Protein AF-0000000070833008 (afdb_homodimer)

Foldseek 3Di:
DDLAVVLVQQLVVQVVDQKDFQVRSCVSCVVVPDDPVSVVVSLVVCVVQVQWPDDPRMTGGPPVCPSLPQFLVRQLPPCVVFLLLLLVQVLVVDAAAFEEEFEFHNSSLNNLLPRQHAYEYEYQAPNSQVSNVVRPSDNYYHHLDADADNRGRGHFDDSSLVSVVVDAGAEYEYEFQAAAQQFFTDDQDPRSLQSVLSNLVRYNAYEYEYEQVRYNHDHDDRRDGLVSHQAYEYSDQHNHHPVNSVRYDD/DDLAVVLVQQLVVQVVDQKDFLVRSCVSCVVVVDDPVSVVVSLVVCVVQVCWPDDPRMTGGPPVCPSLPQFLVNQLPPCVVFLLLLLVQVLVVDAAAFEEEFEFHNSSLNNLLPRQHAYEYEYQAPNSQVSNVVRPSDNYYHHLDADADNRGRGHFDPSSLVSVVVDAGAEYEYEFQAAAQQFFTDDQDPRSLQSVLSNLVRYNAYEYEYEQVRYNHDHDDRRDGLVSHQAYEYSDQHNHHPVNSVRYDD

InterPro domains:
  IPR014036 DeoR-like transcriptional repressor, C-terminal sensor domain [PF00455] (79-234)
  IPR037171 NagB/RpiA transferase-like [SSF100950] (78-236)
  IPR050313 Carbohydrate Metabolism HTH-type Transcriptional Regulators [PTHR30363] (1-244)

Secondary structure (DSSP, 8-state):
--HHHHHHHHHHHHTTSSEEEHHHHHHHHGGGT--HHHHHHHHHHHHHTTSEEEETTEEEE-SS-------HHHHTTTTHHHHHHHHHHHHTT--TT-EEEE-SSHHHHHHHHH--S-EEEEESBHHHHHHHHH-TTEEEEEE--BEEETTTTEEESHHHHHHHTT---SEEEE--SEE-TT-EEEESSHHHHHHHHHHHHH-SEEEEE--GGGBS---SEEEEEGGG-SEEE-SS--S--GGGGGGEE-/--HHHHHHHHHHHHTTSSEEEHHHHHHHHGGGT--HHHHHHHHHHHHHTTSEEEETTEEEE-TT-------HHHHSSTTHHHHHHHHHHHHTT--TT-EEEE-SSHHHHHHHHH--S-EEEEESBHHHHHHHHH-TTEEEEEE--BEEETTTTEEESHHHHHHHTT---SEEEE--SEE-TT-EEEESSHHHHHHHHHHHHH-SEEEEE--GGGBS---SEEEEEGGG-SEEE-SS--S--GGGGGGEE-

Solvent-accessible surface area (backbone atoms only — not comparable to full-atom values): 25561 Å² total; per-residue (Å²): 128,53,70,58,57,48,47,48,55,49,50,61,58,41,67,74,42,64,64,43,46,55,66,56,52,51,59,67,39,52,87,70,71,63,51,68,70,57,50,53,51,48,50,49,50,37,28,74,62,38,49,29,44,80,48,99,61,30,43,28,38,42,82,79,41,67,45,76,60,77,35,46,78,65,44,55,67,59,63,43,70,40,30,50,49,26,14,60,56,54,44,70,75,58,52,72,70,36,38,30,34,41,34,47,47,59,48,43,29,45,23,47,61,58,40,78,46,43,23,34,40,36,26,37,12,58,59,39,48,53,35,39,73,72,29,86,34,44,72,41,60,36,35,37,24,22,33,72,39,78,58,63,34,28,31,34,50,70,61,19,52,56,34,51,66,76,56,80,46,45,38,28,42,33,58,63,62,14,24,28,49,87,29,43,28,13,26,75,41,65,56,56,24,52,48,52,36,53,50,53,71,62,26,78,40,32,33,38,43,42,52,46,87,29,36,54,28,80,55,73,30,74,47,50,46,51,90,80,44,63,32,35,33,20,58,48,91,53,66,53,45,73,89,55,57,84,35,54,47,105,127,55,70,59,58,47,46,48,55,47,49,60,58,42,67,74,40,62,64,40,45,53,65,59,52,49,61,66,39,51,87,70,70,62,52,69,69,56,48,53,50,46,49,50,51,36,28,74,62,38,51,28,45,79,47,98,62,29,41,28,35,41,81,77,41,64,47,75,59,76,35,46,78,66,44,55,66,58,63,42,69,39,32,51,49,26,14,58,56,53,42,69,74,58,51,71,71,38,36,30,34,41,34,48,48,58,48,44,30,46,23,47,58,59,40,78,46,44,23,34,39,38,26,36,11,57,59,39,48,53,35,39,73,71,29,87,33,44,72,41,58,34,34,36,23,22,35,72,39,77,60,62,33,28,31,35,49,71,62,18,52,56,35,52,67,76,57,81,47,45,37,29,42,33,56,64,62,14,25,27,49,88,29,42,28,13,25,79,39,65,55,56,24,52,47,51,37,54,49,54,70,62,26,78,41,31,34,38,43,44,52,44,84,29,36,54,28,82,55,73,30,76,47,49,45,50,88,81,43,62,32,35,33,20,57,48,88,52,65,53,46,72,90,54,56,83,34,54,46,107

pLDDT: mean 90.92, std 10.38, range [42.88, 98.94]

Organism: NCBI:txid315358

Sequence (500 aa):
MYKVERQKLLLNFLQTKEMFNMNEIMEFVKPYHIKYVLLRRDLQELAAKNYITLSYGVVKWNNKVTIEDTSRLEKLNINYEAKKIIAKTAQQLIDDKDVIFVGAGTTCEEFVRQITKYVKIITNSKFVYEEALKNKNIADAVLLGGRLRERSGAFIGTFTEKALEIETFYKAFISVTNVDMEGKLYNNNETEASLETKVLDMASISYIISDSSKFNSIGFFDFYHAKDIDYFVCEKLPEISAEFKSKFIIMYKVERQKLLLNFLQTKEMFNMNEIMEFVKPYHIKYVLLRRDLQELAAKNYITLSYGVVKWNNKVTIEDTSRLEKLNINYEAKKIIAKTAQQLIDDKDVIFVGAGTTCEEFVRQITKYVKIITNSKFVYEEALKNKNIADAVLLGGRLRERSGAFIGTFTEKALEIETFYKAFISVTNVDMEGKLYNNNETEASLETKVLDMASISYIISDSSKFNSIGFFDFYHAKDIDYFVCEKLPEISAEFKSKFII

Radius of gyration: 28.65 Å; Cα contacts (8 Å, |Δi|>4): 1039; chains: 2; bounding box: 52×93×52 Å

Nearest PDB structures (foldseek):
  7l6l-assembly1_E  TM=8.986E-01  e=8.990E-12  Escherichia coli K-12
  6zxt-assembly1_A  TM=7.658E-01  e=2.701E-08  Chlamydomonas reinhardtii
  7lda-assembly1_A  TM=7.864E-01  e=9.534E-08  Stenotrophomonas maltophilia K279a
  5uf2-assembly1_A  TM=7.421E-01  e=5.075E-08  Neisseria gonorrhoeae NCCP11945
  3kwm-assembly2_C  TM=7.428E-01  e=3.584E-07  Francisella tularensis subsp. tularensis

Structure (mmCIF, N/CA/C/O backbone):
data_AF-0000000070833008-model_v1
#
loop_
_entity.id
_entity.type
_entity.pdbx_description
1 polymer 'Lactose phosphotransferase system repressor'
#
loop_
_atom_site.group_PDB
_atom_site.id
_atom_site.type_symbol
_atom_site.label_atom_id
_atom_site.label_alt_id
_atom_site.label_comp_id
_atom_site.label_asym_id
_atom_site.label_entity_id
_atom_site.label_seq_id
_atom_site.pdbx_PDB_ins_code
_atom_site.Cartn_x
_atom_site.Cartn_y
_atom_site.Cartn_z
_atom_site.occupancy
_atom_site.B_iso_or_equiv
_atom_site.auth_seq_id
_atom_site.auth_comp_id
_atom_site.auth_asym_id
_atom_site.auth_atom_id
_atom_site.pdbx_PDB_model_num
ATOM 1 N N . MET A 1 1 ? -3.512 -41.438 -20.5 1 75.81 1 MET A N 1
ATOM 2 C CA . MET A 1 1 ? -3.617 -40.031 -20.172 1 75.81 1 MET A CA 1
ATOM 3 C C . MET A 1 1 ? -3 -39.719 -18.812 1 75.81 1 MET A C 1
ATOM 5 O O . MET A 1 1 ? -3.215 -40.469 -17.859 1 75.81 1 MET A O 1
ATOM 9 N N . TYR A 1 2 ? -2.068 -38.75 -18.797 1 78.25 2 TYR A N 1
ATOM 10 C CA . TYR A 1 2 ? -1.427 -38.375 -17.531 1 78.25 2 TYR A CA 1
ATOM 11 C C . TYR A 1 2 ? -2.412 -37.688 -16.594 1 78.25 2 TYR A C 1
ATOM 13 O O . TYR A 1 2 ? -3.406 -37.125 -17.047 1 78.25 2 TYR A O 1
ATOM 21 N N . LYS A 1 3 ? -2.088 -37.906 -15.266 1 80 3 LYS A N 1
ATOM 22 C CA . LYS A 1 3 ? -2.967 -37.406 -14.219 1 80 3 LYS A CA 1
ATOM 23 C C . LYS A 1 3 ? -3.346 -35.938 -14.477 1 80 3 LYS A C 1
ATOM 25 O O . LYS A 1 3 ? -4.527 -35.594 -14.438 1 80 3 LYS A O 1
ATOM 30 N N . VAL A 1 4 ? -2.377 -35.219 -14.844 1 78.12 4 VAL A N 1
ATOM 31 C CA . VAL A 1 4 ? -2.6 -33.781 -15.008 1 78.12 4 VAL A CA 1
ATOM 32 C C . VAL A 1 4 ? -3.541 -33.531 -16.188 1 78.12 4 VAL A C 1
ATOM 34 O O . VAL A 1 4 ? -4.438 -32.688 -16.109 1 78.12 4 VAL A O 1
ATOM 37 N N . GLU A 1 5 ? -3.34 -34.281 -17.219 1 78 5 GLU A N 1
ATOM 38 C CA . GLU A 1 5 ? -4.215 -34.156 -18.391 1 78 5 GLU A CA 1
ATOM 39 C C . GLU A 1 5 ? -5.641 -34.562 -18.047 1 78 5 GLU A C 1
ATOM 41 O O . GLU A 1 5 ? -6.598 -33.906 -18.469 1 78 5 GLU A O 1
ATOM 46 N N . ARG A 1 6 ? -5.66 -35.625 -17.375 1 85.44 6 ARG A N 1
ATOM 47 C CA . ARG A 1 6 ? -6.961 -36.156 -16.969 1 85.44 6 ARG A CA 1
ATOM 48 C C . ARG A 1 6 ? -7.703 -35.156 -16.062 1 85.44 6 ARG A C 1
ATOM 50 O O . ARG A 1 6 ? -8.891 -34.906 -16.281 1 85.44 6 ARG A O 1
ATOM 57 N N . GLN A 1 7 ? -7.008 -34.594 -15.156 1 85.19 7 GLN A N 1
ATOM 58 C CA . GLN A 1 7 ? -7.625 -33.656 -14.227 1 85.19 7 GLN A CA 1
ATOM 59 C C . GLN A 1 7 ? -8.062 -32.375 -14.945 1 85.19 7 GLN A C 1
ATOM 61 O O . GLN A 1 7 ? -9.125 -31.828 -14.641 1 85.19 7 GLN A O 1
ATOM 66 N N . LYS A 1 8 ? -7.293 -32 -15.883 1 81.88 8 LYS A N 1
ATOM 67 C CA . LYS A 1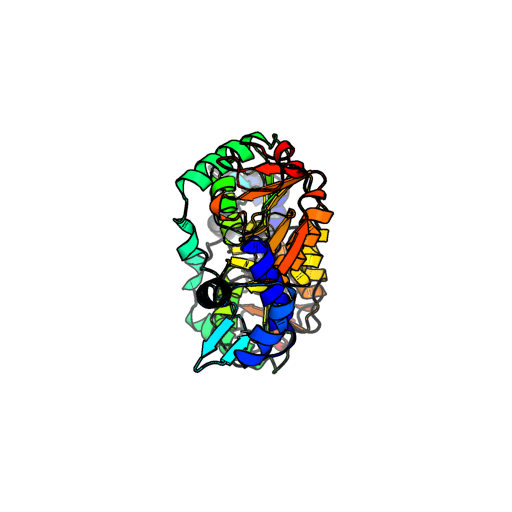 8 ? -7.664 -30.828 -16.672 1 81.88 8 LYS A CA 1
ATOM 68 C C . LYS A 1 8 ? -8.953 -31.078 -17.453 1 81.88 8 LYS A C 1
ATOM 70 O O . LYS A 1 8 ? -9.836 -30.219 -17.5 1 81.88 8 LYS A O 1
ATOM 75 N N . LEU A 1 9 ? -8.914 -32.25 -18.078 1 82.06 9 LEU A N 1
ATOM 76 C CA . LEU A 1 9 ? -10.094 -32.656 -18.844 1 82.06 9 LEU A CA 1
ATOM 77 C C . LEU A 1 9 ? -11.336 -32.656 -17.953 1 82.06 9 LEU A C 1
ATOM 79 O O . LEU A 1 9 ? -12.375 -32.094 -18.328 1 82.06 9 LEU A O 1
ATOM 83 N N . LEU A 1 10 ? -11.18 -33.125 -16.75 1 85.31 10 LEU A N 1
ATOM 84 C CA . LEU A 1 10 ? -12.289 -33.219 -15.805 1 85.31 10 LEU A CA 1
ATOM 85 C C . LEU A 1 10 ? -12.719 -31.812 -15.367 1 85.31 10 LEU A C 1
ATOM 87 O O . LEU A 1 10 ? -13.914 -31.516 -15.344 1 85.31 10 LEU A O 1
ATOM 91 N N . LEU A 1 11 ? -11.734 -31.016 -15.047 1 82.62 11 LEU A N 1
ATOM 92 C CA . LEU A 1 11 ? -12.039 -29.688 -14.547 1 82.62 11 LEU A CA 1
ATOM 93 C C . LEU A 1 11 ? -12.766 -28.859 -15.602 1 82.62 11 LEU A C 1
ATOM 95 O O . LEU A 1 11 ? -13.734 -28.156 -15.289 1 82.62 11 LEU A O 1
ATOM 99 N N . ASN A 1 12 ? -12.281 -28.938 -16.812 1 80.44 12 ASN A N 1
ATOM 100 C CA . ASN A 1 12 ? -12.938 -28.219 -17.906 1 80.44 12 ASN A CA 1
ATOM 101 C C . ASN A 1 12 ? -14.398 -28.641 -18.047 1 80.44 12 ASN A C 1
ATOM 103 O O . ASN A 1 12 ? -15.266 -27.797 -18.297 1 80.44 12 ASN A O 1
ATOM 107 N N . PHE A 1 13 ? -14.602 -29.875 -17.906 1 85.31 13 PHE A N 1
ATOM 108 C CA . PHE A 1 13 ? -15.953 -30.422 -18 1 85.31 13 PHE A CA 1
ATOM 109 C C . PHE A 1 13 ? -16.797 -29.969 -16.812 1 85.31 13 PHE A C 1
ATOM 111 O O . PHE A 1 13 ? -17.938 -29.516 -17 1 85.31 13 PHE A O 1
ATOM 118 N N . LEU A 1 14 ? -16.188 -29.906 -15.602 1 85.5 14 LEU A N 1
ATOM 119 C CA . LEU A 1 14 ? -16.938 -29.656 -14.375 1 85.5 14 LEU A CA 1
ATOM 120 C C . LEU A 1 14 ? -17.281 -28.188 -14.227 1 85.5 14 LEU A C 1
ATOM 122 O O . LEU A 1 14 ? -18.188 -27.828 -13.477 1 85.5 14 LEU A O 1
ATOM 126 N N . GLN A 1 15 ? -16.578 -27.391 -15.008 1 80 15 GLN A N 1
ATOM 127 C CA . GLN A 1 15 ? -16.828 -25.953 -14.945 1 80 15 GLN A CA 1
ATOM 128 C C . GLN A 1 15 ? -18.047 -25.578 -15.781 1 80 15 GLN A C 1
ATOM 130 O O . GLN A 1 15 ? -18.578 -24.469 -15.648 1 80 15 GLN A O 1
ATOM 135 N N . THR A 1 16 ? -18.5 -26.469 -16.594 1 80.12 16 THR A N 1
ATOM 136 C CA . THR A 1 16 ? -19.562 -26.156 -17.547 1 80.12 16 THR A CA 1
ATOM 137 C C . THR A 1 16 ? -20.906 -26.078 -16.844 1 80.12 16 THR A C 1
ATOM 139 O O . THR A 1 16 ? -21.859 -25.5 -17.375 1 80.12 16 THR A O 1
ATOM 142 N N . LYS A 1 17 ? -21.062 -26.734 -15.75 1 80.25 17 LYS A N 1
ATOM 143 C CA . LYS A 1 17 ? -22.266 -26.688 -14.93 1 80.25 17 LYS A CA 1
ATOM 144 C C . LYS A 1 17 ? -21.938 -26.562 -13.445 1 80.25 17 LYS A C 1
ATOM 146 O O . LYS A 1 17 ? -20.781 -26.797 -13.047 1 80.25 17 LYS A O 1
ATOM 151 N N . GLU A 1 18 ? -22.859 -26.125 -12.664 1 79.5 18 GLU A N 1
ATOM 152 C CA . GLU A 1 18 ? -22.656 -25.984 -11.227 1 79.5 18 GLU A CA 1
ATOM 153 C C . GLU A 1 18 ? -22.516 -27.328 -10.547 1 79.5 18 GLU A C 1
ATOM 155 O O . GLU A 1 18 ? -21.766 -27.469 -9.578 1 79.5 18 GLU A O 1
ATOM 160 N N . MET A 1 19 ? -23.328 -28.266 -11.133 1 84.88 19 MET A N 1
ATOM 161 C CA . MET A 1 19 ? -23.328 -29.578 -10.484 1 84.88 19 MET A CA 1
ATOM 162 C C . MET A 1 19 ? -23.438 -30.688 -11.516 1 84.88 19 MET A C 1
ATOM 164 O O . MET A 1 19 ? -24.125 -30.531 -12.531 1 84.88 19 MET A O 1
ATOM 168 N N . PHE A 1 20 ? -22.703 -31.766 -11.305 1 89.25 20 PHE A N 1
ATOM 169 C CA . PHE A 1 20 ? -22.797 -32.969 -12.117 1 89.25 20 PHE A CA 1
ATOM 170 C C . PHE A 1 20 ? -23.078 -34.188 -11.242 1 89.25 20 PHE A C 1
ATOM 172 O O . PHE A 1 20 ? -22.672 -34.25 -10.078 1 89.25 20 PHE A O 1
ATOM 179 N N . ASN A 1 21 ? -23.891 -35.125 -11.695 1 87.5 21 ASN A N 1
ATOM 180 C CA . ASN A 1 21 ? -23.906 -36.438 -11.039 1 87.5 21 ASN A CA 1
ATOM 181 C C . ASN A 1 21 ? -22.828 -37.375 -11.586 1 87.5 21 ASN A C 1
ATOM 183 O O . ASN A 1 21 ? -22.297 -37.125 -12.68 1 87.5 21 ASN A O 1
ATOM 187 N N . MET A 1 22 ? -22.453 -38.344 -10.812 1 87.5 22 MET A N 1
ATOM 188 C CA . MET A 1 22 ? -21.359 -39.25 -11.164 1 87.5 22 MET A CA 1
ATOM 189 C C . MET A 1 22 ? -21.594 -39.906 -12.508 1 87.5 22 MET A C 1
ATOM 191 O O . MET A 1 22 ? -20.656 -40.125 -13.273 1 87.5 22 MET A O 1
ATOM 195 N N . ASN A 1 23 ? -22.828 -40.125 -12.852 1 87.06 23 ASN A N 1
ATOM 196 C CA . ASN A 1 23 ? -23.156 -40.781 -14.125 1 87.06 23 ASN A CA 1
ATOM 197 C C . ASN A 1 23 ? -22.797 -39.875 -15.305 1 87.06 23 ASN A C 1
ATOM 199 O O . ASN A 1 23 ? -22.297 -40.344 -16.328 1 87.06 23 ASN A O 1
ATOM 203 N N . GLU A 1 24 ? -23.031 -38.594 -15.148 1 92 24 GLU A N 1
ATOM 204 C CA . GLU A 1 24 ? -22.703 -37.625 -16.188 1 92 24 GLU A CA 1
ATOM 205 C C . GLU A 1 24 ? -21.203 -37.562 -16.406 1 92 24 GLU A C 1
ATOM 207 O O . GLU A 1 24 ? -20.734 -37.469 -17.547 1 92 24 GLU A O 1
ATOM 212 N N . ILE A 1 25 ? -20.5 -37.688 -15.352 1 92.56 25 ILE A N 1
ATOM 213 C CA . ILE A 1 25 ? -19.047 -37.594 -15.43 1 92.56 25 ILE A CA 1
ATOM 214 C C . ILE A 1 25 ? -18.5 -38.844 -16.078 1 92.56 25 ILE A C 1
ATOM 216 O O . ILE A 1 25 ? -17.625 -38.781 -16.953 1 92.56 25 ILE A O 1
ATOM 220 N N . MET A 1 26 ? -19.125 -39.969 -15.727 1 88.62 26 MET A N 1
ATOM 221 C CA . MET A 1 26 ? -18.703 -41.25 -16.312 1 88.62 26 MET A CA 1
ATOM 222 C C . MET A 1 26 ? -18.969 -41.281 -17.812 1 88.62 26 MET A C 1
ATOM 224 O O . MET A 1 26 ? -18.156 -41.781 -18.578 1 88.62 26 MET A O 1
ATOM 228 N N . GLU A 1 27 ? -20.094 -40.688 -18.188 1 91.81 27 GLU A N 1
ATOM 229 C CA . GLU A 1 27 ? -20.406 -40.594 -19.609 1 91.81 27 GLU A CA 1
ATOM 230 C C . GLU A 1 27 ? -19.422 -39.719 -20.344 1 91.81 27 GLU A C 1
ATOM 232 O O . GLU A 1 27 ? -19.016 -40.031 -21.469 1 91.81 27 GLU A O 1
ATOM 237 N N . PHE A 1 28 ? -19.078 -38.656 -19.719 1 92.06 28 PHE A N 1
ATOM 238 C CA . PHE A 1 28 ? -18.156 -37.719 -20.328 1 92.06 28 PHE A CA 1
ATOM 239 C C . PHE A 1 28 ? -16.781 -38.375 -20.531 1 92.06 28 PHE A C 1
ATOM 241 O O . PHE A 1 28 ? -16.141 -38.156 -21.562 1 92.06 28 PHE A O 1
ATOM 248 N N . VAL A 1 29 ? -16.344 -39.219 -19.531 1 91.56 29 VAL A N 1
ATOM 249 C CA . VAL A 1 29 ? -14.961 -39.656 -19.578 1 91.56 29 VAL A CA 1
ATOM 250 C C . VAL A 1 29 ? -14.875 -40.969 -20.375 1 91.56 29 VAL A C 1
ATOM 252 O O . VAL A 1 29 ? -13.781 -41.469 -20.641 1 91.56 29 VAL A O 1
ATOM 255 N N . LYS A 1 30 ? -15.938 -41.531 -20.812 1 89.88 30 LYS A N 1
ATOM 256 C CA . LYS A 1 30 ? -16.016 -42.812 -21.5 1 89.88 30 LYS A CA 1
ATOM 257 C C . LYS A 1 30 ? -15.133 -42.844 -22.734 1 89.88 30 LYS A C 1
ATOM 259 O O . LYS A 1 30 ? -14.328 -43.75 -22.922 1 89.88 30 LYS A O 1
ATOM 264 N N . PRO A 1 31 ? -15.203 -41.781 -23.516 1 90.5 31 PRO A N 1
ATOM 265 C CA . PRO A 1 31 ? -14.391 -41.812 -24.734 1 90.5 31 PRO A CA 1
ATOM 266 C C . PRO A 1 31 ? -12.891 -41.719 -24.453 1 90.5 31 PRO A C 1
ATOM 268 O O . PRO A 1 31 ? -12.086 -42.062 -25.328 1 90.5 31 PRO A O 1
ATOM 271 N N . TYR A 1 32 ? -12.562 -41.406 -23.281 1 90.56 32 TYR A N 1
ATOM 272 C CA . TYR A 1 32 ? -11.148 -41.188 -22.953 1 90.56 32 TYR A CA 1
ATOM 273 C C . TYR A 1 32 ? -10.562 -42.406 -22.266 1 90.56 32 TYR A C 1
ATOM 275 O O . TYR A 1 32 ? -9.391 -42.406 -21.875 1 90.56 32 TYR A O 1
ATOM 283 N N . HIS A 1 33 ? -11.367 -43.438 -22.016 1 87.94 33 HIS A N 1
ATOM 284 C CA . HIS A 1 33 ? -10.961 -44.719 -21.438 1 87.94 33 HIS A CA 1
ATOM 285 C C . HIS A 1 33 ? -10.352 -44.531 -20.047 1 87.94 33 HIS A C 1
ATOM 287 O O . HIS A 1 33 ? -9.328 -45.156 -19.734 1 87.94 33 HIS A O 1
ATOM 293 N N . ILE A 1 34 ? -10.859 -43.625 -19.281 1 89 34 ILE A N 1
ATOM 294 C CA . ILE A 1 34 ? -10.43 -43.406 -17.906 1 89 34 ILE A CA 1
ATOM 295 C C . ILE A 1 34 ? -11.117 -44.406 -16.969 1 89 34 ILE A C 1
ATOM 297 O O . ILE A 1 34 ? -12.344 -44.5 -16.938 1 89 34 ILE A O 1
ATOM 301 N N . LYS A 1 35 ? -10.25 -45.25 -16.266 1 87.94 35 LYS A N 1
ATOM 302 C CA . LYS A 1 35 ? -10.812 -46.219 -15.328 1 87.94 35 LYS A CA 1
ATOM 303 C C . LYS A 1 35 ? -11.516 -45.5 -14.164 1 87.94 35 LYS A C 1
ATOM 305 O O . LYS A 1 35 ? -11.078 -44.438 -13.727 1 87.94 35 LYS A O 1
ATOM 310 N N . TYR A 1 36 ? -12.562 -46.156 -13.758 1 84.12 36 TYR A N 1
ATOM 311 C CA . TYR A 1 36 ? -13.352 -45.625 -12.664 1 84.12 36 TYR A CA 1
ATOM 312 C C . TYR A 1 36 ? -12.477 -45.312 -11.453 1 84.12 36 TYR A C 1
ATOM 314 O O . TYR A 1 36 ? -12.648 -44.281 -10.789 1 84.12 36 TYR A O 1
ATOM 322 N N . VAL A 1 37 ? -11.539 -46.156 -11.188 1 85.12 37 VAL A N 1
ATOM 323 C CA . VAL A 1 37 ? -10.664 -46 -10.031 1 85.12 37 VAL A CA 1
ATOM 324 C C . VAL A 1 37 ? -9.852 -44.719 -10.164 1 85.12 37 VAL A C 1
ATOM 326 O O . VAL A 1 37 ? -9.719 -43.969 -9.203 1 85.12 37 VAL A O 1
ATOM 329 N N . LEU A 1 38 ? -9.32 -44.375 -11.344 1 88.44 38 LEU A N 1
ATOM 330 C CA . LEU A 1 38 ? -8.539 -43.188 -11.594 1 88.44 38 LEU A CA 1
ATOM 331 C C . LEU A 1 38 ? -9.422 -41.938 -11.531 1 88.44 38 LEU A C 1
ATOM 333 O O . LEU A 1 38 ? -9.008 -40.906 -11 1 88.44 38 LEU A O 1
ATOM 337 N N . LEU A 1 39 ? -10.578 -42.094 -12.078 1 89.06 39 LEU A N 1
ATOM 338 C CA . LEU A 1 39 ? -11.531 -41 -12.039 1 89.06 39 LEU A CA 1
ATOM 339 C C . LEU A 1 39 ? -11.844 -40.594 -10.602 1 89.06 39 LEU A C 1
ATOM 341 O O . LEU A 1 39 ? -11.781 -39.406 -10.258 1 89.06 39 LEU A O 1
ATOM 345 N N . ARG A 1 40 ? -12.211 -41.562 -9.773 1 83.56 40 ARG A N 1
ATOM 346 C CA . ARG A 1 40 ? -12.547 -41.281 -8.375 1 83.56 40 ARG A CA 1
ATOM 347 C C . ARG A 1 40 ? -11.375 -40.656 -7.641 1 83.56 40 ARG A C 1
ATOM 349 O O . ARG A 1 40 ? -11.562 -39.719 -6.852 1 83.56 40 ARG A O 1
ATOM 356 N N . ARG A 1 41 ? -10.211 -41.188 -7.895 1 86.12 41 ARG A N 1
ATOM 357 C CA . ARG A 1 41 ? -9.016 -40.625 -7.266 1 86.12 41 ARG A CA 1
ATOM 358 C C . ARG A 1 41 ? -8.805 -39.188 -7.691 1 86.12 41 ARG A C 1
ATOM 360 O O . ARG A 1 41 ? -8.5 -38.312 -6.859 1 86.12 41 ARG A O 1
ATOM 367 N N . ASP A 1 42 ? -8.93 -38.969 -8.984 1 87.88 42 ASP A N 1
ATOM 368 C CA . ASP A 1 42 ? -8.781 -37.625 -9.5 1 87.88 42 ASP A CA 1
ATOM 369 C C . ASP A 1 42 ? -9.805 -36.656 -8.875 1 87.88 42 ASP A C 1
ATOM 371 O O . ASP A 1 42 ? -9.461 -35.562 -8.477 1 87.88 42 ASP A O 1
ATOM 375 N N . LEU A 1 43 ? -10.969 -37.125 -8.75 1 86.5 43 LEU A N 1
ATOM 376 C CA . LEU A 1 43 ? -12.031 -36.312 -8.172 1 86.5 43 LEU A CA 1
ATOM 377 C C . LEU A 1 43 ? -11.766 -36.031 -6.695 1 86.5 43 LEU A C 1
ATOM 379 O O . LEU A 1 43 ? -11.992 -34.906 -6.223 1 86.5 43 LEU A O 1
ATOM 383 N N . GLN A 1 44 ? -11.242 -37 -6.02 1 82.38 44 GLN A N 1
ATOM 384 C CA . GLN A 1 44 ? -10.906 -36.812 -4.613 1 82.38 44 GLN A CA 1
ATOM 385 C C . GLN A 1 44 ? -9.789 -35.781 -4.441 1 82.38 44 GLN A C 1
ATOM 387 O O . GLN A 1 44 ? -9.836 -34.969 -3.535 1 82.38 44 GLN A O 1
ATOM 392 N N . GLU A 1 45 ? -8.891 -35.875 -5.297 1 81.62 45 GLU A N 1
ATOM 393 C CA . GLU A 1 45 ? -7.781 -34.938 -5.246 1 81.62 45 GLU A CA 1
ATOM 394 C C . GLU A 1 45 ? -8.258 -33.5 -5.566 1 81.62 45 GLU A C 1
ATOM 396 O O . GLU A 1 45 ? -7.836 -32.531 -4.926 1 81.62 45 GLU A O 1
ATOM 401 N N . LEU A 1 46 ? -9.062 -33.469 -6.539 1 82.44 46 LEU A N 1
ATOM 402 C CA . LEU A 1 46 ? -9.617 -32.188 -6.902 1 82.44 46 LEU A CA 1
ATOM 403 C C . LEU A 1 46 ? -10.477 -31.625 -5.773 1 82.44 46 LEU A C 1
ATOM 405 O O . LEU A 1 46 ? -10.492 -30.422 -5.535 1 82.44 46 LEU A O 1
ATOM 409 N N . ALA A 1 47 ? -11.156 -32.531 -5.07 1 79.06 47 ALA A N 1
ATOM 410 C CA . ALA A 1 47 ? -11.961 -32.125 -3.918 1 79.06 47 ALA A CA 1
ATOM 411 C C . ALA A 1 47 ? -11.07 -31.672 -2.764 1 79.06 47 ALA A C 1
ATOM 413 O O . ALA A 1 47 ? -11.383 -30.688 -2.092 1 79.06 47 ALA A O 1
ATOM 414 N N . ALA A 1 48 ? -10.016 -32.375 -2.629 1 74.12 48 ALA A N 1
ATOM 415 C CA . ALA A 1 48 ? -9.07 -32.031 -1.576 1 74.12 48 ALA A CA 1
ATOM 416 C C . ALA A 1 48 ? -8.484 -30.625 -1.807 1 74.12 48 ALA A C 1
ATOM 418 O O . ALA A 1 48 ? -8.156 -29.922 -0.852 1 74.12 48 ALA A O 1
ATOM 419 N N . LYS A 1 49 ? -8.43 -30.375 -3.035 1 73.12 49 LYS A N 1
ATOM 420 C CA . LYS A 1 49 ? -7.91 -29.062 -3.408 1 73.12 49 LYS A CA 1
ATOM 421 C C . LYS A 1 49 ? -9.023 -28.016 -3.496 1 73.12 49 LYS A C 1
ATOM 423 O O . LYS A 1 49 ? -8.805 -26.891 -3.947 1 73.12 49 LYS A O 1
ATOM 428 N N . ASN A 1 50 ? -10.211 -28.406 -3.23 1 73.81 50 ASN A N 1
ATOM 429 C CA . ASN A 1 50 ? -11.406 -27.578 -3.102 1 73.81 50 ASN A CA 1
ATOM 430 C C . ASN A 1 50 ? -11.875 -27.062 -4.457 1 73.81 50 ASN A C 1
ATOM 432 O O . ASN A 1 50 ? -12.531 -26.016 -4.535 1 73.81 50 ASN A O 1
ATOM 436 N N . TYR A 1 51 ? -11.406 -27.75 -5.461 1 75.56 51 TYR A N 1
ATOM 437 C CA . TYR A 1 51 ? -11.938 -27.406 -6.773 1 75.56 51 TYR A CA 1
ATOM 438 C C . TYR A 1 51 ? -13.398 -27.844 -6.906 1 75.56 51 TYR A C 1
ATOM 440 O O . TYR A 1 51 ? -14.195 -27.172 -7.562 1 75.56 51 TYR A O 1
ATOM 448 N N . ILE A 1 52 ? -13.641 -28.953 -6.301 1 79.44 52 ILE A N 1
ATOM 449 C CA . ILE A 1 52 ? -14.977 -29.547 -6.363 1 79.44 52 ILE A CA 1
ATOM 450 C C . ILE A 1 52 ? -15.367 -30.094 -4.992 1 79.44 52 ILE A C 1
ATOM 452 O O . ILE A 1 52 ? -14.516 -30.234 -4.109 1 79.44 52 ILE A O 1
ATOM 456 N N . THR A 1 53 ? -16.625 -30.156 -4.762 1 82 53 THR A N 1
ATOM 457 C CA . THR A 1 53 ? -17.156 -30.844 -3.598 1 82 53 THR A CA 1
ATOM 458 C C . THR A 1 53 ? -17.859 -32.125 -4.008 1 82 53 THR A C 1
ATOM 460 O O . THR A 1 53 ? -18.656 -32.156 -4.949 1 82 53 THR A O 1
ATOM 463 N N . LEU A 1 54 ? -17.391 -33.25 -3.438 1 81.12 54 LEU A N 1
ATOM 464 C CA . LEU A 1 54 ? -18.016 -34.562 -3.67 1 81.12 54 LEU A CA 1
ATOM 465 C C . LEU A 1 54 ? -19.062 -34.844 -2.607 1 81.12 54 LEU A C 1
ATOM 467 O O . LEU A 1 54 ? -18.766 -34.844 -1.411 1 81.12 54 LEU A O 1
ATOM 471 N N . SER A 1 55 ? -20.328 -34.812 -3.031 1 75.31 55 SER A N 1
ATOM 472 C CA . SER A 1 55 ? -21.391 -35.156 -2.1 1 75.31 55 SER A CA 1
ATOM 473 C C . SER A 1 55 ? -22.391 -36.125 -2.719 1 75.31 55 SER A C 1
ATOM 475 O O . SER A 1 55 ? -23 -35.844 -3.746 1 75.31 55 SER A O 1
ATOM 477 N N . TYR A 1 56 ? -22.703 -37.188 -1.914 1 74.38 56 TYR A N 1
ATOM 478 C CA . TYR A 1 56 ? -23.766 -38.156 -2.221 1 74.38 56 TYR A CA 1
ATOM 479 C C . TYR A 1 56 ? -23.844 -38.406 -3.719 1 74.38 56 TYR A C 1
ATOM 481 O O . TYR A 1 56 ? -24.922 -38.375 -4.312 1 74.38 56 TYR A O 1
ATOM 489 N N . GLY A 1 57 ? -22.781 -38.594 -4.441 1 72.19 57 GLY A N 1
ATOM 490 C CA . GLY A 1 57 ? -22.781 -38.906 -5.859 1 72.19 57 GLY A CA 1
ATOM 491 C C . GLY A 1 57 ? -22.844 -37.688 -6.75 1 72.19 57 GLY A C 1
ATOM 492 O O . GLY A 1 57 ? -22.953 -37.812 -7.973 1 72.19 57 GLY A O 1
ATOM 493 N N . VAL A 1 58 ? -22.828 -36.5 -6.176 1 79.75 58 VAL A N 1
ATOM 494 C CA . VAL A 1 58 ? -22.875 -35.219 -6.902 1 79.75 58 VAL A CA 1
ATOM 495 C C . VAL A 1 58 ? -21.516 -34.531 -6.793 1 79.75 58 VAL A C 1
ATOM 497 O O . VAL A 1 58 ? -20.844 -34.625 -5.766 1 79.75 58 VAL A O 1
ATOM 500 N N . VAL A 1 59 ? -21.031 -34.062 -7.883 1 86.94 59 VAL A N 1
ATOM 501 C CA . VAL A 1 59 ? -19.812 -33.281 -7.965 1 86.94 59 VAL A CA 1
ATOM 502 C C . VAL A 1 59 ? -20.172 -31.812 -8.242 1 86.94 59 VAL A C 1
ATOM 504 O O . VAL A 1 59 ? -20.812 -31.5 -9.258 1 86.94 59 VAL A O 1
ATOM 507 N N . LYS A 1 60 ? -19.922 -30.938 -7.262 1 83.94 60 LYS A N 1
ATOM 508 C CA . LYS A 1 60 ? -20.219 -29.516 -7.402 1 83.94 60 LYS A CA 1
ATOM 509 C C . LYS A 1 60 ? -18.953 -28.719 -7.676 1 83.94 60 LYS A C 1
ATOM 511 O O . LYS A 1 60 ? -17.938 -28.906 -7.008 1 83.94 60 LYS A O 1
ATOM 516 N N . TRP A 1 61 ? -19.078 -28 -8.766 1 77.31 61 TRP A N 1
ATOM 517 C CA . TRP A 1 61 ? -18.016 -27.062 -9.023 1 77.31 61 TRP A CA 1
ATOM 518 C C . TRP A 1 61 ? -17.984 -25.953 -7.961 1 77.31 61 TRP A C 1
ATOM 520 O O . TRP A 1 61 ? -19.016 -25.344 -7.676 1 77.31 61 TRP A O 1
ATOM 530 N N . ASN A 1 62 ? -17 -25.828 -7.285 1 71.25 62 ASN A N 1
ATOM 531 C CA . ASN A 1 62 ? -16.906 -24.766 -6.293 1 71.25 62 ASN A CA 1
ATOM 532 C C . ASN A 1 62 ? -16.625 -23.422 -6.941 1 71.25 62 ASN A C 1
ATOM 534 O O . ASN A 1 62 ? -15.539 -23.188 -7.469 1 71.25 62 ASN A O 1
ATOM 538 N N . ASN A 1 63 ? -17.828 -22.75 -7.449 1 57.16 63 ASN A N 1
ATOM 539 C CA . ASN A 1 63 ? -17.688 -21.422 -8.062 1 57.16 63 ASN A CA 1
ATOM 540 C C . ASN A 1 63 ? -16.969 -20.453 -7.137 1 57.16 63 ASN A C 1
ATOM 542 O O . ASN A 1 63 ? -16.297 -19.531 -7.602 1 57.16 63 ASN A O 1
ATOM 546 N N . LYS A 1 64 ? -17.656 -20.469 -5.906 1 51.12 64 LYS A N 1
ATOM 547 C CA . LYS A 1 64 ? -17.078 -19.547 -4.945 1 51.12 64 LYS A CA 1
ATOM 548 C C . LYS A 1 64 ? -15.766 -20.078 -4.383 1 51.12 64 LYS A C 1
ATOM 550 O O . LYS A 1 64 ? -15.734 -20.625 -3.279 1 51.12 64 LYS A O 1
ATOM 555 N N . VAL A 1 65 ? -15.281 -20.828 -5.227 1 44 65 VAL A N 1
ATOM 556 C CA . VAL A 1 65 ? -14.016 -21.375 -4.742 1 44 65 VAL A CA 1
ATOM 557 C C . VAL A 1 65 ? -13.266 -20.312 -3.943 1 44 65 VAL A C 1
ATOM 559 O O . VAL A 1 65 ? -12.734 -19.359 -4.516 1 44 65 VAL A O 1
ATOM 562 N N . THR A 1 66 ? -13.812 -19.766 -3.105 1 44.38 66 THR A N 1
ATOM 563 C CA . THR A 1 66 ? -12.875 -19.219 -2.131 1 44.38 66 THR A CA 1
ATOM 564 C C . THR A 1 66 ? -11.781 -20.234 -1.804 1 44.38 66 THR A C 1
ATOM 566 O O . THR A 1 66 ? -11.961 -21.094 -0.937 1 44.38 66 THR A O 1
ATOM 569 N N . ILE A 1 67 ? -11.328 -21.047 -2.797 1 45.69 67 ILE A N 1
ATOM 570 C CA . ILE A 1 67 ? -10.188 -21.938 -2.617 1 45.69 67 ILE A CA 1
ATOM 571 C C . ILE A 1 67 ? -9.297 -21.422 -1.488 1 45.69 67 ILE A C 1
ATOM 573 O O . ILE A 1 67 ? -8.711 -20.344 -1.598 1 45.69 67 ILE A O 1
ATOM 577 N N . GLU A 1 68 ? -9.812 -21.672 -0.357 1 50.75 68 GLU A N 1
ATOM 578 C CA . GLU A 1 68 ? -8.953 -21.234 0.734 1 50.75 68 GLU A CA 1
ATOM 579 C C . GLU A 1 68 ? -7.496 -21.594 0.469 1 50.75 68 GLU A C 1
ATOM 581 O O . GLU A 1 68 ? -7.121 -22.766 0.56 1 50.75 68 GLU A O 1
ATOM 586 N N . ASP A 1 69 ? -6.922 -21 -0.555 1 61.28 69 ASP A N 1
ATOM 587 C CA . ASP A 1 69 ? -5.469 -21.109 -0.69 1 61.28 69 ASP A CA 1
ATOM 588 C C . ASP A 1 69 ? -4.789 -21.109 0.677 1 61.28 69 ASP A C 1
ATOM 590 O O . ASP A 1 69 ? -5.348 -20.609 1.653 1 61.28 69 ASP A O 1
ATOM 594 N N . THR A 1 70 ? -3.961 -22.109 0.726 1 71.94 70 THR A N 1
ATOM 595 C CA . THR A 1 70 ? -3.086 -22.078 1.893 1 71.94 70 THR A CA 1
ATOM 596 C C . THR A 1 70 ? -2.66 -20.641 2.211 1 71.94 70 THR A C 1
ATOM 598 O O . THR A 1 70 ? -2.264 -19.906 1.316 1 71.94 70 THR A O 1
ATOM 601 N N . SER A 1 71 ? -2.975 -20.328 3.441 1 80.81 71 SER A N 1
ATOM 602 C CA . SER A 1 71 ? -2.635 -18.984 3.855 1 80.81 71 SER A CA 1
ATOM 603 C C . SER A 1 71 ? -1.13 -18.734 3.789 1 80.81 71 SER A C 1
ATOM 605 O O . SER A 1 71 ? -0.346 -19.688 3.789 1 80.81 71 SER A O 1
ATOM 607 N N . ARG A 1 72 ? -0.783 -17.531 3.619 1 85 72 ARG A N 1
ATOM 608 C CA . ARG A 1 72 ? 0.626 -17.156 3.658 1 85 72 ARG A CA 1
ATOM 609 C C . ARG A 1 72 ? 1.312 -17.734 4.891 1 85 72 ARG A C 1
ATOM 611 O O . ARG A 1 72 ? 2.43 -18.25 4.801 1 85 72 ARG A O 1
ATOM 618 N N . LEU A 1 73 ? 0.695 -17.719 6.008 1 81.75 73 LEU A N 1
ATOM 619 C CA . LEU A 1 73 ? 1.273 -18.234 7.246 1 81.75 73 LEU A CA 1
ATOM 620 C C . LEU A 1 73 ? 1.563 -19.719 7.141 1 81.75 73 LEU A C 1
ATOM 622 O O . LEU A 1 73 ? 2.621 -20.188 7.574 1 81.75 73 LEU A O 1
ATOM 626 N N . GLU A 1 74 ? 0.738 -20.453 6.492 1 82.38 74 GLU A N 1
ATOM 627 C CA . GLU A 1 74 ? 0.904 -21.891 6.297 1 82.38 74 GLU A CA 1
ATOM 628 C C . GLU A 1 74 ? 2.023 -22.188 5.301 1 82.38 74 GLU A C 1
ATOM 630 O O . GLU A 1 74 ? 2.732 -23.188 5.438 1 82.38 74 GLU A O 1
ATOM 635 N N . LYS A 1 75 ? 2.24 -21.266 4.395 1 88.5 75 LYS A N 1
ATOM 636 C CA . LYS A 1 75 ? 3.18 -21.5 3.301 1 88.5 75 LYS A CA 1
ATOM 637 C C . LYS A 1 75 ? 4.605 -21.141 3.719 1 88.5 75 LYS A C 1
ATOM 639 O O . LYS A 1 75 ? 5.566 -21.609 3.105 1 88.5 75 LYS A O 1
ATOM 644 N N . LEU A 1 76 ? 4.73 -20.438 4.754 1 88.5 76 LEU A N 1
ATOM 645 C CA . LEU A 1 76 ? 6.02 -19.875 5.145 1 88.5 76 LEU A CA 1
ATOM 646 C C . LEU A 1 76 ? 7.051 -20.984 5.352 1 88.5 76 LEU A C 1
ATOM 648 O O . LEU A 1 76 ? 8.18 -20.891 4.859 1 88.5 76 LEU A O 1
ATOM 652 N N . ASN A 1 77 ? 6.602 -22.094 5.875 1 86.88 77 ASN A N 1
ATOM 653 C CA . ASN A 1 77 ? 7.566 -23.125 6.258 1 86.88 77 ASN A CA 1
ATOM 654 C C . ASN A 1 77 ? 7.531 -24.312 5.301 1 86.88 77 ASN A C 1
ATOM 656 O O . ASN A 1 77 ? 8.391 -25.188 5.367 1 86.88 77 ASN A O 1
ATOM 660 N N . ILE A 1 78 ? 6.629 -24.328 4.414 1 88.81 78 ILE A N 1
ATOM 661 C CA . ILE A 1 78 ? 6.539 -25.406 3.424 1 88.81 78 ILE A CA 1
ATOM 662 C C . ILE A 1 78 ? 7.68 -25.266 2.416 1 88.81 78 ILE A C 1
ATOM 664 O O . ILE A 1 78 ? 7.863 -24.203 1.815 1 88.81 78 ILE A O 1
ATOM 668 N N . ASN A 1 79 ? 8.57 -26.312 2.283 1 92.62 79 ASN A N 1
ATOM 669 C CA . ASN A 1 79 ? 9.672 -26.375 1.329 1 92.62 79 ASN A CA 1
ATOM 670 C C . ASN A 1 79 ? 10.672 -25.234 1.543 1 92.62 79 ASN A C 1
ATOM 672 O O . ASN A 1 79 ? 11.148 -24.641 0.58 1 92.62 79 ASN A O 1
ATOM 676 N N . TYR A 1 80 ? 10.906 -24.984 2.781 1 94.81 80 TYR A N 1
ATOM 677 C CA . TYR A 1 80 ? 11.727 -23.828 3.152 1 94.81 80 TYR A CA 1
ATOM 678 C C . TYR A 1 80 ? 13.125 -23.953 2.574 1 94.81 80 TYR A C 1
ATOM 680 O O . TYR A 1 80 ? 13.688 -22.984 2.064 1 94.81 80 TYR A O 1
ATOM 688 N N . GLU A 1 81 ? 13.711 -25.141 2.658 1 96.94 81 GLU A N 1
ATOM 689 C CA . GLU A 1 81 ? 15.062 -25.328 2.127 1 96.94 81 GLU A CA 1
ATOM 690 C C . GLU A 1 81 ? 15.102 -25.094 0.62 1 96.94 81 GLU A C 1
ATOM 692 O O . GLU A 1 81 ? 16.047 -24.5 0.106 1 96.94 81 GLU A O 1
ATOM 697 N N . ALA A 1 82 ? 14.125 -25.547 -0.091 1 97.5 82 ALA A N 1
ATOM 698 C CA . ALA A 1 82 ? 14.023 -25.281 -1.522 1 97.5 82 ALA A CA 1
ATOM 699 C C . ALA A 1 82 ? 13.945 -23.781 -1.796 1 97.5 82 ALA A C 1
ATOM 701 O O . ALA A 1 82 ? 14.625 -23.266 -2.695 1 97.5 82 ALA A O 1
ATOM 702 N N . LYS A 1 83 ? 13.109 -23.047 -1.006 1 98 83 LYS A N 1
ATOM 703 C CA . LYS A 1 83 ? 12.984 -21.609 -1.175 1 98 83 LYS A CA 1
ATOM 704 C C . LYS A 1 83 ? 14.328 -20.906 -0.98 1 98 83 LYS A C 1
ATOM 706 O O . LYS A 1 83 ? 14.656 -19.969 -1.702 1 98 83 LYS A O 1
ATOM 711 N N . LYS A 1 84 ? 15.117 -21.406 -0.03 1 98.12 84 LYS A N 1
ATOM 712 C CA . LYS A 1 84 ? 16.422 -20.812 0.234 1 98.12 84 LYS A CA 1
ATOM 713 C C . LYS A 1 84 ? 17.359 -20.969 -0.969 1 98.12 84 LYS A C 1
ATOM 715 O O . LYS A 1 84 ? 18.047 -20.031 -1.352 1 98.12 84 LYS A O 1
ATOM 720 N N . ILE A 1 85 ? 17.344 -22.125 -1.527 1 98.62 85 ILE A N 1
ATOM 721 C CA . ILE A 1 85 ? 18.188 -22.422 -2.688 1 98.62 85 ILE A CA 1
ATOM 722 C C . ILE A 1 85 ? 17.75 -21.547 -3.867 1 98.62 85 ILE A C 1
ATOM 724 O O . ILE A 1 85 ? 18.578 -20.953 -4.547 1 98.62 85 ILE A O 1
ATOM 728 N N . ILE A 1 86 ? 16.469 -21.484 -4.086 1 98.75 86 ILE A N 1
ATOM 729 C CA . ILE A 1 86 ? 15.906 -20.688 -5.168 1 98.75 86 ILE A CA 1
ATOM 730 C C . ILE A 1 86 ? 16.297 -19.219 -4.992 1 98.75 86 ILE A C 1
ATOM 732 O O . ILE A 1 86 ? 16.703 -18.562 -5.945 1 98.75 86 ILE A O 1
ATOM 736 N N . ALA A 1 87 ? 16.141 -18.703 -3.762 1 98.75 87 ALA A N 1
ATOM 737 C CA . ALA A 1 87 ? 16.484 -17.312 -3.443 1 98.75 87 ALA A CA 1
ATOM 738 C C . ALA A 1 87 ? 17.953 -17.031 -3.729 1 98.75 87 ALA A C 1
ATOM 740 O O . ALA A 1 87 ? 18.281 -15.984 -4.309 1 98.75 87 ALA A O 1
ATOM 741 N N . LYS A 1 88 ? 18.797 -17.938 -3.348 1 98.25 88 LYS A N 1
ATOM 742 C CA . LYS A 1 88 ? 20.234 -17.797 -3.58 1 98.25 88 LYS A CA 1
ATOM 743 C C . LYS A 1 88 ? 20.547 -17.719 -5.07 1 98.25 88 LYS A C 1
ATOM 745 O O . LYS A 1 88 ? 21.359 -16.891 -5.496 1 98.25 88 LYS A O 1
ATOM 750 N N . THR A 1 89 ? 19.922 -18.562 -5.812 1 98.62 89 THR A N 1
ATOM 751 C CA . THR A 1 89 ? 20.125 -18.562 -7.258 1 98.62 89 THR A CA 1
ATOM 752 C C . THR A 1 89 ? 19.547 -17.281 -7.883 1 98.62 89 THR A C 1
ATOM 754 O O . THR A 1 89 ? 20.219 -16.641 -8.703 1 98.62 89 THR A O 1
ATOM 757 N N . ALA A 1 90 ? 18.344 -16.891 -7.496 1 98.62 90 ALA A N 1
ATOM 758 C CA . ALA A 1 90 ? 17.656 -15.742 -8.062 1 98.62 90 ALA A CA 1
ATOM 759 C C . ALA A 1 90 ? 18.438 -14.453 -7.801 1 98.62 90 ALA A C 1
ATOM 761 O O . ALA A 1 90 ? 18.5 -13.57 -8.664 1 98.62 90 ALA A O 1
ATOM 762 N N . GLN A 1 91 ? 19 -14.305 -6.582 1 97.31 91 GLN A N 1
ATOM 763 C CA . GLN A 1 91 ? 19.703 -13.07 -6.25 1 97.31 91 GLN A CA 1
ATOM 764 C C . GLN A 1 91 ? 20.922 -12.875 -7.148 1 97.31 91 GLN A C 1
ATOM 766 O O . GLN A 1 91 ? 21.375 -11.742 -7.348 1 97.31 91 GLN A O 1
ATOM 771 N N . GLN A 1 92 ? 21.438 -13.961 -7.75 1 97.88 92 GLN A N 1
ATOM 772 C CA . GLN A 1 92 ? 22.578 -13.883 -8.656 1 97.88 92 GLN A CA 1
ATOM 773 C C . GLN A 1 92 ? 22.172 -13.312 -10.016 1 97.88 92 GLN A C 1
ATOM 775 O O . GLN A 1 92 ? 23.016 -12.938 -10.82 1 97.88 92 GLN A O 1
ATOM 780 N N . LEU A 1 93 ? 20.891 -13.242 -10.234 1 98.25 93 LEU A N 1
ATOM 781 C CA . LEU A 1 93 ? 20.359 -12.828 -11.531 1 98.25 93 LEU A CA 1
ATOM 782 C C . LEU A 1 93 ? 20.109 -11.32 -11.547 1 98.25 93 LEU A C 1
ATOM 784 O O . LEU A 1 93 ? 19.625 -10.781 -12.547 1 98.25 93 LEU A O 1
ATOM 788 N N . ILE A 1 94 ? 20.359 -10.625 -10.461 1 97.62 94 ILE A N 1
ATOM 789 C CA . ILE A 1 94 ? 20.141 -9.188 -10.406 1 97.62 94 ILE A CA 1
ATOM 790 C C . ILE A 1 94 ? 21.469 -8.453 -10.289 1 97.62 94 ILE A C 1
ATOM 792 O O . ILE A 1 94 ? 22.453 -9.016 -9.781 1 97.62 94 ILE A O 1
ATOM 796 N N . ASP A 1 95 ? 21.547 -7.25 -10.766 1 97.31 95 ASP A N 1
ATOM 797 C CA . ASP A 1 95 ? 22.719 -6.391 -10.719 1 97.31 95 ASP A CA 1
ATOM 798 C C . ASP A 1 95 ? 22.453 -5.133 -9.898 1 97.31 95 ASP A C 1
ATOM 800 O O . ASP A 1 95 ? 21.297 -4.773 -9.664 1 97.31 95 ASP A O 1
ATOM 804 N N . ASP A 1 96 ? 23.547 -4.531 -9.531 1 97.25 96 ASP A N 1
ATOM 805 C CA . ASP A 1 96 ? 23.406 -3.242 -8.859 1 97.25 96 ASP A CA 1
ATOM 806 C C . ASP A 1 96 ? 22.656 -2.242 -9.734 1 97.25 96 ASP A C 1
ATOM 808 O O . ASP A 1 96 ? 22.891 -2.182 -10.945 1 97.25 96 ASP A O 1
ATOM 812 N N . LYS A 1 97 ? 21.703 -1.509 -9.109 1 96.56 97 LYS A N 1
ATOM 813 C CA . LYS A 1 97 ? 20.953 -0.416 -9.703 1 96.56 97 LYS A CA 1
ATOM 814 C C . LYS A 1 97 ? 19.781 -0.947 -10.531 1 96.56 97 LYS A C 1
ATOM 816 O O . LYS A 1 97 ? 19.094 -0.18 -11.203 1 96.56 97 LYS A O 1
ATOM 821 N N . ASP A 1 98 ? 19.562 -2.273 -10.469 1 97.38 98 ASP A N 1
ATOM 822 C CA . ASP A 1 98 ? 18.375 -2.816 -11.125 1 97.38 98 ASP A CA 1
ATOM 823 C C . ASP A 1 98 ? 17.094 -2.289 -10.477 1 97.38 98 ASP A C 1
ATOM 825 O O . ASP A 1 98 ? 17.062 -2.031 -9.266 1 97.38 98 ASP A O 1
ATOM 829 N N . VAL A 1 99 ? 16.109 -2.061 -11.297 1 98.19 99 VAL A N 1
ATOM 830 C CA . VAL A 1 99 ? 14.734 -1.895 -10.836 1 98.19 99 VAL A CA 1
ATOM 831 C C . VAL A 1 99 ? 13.938 -3.162 -11.125 1 98.19 99 VAL A C 1
ATOM 833 O O . VAL A 1 99 ? 13.734 -3.525 -12.281 1 98.19 99 VAL A O 1
ATOM 836 N N . ILE A 1 100 ? 13.5 -3.809 -10.047 1 98.75 100 ILE A N 1
ATOM 837 C CA . ILE A 1 100 ? 12.859 -5.105 -10.25 1 98.75 100 ILE A CA 1
ATOM 838 C C . ILE A 1 100 ? 11.477 -5.102 -9.602 1 98.75 100 ILE A C 1
ATOM 840 O O . ILE A 1 100 ? 11.242 -4.395 -8.625 1 98.75 100 ILE A O 1
ATOM 844 N N . PHE A 1 101 ? 10.617 -5.848 -10.211 1 98.88 101 PHE A N 1
ATOM 845 C CA . PHE A 1 101 ? 9.344 -6.172 -9.578 1 98.88 101 PHE A CA 1
ATOM 846 C C . PHE A 1 101 ? 9.414 -7.52 -8.867 1 98.88 101 PHE A C 1
ATOM 848 O O . PHE A 1 101 ? 9.969 -8.484 -9.406 1 98.88 101 PHE A O 1
ATOM 855 N N . VAL A 1 102 ? 8.938 -7.566 -7.672 1 98.94 102 VAL A N 1
ATOM 856 C CA . VAL A 1 102 ? 8.852 -8.828 -6.941 1 98.94 102 VAL A CA 1
ATOM 857 C C . VAL A 1 102 ? 7.414 -9.07 -6.5 1 98.94 102 VAL A C 1
ATOM 859 O O . VAL A 1 102 ? 6.828 -8.25 -5.785 1 98.94 102 VAL A O 1
ATOM 862 N N . GLY A 1 103 ? 6.871 -10.18 -6.871 1 98.69 103 GLY A N 1
ATOM 863 C CA . GLY A 1 103 ? 5.48 -10.492 -6.582 1 98.69 103 GLY A CA 1
ATOM 864 C C . GLY A 1 103 ? 5.27 -11.008 -5.168 1 98.69 103 GLY A C 1
ATOM 865 O O . GLY A 1 103 ? 6.211 -11.055 -4.375 1 98.69 103 GLY A O 1
ATOM 866 N N . ALA A 1 104 ? 4 -11.352 -4.914 1 97.88 104 ALA A N 1
ATOM 867 C CA . ALA A 1 104 ? 3.635 -11.891 -3.607 1 97.88 104 ALA A CA 1
ATOM 868 C C . ALA A 1 104 ? 4.004 -13.367 -3.5 1 97.88 104 ALA A C 1
ATOM 870 O O . ALA A 1 104 ? 4.098 -14.062 -4.512 1 97.88 104 ALA A O 1
ATOM 871 N N . GLY A 1 105 ? 4.238 -13.773 -2.205 1 96.94 105 GLY A N 1
ATOM 872 C CA . GLY A 1 105 ? 4.52 -15.172 -1.941 1 96.94 105 GLY A CA 1
ATOM 873 C C . GLY A 1 105 ? 5.715 -15.383 -1.029 1 96.94 105 GLY A C 1
ATOM 874 O O . GLY A 1 105 ? 6.637 -14.562 -1.008 1 96.94 105 GLY A O 1
ATOM 875 N N . THR A 1 106 ? 5.703 -16.531 -0.421 1 97.25 106 THR A N 1
ATOM 876 C CA . THR A 1 106 ? 6.734 -16.812 0.568 1 97.25 106 THR A CA 1
ATOM 877 C C . THR A 1 106 ? 8.078 -17.078 -0.11 1 97.25 106 THR A C 1
ATOM 879 O O . THR A 1 106 ? 9.133 -16.797 0.462 1 97.25 106 THR A O 1
ATOM 882 N N . THR A 1 107 ? 8.094 -17.594 -1.319 1 98.19 107 THR A N 1
ATOM 883 C CA . THR A 1 107 ? 9.336 -17.75 -2.068 1 98.19 107 THR A CA 1
ATOM 884 C C . THR A 1 107 ? 9.938 -16.391 -2.412 1 98.19 107 THR A C 1
ATOM 886 O O . THR A 1 107 ? 11.148 -16.188 -2.279 1 98.19 107 THR A O 1
ATOM 889 N N . CYS A 1 108 ? 9.109 -15.469 -2.83 1 98.75 108 CYS A N 1
ATOM 890 C CA . CYS A 1 108 ? 9.539 -14.109 -3.141 1 98.75 108 CYS A CA 1
ATOM 891 C C . CYS A 1 108 ? 10.078 -13.414 -1.897 1 98.75 108 CYS A C 1
ATOM 893 O O . CYS A 1 108 ? 11.047 -12.656 -1.974 1 98.75 108 CYS A O 1
ATOM 895 N N . GLU A 1 109 ? 9.398 -13.656 -0.755 1 98.62 109 GLU A N 1
ATOM 896 C CA . GLU A 1 109 ? 9.883 -13.086 0.503 1 98.62 109 GLU A CA 1
ATOM 897 C C . GLU A 1 109 ? 11.305 -13.547 0.803 1 98.62 109 GLU A C 1
ATOM 899 O O . GLU A 1 109 ? 12.164 -12.734 1.154 1 98.62 109 GLU A O 1
ATOM 904 N N . GLU A 1 110 ? 11.531 -14.844 0.638 1 98.44 110 GLU A N 1
ATOM 905 C CA . GLU A 1 110 ? 12.867 -15.391 0.879 1 98.44 110 GLU A CA 1
ATOM 906 C C . GLU A 1 110 ? 13.883 -14.805 -0.093 1 98.44 110 GLU A C 1
ATOM 908 O O . GLU A 1 110 ? 15.016 -14.5 0.295 1 98.44 110 GLU A O 1
ATOM 913 N N . PHE A 1 111 ? 13.445 -14.664 -1.33 1 98.81 111 PHE A N 1
ATOM 914 C CA . PHE A 1 111 ? 14.297 -14.055 -2.348 1 98.81 111 PHE A CA 1
ATOM 915 C C . PHE A 1 111 ? 14.742 -12.664 -1.915 1 98.81 111 PHE A C 1
ATOM 917 O O . PHE A 1 111 ? 15.945 -12.383 -1.873 1 98.81 111 PHE A O 1
ATOM 924 N N . VAL A 1 112 ? 13.844 -11.812 -1.488 1 98.81 112 VAL A N 1
ATOM 925 C CA . VAL A 1 112 ? 14.141 -10.438 -1.104 1 98.81 112 VAL A CA 1
ATOM 926 C C . VAL A 1 112 ? 15.055 -10.422 0.121 1 98.81 112 VAL A C 1
ATOM 928 O O . VAL A 1 112 ? 15.977 -9.609 0.205 1 98.81 112 VAL A O 1
ATOM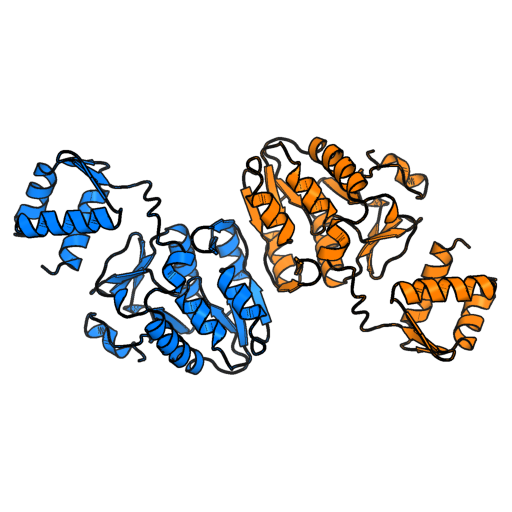 931 N N . ARG A 1 113 ? 14.875 -11.367 1.049 1 98.19 113 ARG A N 1
ATOM 932 C CA . ARG A 1 113 ? 15.688 -11.469 2.256 1 98.19 113 ARG A CA 1
ATOM 933 C C . ARG A 1 113 ? 17.156 -11.688 1.908 1 98.19 113 ARG A C 1
ATOM 935 O O . ARG A 1 113 ? 18.047 -11.219 2.623 1 98.19 113 ARG A O 1
ATOM 942 N N . GLN A 1 114 ? 17.391 -12.297 0.821 1 98.12 114 GLN A N 1
ATOM 943 C CA . GLN A 1 114 ? 18.75 -12.742 0.525 1 98.12 114 GLN A CA 1
ATOM 944 C C . GLN A 1 114 ? 19.422 -11.805 -0.471 1 98.12 114 GLN A C 1
ATOM 946 O O . GLN A 1 114 ? 20.594 -11.992 -0.808 1 98.12 114 GLN A O 1
ATOM 951 N N . ILE A 1 115 ? 18.719 -10.82 -0.959 1 98.5 115 ILE A N 1
ATOM 952 C CA . ILE A 1 115 ? 19.297 -9.914 -1.949 1 98.5 115 ILE A CA 1
ATOM 953 C C . ILE A 1 115 ? 20.5 -9.195 -1.354 1 98.5 115 ILE A C 1
ATOM 955 O O . ILE A 1 115 ? 20.438 -8.672 -0.241 1 98.5 115 ILE A O 1
ATOM 959 N N . THR A 1 116 ? 21.609 -9.148 -2.082 1 97.62 116 THR A N 1
ATOM 960 C CA . THR A 1 116 ? 22.828 -8.5 -1.606 1 97.62 116 THR A CA 1
ATOM 961 C C . THR A 1 116 ? 23.172 -7.305 -2.488 1 97.62 116 THR A C 1
ATOM 963 O O . THR A 1 116 ? 24.125 -6.578 -2.201 1 97.62 116 THR A O 1
ATOM 966 N N . LYS A 1 117 ? 22.438 -7.121 -3.596 1 97.25 117 LYS A N 1
ATOM 967 C CA . LYS A 1 117 ? 22.688 -6.035 -4.539 1 97.25 117 LYS A CA 1
ATOM 968 C C . LYS A 1 117 ? 21.859 -4.801 -4.191 1 97.25 117 LYS A C 1
ATOM 970 O O . LYS A 1 117 ? 20.797 -4.914 -3.586 1 97.25 117 LYS A O 1
ATOM 975 N N . TYR A 1 118 ? 22.375 -3.715 -4.621 1 97.5 118 TYR A N 1
ATOM 976 C CA . TYR A 1 118 ? 21.703 -2.441 -4.367 1 97.5 118 TYR A CA 1
ATOM 977 C C . TYR A 1 118 ? 20.656 -2.16 -5.434 1 97.5 118 TYR A C 1
ATOM 979 O O . TYR A 1 118 ? 20.938 -1.514 -6.445 1 97.5 118 TYR A O 1
ATOM 987 N N . VAL A 1 119 ? 19.375 -2.545 -5.094 1 98.06 119 VAL A N 1
ATOM 988 C CA . VAL A 1 119 ? 18.359 -2.498 -6.145 1 98.06 119 VAL A CA 1
ATOM 989 C C . VAL A 1 119 ? 17.109 -1.762 -5.637 1 98.06 119 VAL A C 1
ATOM 991 O O . VAL A 1 119 ? 16.969 -1.54 -4.434 1 98.06 119 VAL A O 1
ATOM 994 N N . LYS A 1 120 ? 16.281 -1.312 -6.547 1 98.31 120 LYS A N 1
ATOM 995 C CA . LYS A 1 120 ? 14.945 -0.813 -6.258 1 98.31 120 LYS A CA 1
ATOM 996 C C . LYS A 1 120 ? 13.891 -1.896 -6.48 1 98.31 120 LYS A C 1
ATOM 998 O O . LYS A 1 120 ? 13.883 -2.553 -7.527 1 98.31 120 LYS A O 1
ATOM 1003 N N . ILE A 1 121 ? 13.047 -2.014 -5.496 1 98.75 121 ILE A N 1
ATOM 1004 C CA . ILE A 1 121 ? 12.023 -3.047 -5.574 1 98.75 121 ILE A CA 1
ATOM 1005 C C . ILE A 1 121 ? 10.641 -2.395 -5.672 1 98.75 121 ILE A C 1
ATOM 1007 O O . ILE A 1 121 ? 10.328 -1.482 -4.902 1 98.75 121 ILE A O 1
ATOM 1011 N N . ILE A 1 122 ? 9.883 -2.857 -6.605 1 98.88 122 ILE A N 1
ATOM 1012 C CA . ILE A 1 122 ? 8.453 -2.574 -6.695 1 98.88 122 ILE A CA 1
ATOM 1013 C C . ILE A 1 122 ? 7.66 -3.838 -6.383 1 98.88 122 ILE A C 1
ATOM 1015 O O . ILE A 1 122 ? 7.98 -4.922 -6.875 1 98.88 122 ILE A O 1
ATOM 1019 N N . THR A 1 123 ? 6.652 -3.727 -5.555 1 98.94 123 THR A N 1
ATOM 1020 C CA . THR A 1 123 ? 5.934 -4.938 -5.184 1 98.94 123 THR A CA 1
ATOM 1021 C C . THR A 1 123 ? 4.477 -4.621 -4.852 1 98.94 123 THR A C 1
ATOM 1023 O O . THR A 1 123 ? 4.156 -3.498 -4.461 1 98.94 123 THR A O 1
ATOM 1026 N N . ASN A 1 124 ? 3.646 -5.633 -5.023 1 98.81 124 ASN A N 1
ATOM 1027 C CA . ASN A 1 124 ? 2.258 -5.535 -4.59 1 98.81 124 ASN A CA 1
ATOM 1028 C C . ASN A 1 124 ? 2.008 -6.332 -3.314 1 98.81 124 ASN A C 1
ATOM 1030 O O . ASN A 1 124 ? 0.859 -6.594 -2.953 1 98.81 124 ASN A O 1
ATOM 1034 N N . SER A 1 125 ? 3.043 -6.746 -2.668 1 98.81 125 SER A N 1
ATOM 1035 C CA . SER A 1 125 ? 2.914 -7.621 -1.509 1 98.81 125 SER A CA 1
ATOM 1036 C C . SER A 1 125 ? 3.291 -6.898 -0.222 1 98.81 125 SER A C 1
ATOM 1038 O O . SER A 1 125 ? 4.391 -6.352 -0.109 1 98.81 125 SER A O 1
ATOM 1040 N N . LYS A 1 126 ? 2.357 -6.984 0.703 1 98.31 126 LYS A N 1
ATOM 1041 C CA . LYS A 1 126 ? 2.617 -6.43 2.029 1 98.31 126 LYS A CA 1
ATOM 1042 C C . LYS A 1 126 ? 3.857 -7.059 2.656 1 98.31 126 LYS A C 1
ATOM 1044 O O . LYS A 1 126 ? 4.711 -6.355 3.195 1 98.31 126 LYS A O 1
ATOM 1049 N N . PHE A 1 127 ? 4.062 -8.305 2.531 1 98.12 127 PHE A N 1
ATOM 1050 C CA . PHE A 1 127 ? 5.113 -9.031 3.232 1 98.12 127 PHE A CA 1
ATOM 1051 C C . PHE A 1 127 ? 6.445 -8.891 2.504 1 98.12 127 PHE A C 1
ATOM 1053 O O . PHE A 1 127 ? 7.5 -8.789 3.137 1 98.12 127 PHE A O 1
ATOM 1060 N N . VAL A 1 128 ? 6.402 -8.906 1.184 1 98.81 128 VAL A N 1
ATOM 1061 C CA . VAL A 1 128 ? 7.621 -8.648 0.42 1 98.81 128 VAL A CA 1
ATOM 1062 C C . VAL A 1 128 ? 8.133 -7.242 0.714 1 98.81 128 VAL A C 1
ATOM 1064 O O . VAL A 1 128 ? 9.336 -7.035 0.869 1 98.81 128 VAL A O 1
ATOM 1067 N N . TYR A 1 129 ? 7.227 -6.289 0.776 1 98.88 129 TYR A N 1
ATOM 1068 C CA . TYR A 1 129 ? 7.59 -4.91 1.097 1 98.88 129 TYR A CA 1
ATOM 1069 C C . TYR A 1 129 ? 8.266 -4.828 2.461 1 98.88 129 TYR A C 1
ATOM 1071 O O . TYR A 1 129 ? 9.289 -4.16 2.617 1 98.88 129 TYR A O 1
ATOM 1079 N N . GLU A 1 130 ? 7.703 -5.527 3.447 1 98.06 130 GLU A N 1
ATOM 1080 C CA . GLU A 1 130 ? 8.266 -5.543 4.793 1 98.06 130 GLU A CA 1
ATOM 1081 C C . GLU A 1 130 ? 9.672 -6.129 4.797 1 98.06 130 GLU A C 1
ATOM 1083 O O . GLU A 1 130 ? 10.57 -5.613 5.473 1 98.06 130 GLU A O 1
ATOM 1088 N N . GLU A 1 131 ? 9.844 -7.215 4.074 1 98.38 131 GLU A N 1
ATOM 1089 C CA . GLU A 1 131 ? 11.18 -7.801 3.971 1 98.38 131 GLU A CA 1
ATOM 1090 C C . GLU A 1 131 ? 12.156 -6.832 3.311 1 98.38 131 GLU A C 1
ATOM 1092 O O . GLU A 1 131 ? 13.328 -6.766 3.697 1 98.38 131 GLU A O 1
ATOM 1097 N N . ALA A 1 132 ? 11.68 -6.125 2.309 1 98.69 132 ALA A N 1
ATOM 1098 C CA . ALA A 1 132 ? 12.523 -5.148 1.62 1 98.69 132 ALA A CA 1
ATOM 1099 C C . ALA A 1 132 ? 12.992 -4.059 2.576 1 98.69 132 ALA A C 1
ATOM 1101 O O . ALA A 1 132 ? 14.148 -3.631 2.52 1 98.69 132 ALA A O 1
ATOM 1102 N N . LEU A 1 133 ? 12.125 -3.59 3.447 1 97.75 133 LEU A N 1
ATOM 1103 C CA . LEU A 1 133 ? 12.461 -2.533 4.395 1 97.75 133 LEU A CA 1
ATOM 1104 C C . LEU A 1 133 ? 13.516 -3.008 5.387 1 97.75 133 LEU A C 1
ATOM 1106 O O . LEU A 1 133 ? 14.336 -2.213 5.859 1 97.75 133 LEU A O 1
ATOM 1110 N N . LYS A 1 134 ? 13.531 -4.273 5.691 1 97.31 134 LYS A N 1
ATOM 1111 C CA . LYS A 1 134 ? 14.445 -4.84 6.676 1 97.31 134 LYS A CA 1
ATOM 1112 C C . LYS A 1 134 ? 15.828 -5.074 6.074 1 97.31 134 LYS A C 1
ATOM 1114 O O . LYS A 1 134 ? 16.812 -5.184 6.801 1 97.31 134 LYS A O 1
ATOM 1119 N N . ASN A 1 135 ? 15.852 -5.27 4.73 1 98.19 135 ASN A N 1
ATOM 1120 C CA . ASN A 1 135 ? 17.094 -5.578 4.051 1 98.19 135 ASN A CA 1
ATOM 1121 C C . ASN A 1 135 ? 17.891 -4.312 3.719 1 98.19 135 ASN A C 1
ATOM 1123 O O . ASN A 1 135 ? 17.5 -3.555 2.828 1 98.19 135 ASN A O 1
ATOM 1127 N N . LYS A 1 136 ? 19 -4.07 4.273 1 95.25 136 LYS A N 1
ATOM 1128 C CA . LYS A 1 136 ? 19.797 -2.848 4.184 1 95.25 136 LYS A CA 1
ATOM 1129 C C . LYS A 1 136 ? 20.359 -2.66 2.773 1 95.25 136 LYS A C 1
ATOM 1131 O O . LYS A 1 136 ? 20.781 -1.562 2.412 1 95.25 136 LYS A O 1
ATOM 1136 N N . ASN A 1 137 ? 20.328 -3.748 1.991 1 94.81 137 ASN A N 1
ATOM 1137 C CA . ASN A 1 137 ? 20.859 -3.652 0.636 1 94.81 137 ASN A CA 1
ATOM 1138 C C . ASN A 1 137 ? 19.828 -3.078 -0.331 1 94.81 137 ASN A C 1
ATOM 1140 O O . ASN A 1 137 ? 20.172 -2.672 -1.442 1 94.81 137 ASN A O 1
ATOM 1144 N N . ILE A 1 138 ? 18.609 -3.041 0.065 1 97.31 138 ILE A N 1
ATOM 1145 C CA . ILE A 1 138 ? 17.578 -2.512 -0.81 1 97.31 138 ILE A CA 1
ATOM 1146 C C . ILE A 1 138 ? 17.641 -0.985 -0.817 1 97.31 138 ILE A C 1
ATOM 1148 O O . ILE A 1 138 ? 17.422 -0.345 0.216 1 97.31 138 ILE A O 1
ATOM 1152 N N . ALA A 1 139 ? 17.953 -0.422 -1.956 1 96.56 139 ALA A N 1
ATOM 1153 C CA . ALA A 1 139 ? 18.125 1.02 -2.107 1 96.56 139 ALA A CA 1
ATOM 1154 C C . ALA A 1 139 ? 16.797 1.753 -1.949 1 96.56 139 ALA A C 1
ATOM 1156 O O . ALA A 1 139 ? 16.75 2.869 -1.427 1 96.56 139 ALA A O 1
ATOM 1157 N N . ASP A 1 140 ? 15.766 1.149 -2.475 1 97.19 140 ASP A N 1
ATOM 1158 C CA . ASP A 1 140 ? 14.438 1.749 -2.486 1 97.19 140 ASP A CA 1
ATOM 1159 C C . ASP A 1 140 ? 13.352 0.682 -2.641 1 97.19 140 ASP A C 1
ATOM 1161 O O . ASP A 1 140 ? 13.594 -0.373 -3.232 1 97.19 140 ASP A O 1
ATOM 1165 N N . ALA A 1 141 ? 12.25 0.931 -2.025 1 98.5 141 ALA A N 1
ATOM 1166 C CA . ALA A 1 141 ? 11.117 0.019 -2.135 1 98.5 141 ALA A CA 1
ATOM 1167 C C . ALA A 1 141 ? 9.812 0.787 -2.334 1 98.5 141 ALA A C 1
ATOM 1169 O O . ALA A 1 141 ? 9.539 1.753 -1.618 1 98.5 141 ALA A O 1
ATOM 1170 N N . VAL A 1 142 ? 9.008 0.35 -3.291 1 98.81 142 VAL A N 1
ATOM 1171 C CA . VAL A 1 142 ? 7.715 0.959 -3.58 1 98.81 142 VAL A CA 1
ATOM 1172 C C . VAL A 1 142 ? 6.613 -0.09 -3.467 1 98.81 142 VAL A C 1
ATOM 1174 O O . VAL A 1 142 ? 6.684 -1.146 -4.098 1 98.81 142 VAL A O 1
ATOM 1177 N N . LEU A 1 143 ? 5.648 0.21 -2.676 1 98.94 143 LEU A N 1
ATOM 1178 C CA . LEU A 1 143 ? 4.449 -0.612 -2.578 1 98.94 143 LEU A CA 1
ATOM 1179 C C . LEU A 1 143 ? 3.357 -0.093 -3.51 1 98.94 143 LEU A C 1
ATOM 1181 O O . LEU A 1 143 ? 3.004 1.087 -3.461 1 98.94 143 LEU A O 1
ATOM 1185 N N . LEU A 1 144 ? 2.803 -0.923 -4.305 1 98.81 144 LEU A N 1
ATOM 1186 C CA . LEU A 1 144 ? 1.806 -0.49 -5.277 1 98.81 144 LEU A CA 1
ATOM 1187 C C . LEU A 1 144 ? 0.52 -0.055 -4.582 1 98.81 144 LEU A C 1
ATOM 1189 O O . LEU A 1 144 ? -0.159 0.866 -5.043 1 98.81 144 LEU A O 1
ATOM 1193 N N . GLY A 1 145 ? 0.14 -0.78 -3.5 1 98.62 145 GLY A N 1
ATOM 1194 C CA . GLY A 1 145 ? -1.095 -0.469 -2.797 1 98.62 145 GLY A CA 1
ATOM 1195 C C . GLY A 1 145 ? -2.324 -1.054 -3.465 1 98.62 145 GLY A C 1
ATOM 1196 O O . GLY A 1 145 ? -2.217 -1.966 -4.289 1 98.62 145 GLY A O 1
ATOM 1197 N N . GLY A 1 146 ? -3.541 -0.573 -3.033 1 98.56 146 GLY A N 1
ATOM 1198 C CA . GLY A 1 146 ? -4.824 -1.085 -3.488 1 98.56 146 GLY A CA 1
ATOM 1199 C C . GLY A 1 146 ? -5.594 -1.811 -2.4 1 98.56 146 GLY A C 1
ATOM 1200 O O . GLY A 1 146 ? -5.574 -1.401 -1.238 1 98.56 146 GLY A O 1
ATOM 1201 N N . ARG A 1 147 ? -6.363 -2.809 -2.832 1 98.25 147 ARG A N 1
ATOM 1202 C CA . ARG A 1 147 ? -7.125 -3.635 -1.902 1 98.25 147 ARG A CA 1
ATOM 1203 C C . ARG A 1 147 ? -6.32 -4.852 -1.464 1 98.25 147 ARG A C 1
ATOM 1205 O O . ARG A 1 147 ? -5.809 -5.598 -2.301 1 98.25 147 ARG A O 1
ATOM 1212 N N . LEU A 1 148 ? -6.266 -5.016 -0.146 1 97.94 148 LEU A N 1
ATOM 1213 C CA . LEU A 1 148 ? -5.453 -6.102 0.393 1 97.94 148 LEU A CA 1
ATOM 1214 C C . LEU A 1 148 ? -6.246 -7.402 0.427 1 97.94 148 LEU A C 1
ATOM 1216 O O . LEU A 1 148 ? -7.34 -7.457 0.988 1 97.94 148 LEU A O 1
ATOM 1220 N N . ARG A 1 149 ? -5.707 -8.367 -0.209 1 96 149 ARG A N 1
ATOM 1221 C CA . ARG A 1 149 ? -6.18 -9.719 0.042 1 96 149 ARG A CA 1
ATOM 1222 C C . ARG A 1 149 ? -5.465 -10.336 1.241 1 96 149 ARG A C 1
ATOM 1224 O O . ARG A 1 149 ? -4.324 -10.789 1.127 1 96 149 ARG A O 1
ATOM 1231 N N . GLU A 1 150 ? -6.141 -10.414 2.309 1 91.75 150 GLU A N 1
ATOM 1232 C CA . GLU A 1 150 ? -5.539 -10.758 3.592 1 91.75 150 GLU A CA 1
ATOM 1233 C C . GLU A 1 150 ? -4.93 -12.156 3.559 1 91.75 150 GLU A C 1
ATOM 1235 O O . GLU A 1 150 ? -3.902 -12.406 4.195 1 91.75 150 GLU A O 1
ATOM 1240 N N . ARG A 1 151 ? -5.469 -13.039 2.85 1 89.38 151 ARG A N 1
ATOM 1241 C CA . ARG A 1 151 ? -5.016 -14.422 2.82 1 89.38 151 ARG A CA 1
ATOM 1242 C C . ARG A 1 151 ? -3.607 -14.531 2.248 1 89.38 151 ARG A C 1
ATOM 1244 O O . ARG A 1 151 ? -2.787 -15.305 2.742 1 89.38 151 ARG A O 1
ATOM 1251 N N . SER A 1 152 ? -3.291 -13.742 1.279 1 92.19 152 SER A N 1
ATOM 1252 C CA . SER A 1 152 ? -1.994 -13.805 0.613 1 92.19 152 SER A CA 1
ATOM 1253 C C . SER A 1 152 ? -1.117 -12.617 0.984 1 92.19 152 SER A C 1
ATOM 1255 O O . SER A 1 152 ? 0.1 -12.648 0.789 1 92.19 152 SER A O 1
ATOM 1257 N N . GLY A 1 153 ? -1.748 -11.562 1.469 1 96.19 153 GLY A N 1
ATOM 1258 C CA . GLY A 1 153 ? -1.012 -10.328 1.727 1 96.19 153 GLY A CA 1
ATOM 1259 C C . GLY A 1 153 ? -0.7 -9.547 0.466 1 96.19 153 GLY A C 1
ATOM 1260 O O . GLY A 1 153 ? 0.197 -8.703 0.461 1 96.19 153 GLY A O 1
ATOM 1261 N N . ALA A 1 154 ? -1.434 -9.859 -0.624 1 97.81 154 ALA A N 1
ATOM 1262 C CA . ALA A 1 154 ? -1.207 -9.18 -1.899 1 97.81 154 ALA A CA 1
ATOM 1263 C C . ALA A 1 154 ? -2.242 -8.086 -2.135 1 97.81 154 ALA A C 1
ATOM 1265 O O . ALA A 1 154 ? -3.424 -8.266 -1.825 1 97.81 154 ALA A O 1
ATOM 1266 N N . PHE A 1 155 ? -1.777 -6.98 -2.582 1 98.69 155 PHE A N 1
ATOM 1267 C CA . PHE A 1 155 ? -2.691 -5.953 -3.068 1 98.69 155 PHE A CA 1
ATOM 1268 C C . PHE A 1 155 ? -3.117 -6.242 -4.5 1 98.69 155 PHE A C 1
ATOM 1270 O O . PHE A 1 155 ? -2.283 -6.566 -5.348 1 98.69 155 PHE A O 1
ATOM 1277 N N . ILE A 1 156 ? -4.41 -6.121 -4.77 1 97.75 156 ILE A N 1
ATOM 1278 C CA . ILE A 1 156 ? -4.953 -6.551 -6.051 1 97.75 156 ILE A CA 1
ATOM 1279 C C . ILE A 1 156 ? -6.047 -5.586 -6.5 1 97.75 156 ILE A C 1
ATOM 1281 O O . ILE A 1 156 ? -6.426 -4.68 -5.758 1 97.75 156 ILE A O 1
ATOM 1285 N N . GLY A 1 157 ? -6.484 -5.777 -7.809 1 97.25 157 GLY A N 1
ATOM 1286 C CA . GLY A 1 157 ? -7.602 -5.004 -8.328 1 97.25 157 GLY A CA 1
ATOM 1287 C C . GLY A 1 157 ? -7.176 -3.939 -9.328 1 97.25 157 GLY A C 1
ATOM 1288 O O . GLY A 1 157 ? -5.984 -3.768 -9.586 1 97.25 157 GLY A O 1
ATOM 1289 N N . THR A 1 158 ? -8.156 -3.248 -9.789 1 97.38 158 THR A N 1
ATOM 1290 C CA . THR A 1 158 ? -7.957 -2.271 -10.852 1 97.38 158 THR A CA 1
ATOM 1291 C C . THR A 1 158 ? -7.008 -1.165 -10.406 1 97.38 158 THR A C 1
ATOM 1293 O O . THR A 1 158 ? -6.145 -0.733 -11.164 1 97.38 158 THR A O 1
ATOM 1296 N N . PHE A 1 159 ? -7.164 -0.721 -9.172 1 98.31 159 PHE A N 1
ATOM 1297 C CA . PHE A 1 159 ? -6.27 0.306 -8.656 1 98.31 159 PHE A CA 1
ATOM 1298 C C . PHE A 1 159 ? -4.816 -0.148 -8.742 1 98.31 159 PHE A C 1
ATOM 1300 O O . PHE A 1 159 ? -3.959 0.589 -9.234 1 98.31 159 PHE A O 1
ATOM 1307 N N . THR A 1 160 ? -4.559 -1.336 -8.258 1 98.75 160 THR A N 1
ATOM 1308 C CA . THR A 1 160 ? -3.205 -1.875 -8.219 1 98.75 160 THR A CA 1
ATOM 1309 C C . THR A 1 160 ? -2.627 -1.988 -9.625 1 98.75 160 THR A C 1
ATOM 1311 O O . THR A 1 160 ? -1.461 -1.662 -9.852 1 98.75 160 THR A O 1
ATOM 1314 N N . GLU A 1 161 ? -3.477 -2.42 -10.531 1 98.38 161 GLU A N 1
ATOM 1315 C CA . GLU A 1 161 ? -3.039 -2.557 -11.914 1 98.38 161 GLU A CA 1
ATOM 1316 C C . GLU A 1 161 ? -2.68 -1.199 -12.516 1 98.38 161 GLU A C 1
ATOM 1318 O O . GLU A 1 161 ? -1.697 -1.08 -13.25 1 98.38 161 GLU A O 1
ATOM 1323 N N . LYS A 1 162 ? -3.463 -0.217 -12.242 1 98.5 162 LYS A N 1
ATOM 1324 C CA . LYS A 1 162 ? -3.168 1.13 -12.727 1 98.5 162 LYS A CA 1
ATOM 1325 C C . LYS A 1 162 ? -1.914 1.689 -12.062 1 98.5 162 LYS A C 1
ATOM 1327 O O . LYS A 1 162 ? -1.112 2.369 -12.703 1 98.5 162 LYS A O 1
ATOM 1332 N N . ALA A 1 163 ? -1.777 1.453 -10.773 1 98.62 163 ALA A N 1
ATOM 1333 C CA . ALA A 1 163 ? -0.593 1.899 -10.039 1 98.62 163 ALA A CA 1
ATOM 1334 C C . ALA A 1 163 ? 0.676 1.29 -10.633 1 98.62 163 ALA A C 1
ATOM 1336 O O . ALA A 1 163 ? 1.725 1.938 -10.664 1 98.62 163 ALA A O 1
ATOM 1337 N N . LEU A 1 164 ? 0.594 0.054 -11.07 1 98.56 164 LEU A N 1
ATOM 1338 C CA . LEU A 1 164 ? 1.716 -0.641 -11.695 1 98.56 164 LEU A CA 1
ATOM 1339 C C . LEU A 1 164 ? 2.26 0.154 -12.875 1 98.56 164 LEU A C 1
ATOM 1341 O O . LEU A 1 164 ? 3.465 0.142 -13.141 1 98.56 164 LEU A O 1
ATOM 1345 N N . GLU A 1 165 ? 1.438 0.866 -13.523 1 97.81 165 GLU A N 1
ATOM 1346 C CA . GLU A 1 165 ? 1.8 1.58 -14.742 1 97.81 165 GLU A CA 1
ATOM 1347 C C . GLU A 1 165 ? 2.535 2.879 -14.422 1 97.81 165 GLU A C 1
ATOM 1349 O O . GLU A 1 165 ? 3.072 3.531 -15.32 1 97.81 165 GLU A O 1
ATOM 1354 N N . ILE A 1 166 ? 2.539 3.264 -13.18 1 97.62 166 ILE A N 1
ATOM 1355 C CA . ILE A 1 166 ? 3.244 4.469 -12.758 1 97.62 166 ILE A CA 1
ATOM 1356 C C . ILE A 1 166 ? 4.75 4.23 -12.805 1 97.62 166 ILE A C 1
ATOM 1358 O O . ILE A 1 166 ? 5.523 5.148 -13.086 1 97.62 166 ILE A O 1
ATOM 1362 N N . GLU A 1 167 ? 5.152 2.982 -12.562 1 94.19 167 GLU A N 1
ATOM 1363 C CA . GLU A 1 167 ? 6.566 2.621 -12.5 1 94.19 167 GLU A CA 1
ATOM 1364 C C . GLU A 1 167 ? 6.984 1.807 -13.719 1 94.19 167 GLU A C 1
ATOM 1366 O O . GLU A 1 167 ? 6.137 1.321 -14.469 1 94.19 167 GLU A O 1
ATOM 1371 N N . THR A 1 168 ? 8.273 1.786 -13.883 1 96.38 168 THR A N 1
ATOM 1372 C CA . THR A 1 168 ? 8.891 0.906 -14.867 1 96.38 168 THR A CA 1
ATOM 1373 C C . THR A 1 168 ? 9.922 -0.002 -14.203 1 96.38 168 THR A C 1
ATOM 1375 O O . THR A 1 168 ? 10.594 0.402 -13.258 1 96.38 168 THR A O 1
ATOM 1378 N N . PHE A 1 169 ? 9.969 -1.16 -14.641 1 97.69 169 PHE A N 1
ATOM 1379 C CA . PHE A 1 169 ? 10.953 -2.121 -14.156 1 97.69 169 PHE A CA 1
ATOM 1380 C C . PHE A 1 169 ? 11.484 -2.979 -15.305 1 97.69 169 PHE A C 1
ATOM 1382 O O . PHE A 1 169 ? 10.844 -3.092 -16.344 1 97.69 169 PHE A O 1
ATOM 1389 N N . TYR A 1 170 ? 12.68 -3.561 -15.023 1 97.31 170 TYR A N 1
ATOM 1390 C CA . TYR A 1 170 ? 13.336 -4.332 -16.078 1 97.31 170 TYR A CA 1
ATOM 1391 C C . TYR A 1 170 ? 13.102 -5.824 -15.883 1 97.31 170 TYR A C 1
ATOM 1393 O O . TYR A 1 170 ? 12.734 -6.531 -16.828 1 97.31 170 TYR A O 1
ATOM 1401 N N . LYS A 1 171 ? 13.281 -6.301 -14.703 1 98.75 171 LYS A N 1
ATOM 1402 C CA . LYS A 1 171 ? 13.125 -7.711 -14.367 1 98.75 171 LYS A CA 1
ATOM 1403 C C . LYS A 1 171 ? 11.93 -7.93 -13.438 1 98.75 171 LYS A C 1
ATOM 1405 O O . LYS A 1 171 ? 11.688 -7.121 -12.539 1 98.75 171 LYS A O 1
ATOM 1410 N N . ALA A 1 172 ? 11.242 -8.984 -13.664 1 98.88 172 ALA A N 1
ATOM 1411 C CA . ALA A 1 172 ? 10.156 -9.375 -12.773 1 98.88 172 ALA A CA 1
ATOM 1412 C C . ALA A 1 172 ? 10.375 -10.781 -12.211 1 98.88 172 ALA A C 1
ATOM 1414 O O . ALA A 1 172 ? 10.695 -11.711 -12.961 1 98.88 172 ALA A O 1
ATOM 1415 N N . PHE A 1 173 ? 10.266 -10.891 -10.898 1 98.94 173 PHE A N 1
ATOM 1416 C CA . PHE A 1 173 ? 10.305 -12.164 -10.195 1 98.94 173 PHE A CA 1
ATOM 1417 C C . PHE A 1 173 ? 8.945 -12.492 -9.586 1 98.94 173 PHE A C 1
ATOM 1419 O O . PHE A 1 173 ? 8.5 -11.82 -8.656 1 98.94 173 PHE A O 1
ATOM 1426 N N . ILE A 1 174 ? 8.289 -13.508 -10.102 1 98.56 174 ILE A N 1
ATOM 1427 C CA . ILE A 1 174 ? 6.941 -13.859 -9.672 1 98.56 174 ILE A CA 1
ATOM 1428 C C . ILE A 1 174 ? 6.891 -15.344 -9.297 1 98.56 174 ILE A C 1
ATOM 1430 O O . ILE A 1 174 ? 7.621 -16.156 -9.867 1 98.56 174 ILE A O 1
ATOM 1434 N N . SER A 1 175 ? 6.094 -15.617 -8.305 1 97.25 175 SER A N 1
ATOM 1435 C CA . SER A 1 175 ? 5.84 -17 -7.953 1 97.25 175 SER A CA 1
ATOM 1436 C C . SER A 1 175 ? 4.551 -17.516 -8.594 1 97.25 175 SER A C 1
ATOM 1438 O O . SER A 1 175 ? 3.787 -16.734 -9.172 1 97.25 175 SER A O 1
ATOM 1440 N N . VAL A 1 176 ? 4.355 -18.859 -8.508 1 95.19 176 VAL A N 1
ATOM 1441 C CA . VAL A 1 176 ? 3.184 -19.5 -9.094 1 95.19 176 VAL A CA 1
ATOM 1442 C C . VAL A 1 176 ? 2.627 -20.547 -8.141 1 95.19 176 VAL A C 1
ATOM 1444 O O . VAL A 1 176 ? 3.344 -21.047 -7.266 1 95.19 176 VAL A O 1
ATOM 1447 N N . THR A 1 177 ? 1.371 -20.844 -8.336 1 91.75 177 THR A N 1
ATOM 1448 C CA . THR A 1 177 ? 0.77 -21.891 -7.512 1 91.75 177 THR A CA 1
ATOM 1449 C C . THR A 1 177 ? 0.944 -23.25 -8.164 1 91.75 177 THR A C 1
ATOM 1451 O O . THR A 1 177 ? 1.168 -24.25 -7.477 1 91.75 177 THR A O 1
ATOM 1454 N N . ASN A 1 178 ? 0.816 -23.297 -9.5 1 89.81 178 ASN A N 1
ATOM 1455 C CA . ASN A 1 178 ? 0.945 -24.531 -10.25 1 89.81 178 ASN A CA 1
ATOM 1456 C C . ASN A 1 178 ? 1.463 -24.281 -11.664 1 89.81 178 ASN A C 1
ATOM 1458 O O . ASN A 1 178 ? 1.218 -23.219 -12.242 1 89.81 178 ASN A O 1
ATOM 1462 N N . VAL A 1 179 ? 2.164 -25.25 -12.141 1 92.81 179 VAL A N 1
ATOM 1463 C CA . VAL A 1 179 ? 2.529 -25.328 -13.555 1 92.81 179 VAL A CA 1
ATOM 1464 C C . VAL A 1 179 ? 2.24 -26.719 -14.094 1 92.81 179 VAL A C 1
ATOM 1466 O O . VAL A 1 179 ? 2.682 -27.719 -13.523 1 92.81 179 VAL A O 1
ATOM 1469 N N . ASP A 1 180 ? 1.503 -26.781 -15.148 1 86.31 180 ASP A N 1
ATOM 1470 C CA . ASP A 1 180 ? 1.19 -28.109 -15.641 1 86.31 180 ASP A CA 1
ATOM 1471 C C . ASP A 1 180 ? 2.23 -28.578 -16.656 1 86.31 180 ASP A C 1
ATOM 1473 O O . ASP A 1 180 ? 3.178 -27.844 -16.969 1 86.31 180 ASP A O 1
ATOM 1477 N N . MET A 1 181 ? 2.1 -29.75 -17.125 1 85.75 181 MET A N 1
ATOM 1478 C CA . MET A 1 181 ? 3.09 -30.375 -17.984 1 85.75 181 MET A CA 1
ATOM 1479 C C . MET A 1 181 ? 3.205 -29.625 -19.312 1 85.75 181 MET A C 1
ATOM 1481 O O . MET A 1 181 ? 4.266 -29.625 -19.938 1 85.75 181 MET A O 1
ATOM 1485 N N . GLU A 1 182 ? 2.131 -28.938 -19.703 1 87.62 182 GLU A N 1
ATOM 1486 C CA . GLU A 1 182 ? 2.088 -28.234 -20.984 1 87.62 182 GLU A CA 1
ATOM 1487 C C . GLU A 1 182 ? 2.598 -26.812 -20.859 1 87.62 182 GLU A C 1
ATOM 1489 O O . GLU A 1 182 ? 2.691 -26.094 -21.859 1 87.62 182 GLU A O 1
ATOM 1494 N N . GLY A 1 183 ? 2.873 -26.422 -19.672 1 93 183 GLY A N 1
ATOM 1495 C CA . GLY A 1 183 ? 3.52 -25.125 -19.484 1 93 183 GLY A CA 1
ATOM 1496 C C . GLY A 1 183 ? 2.561 -24.047 -19.031 1 93 183 GLY A C 1
ATOM 1497 O O . GLY A 1 183 ? 2.955 -22.891 -18.875 1 93 183 GLY A O 1
ATOM 1498 N N . LYS A 1 184 ? 1.335 -24.406 -18.844 1 92.44 184 LYS A N 1
ATOM 1499 C CA . LYS A 1 184 ? 0.399 -23.406 -18.344 1 92.44 184 LYS A CA 1
ATOM 1500 C C . LYS A 1 184 ? 0.698 -23.062 -16.875 1 92.44 184 LYS A C 1
ATOM 1502 O O . LYS A 1 184 ? 0.91 -23.953 -16.047 1 92.44 184 LYS A O 1
ATOM 1507 N N . LEU A 1 185 ? 0.752 -21.781 -16.594 1 96.38 185 LEU A N 1
ATOM 1508 C CA . LEU A 1 185 ? 0.961 -21.297 -15.234 1 96.38 185 LEU A CA 1
ATOM 1509 C C . LEU A 1 185 ? -0.365 -20.922 -14.578 1 96.38 185 LEU A C 1
ATOM 1511 O O . LEU A 1 185 ? -1.223 -20.312 -15.211 1 96.38 185 LEU A O 1
ATOM 1515 N N . TYR A 1 186 ? -0.494 -21.297 -13.258 1 90.19 186 TYR A N 1
ATOM 1516 C CA . TYR A 1 186 ? -1.782 -21.094 -12.602 1 90.19 186 TYR A CA 1
ATOM 1517 C C . TYR A 1 186 ? -1.633 -20.25 -11.352 1 90.19 186 TYR A C 1
ATOM 1519 O O . TYR A 1 186 ? -0.57 -20.234 -10.727 1 90.19 186 TYR A O 1
ATOM 1527 N N . ASN A 1 187 ? -2.637 -19.484 -11.109 1 91.44 187 ASN A N 1
ATOM 1528 C CA . ASN A 1 187 ? -2.918 -18.844 -9.828 1 91.44 187 ASN A CA 1
ATOM 1529 C C . ASN A 1 187 ? -4.312 -19.203 -9.312 1 91.44 187 ASN A C 1
ATOM 1531 O O . ASN A 1 187 ? -5.234 -19.406 -10.109 1 91.44 187 ASN A O 1
ATOM 1535 N N . ASN A 1 188 ? -4.457 -19.312 -8.062 1 84.75 188 ASN A N 1
ATOM 1536 C CA . ASN A 1 188 ? -5.738 -19.766 -7.539 1 84.75 188 ASN A CA 1
ATOM 1537 C C . ASN A 1 188 ? -6.688 -18.609 -7.262 1 84.75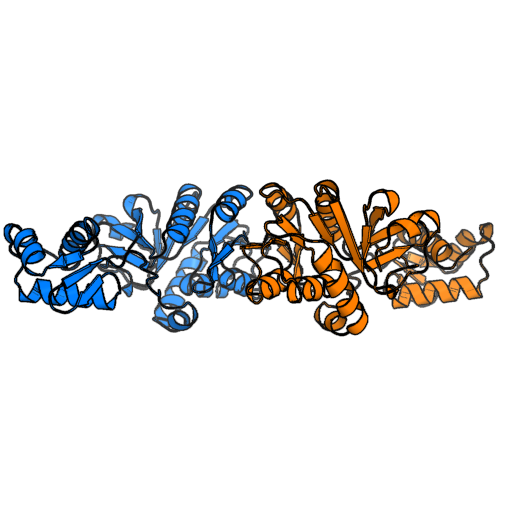 188 ASN A C 1
ATOM 1539 O O . ASN A 1 188 ? -7.789 -18.812 -6.746 1 84.75 188 ASN A O 1
ATOM 1543 N N . ASN A 1 189 ? -6.234 -17.438 -7.496 1 88.88 189 ASN A N 1
ATOM 1544 C CA . ASN A 1 189 ? -7.066 -16.234 -7.41 1 88.88 189 ASN A CA 1
ATOM 1545 C C . ASN A 1 189 ? -7.055 -15.453 -8.719 1 88.88 189 ASN A C 1
ATOM 1547 O O . ASN A 1 189 ? -5.988 -15.086 -9.219 1 88.88 189 ASN A O 1
ATOM 1551 N N . GLU A 1 190 ? -8.227 -15.211 -9.195 1 89.56 190 GLU A N 1
ATOM 1552 C CA . GLU A 1 190 ? -8.375 -14.602 -10.516 1 89.56 190 GLU A CA 1
ATOM 1553 C C . GLU A 1 190 ? -7.75 -13.211 -10.547 1 89.56 190 GLU A C 1
ATOM 1555 O O . GLU A 1 190 ? -7.07 -12.852 -11.516 1 89.56 190 GLU A O 1
ATOM 1560 N N . THR A 1 191 ? -8.023 -12.414 -9.547 1 94.5 191 THR A N 1
ATOM 1561 C CA . THR A 1 191 ? -7.535 -11.039 -9.516 1 94.5 191 THR A CA 1
ATOM 1562 C C . THR A 1 191 ? -6.016 -11 -9.391 1 94.5 191 THR A C 1
ATOM 1564 O O . THR A 1 191 ? -5.355 -10.172 -10.016 1 94.5 191 THR A O 1
ATOM 1567 N N . GLU A 1 192 ? -5.465 -11.898 -8.617 1 95.5 192 GLU A N 1
ATOM 1568 C CA . GLU A 1 192 ? -4.012 -12.016 -8.555 1 95.5 192 GLU A CA 1
ATOM 1569 C C . GLU A 1 192 ? -3.439 -12.438 -9.906 1 95.5 192 GLU A C 1
ATOM 1571 O O . GLU A 1 192 ? -2.42 -11.898 -10.344 1 95.5 192 GLU A O 1
ATOM 1576 N N . ALA A 1 193 ? -4.133 -13.367 -10.516 1 95.25 193 ALA A N 1
ATOM 1577 C CA . ALA A 1 193 ? -3.713 -13.844 -11.836 1 95.25 193 ALA A CA 1
ATOM 1578 C C . ALA A 1 193 ? -3.67 -12.703 -12.844 1 95.25 193 ALA A C 1
ATOM 1580 O O . ALA A 1 193 ? -2.732 -12.602 -13.641 1 95.25 193 ALA A O 1
ATOM 1581 N N . SER A 1 194 ? -4.637 -11.891 -12.789 1 96.88 194 SER A N 1
ATOM 1582 C CA . SER A 1 194 ? -4.719 -10.758 -13.695 1 96.88 194 SER A CA 1
ATOM 1583 C C . SER A 1 194 ? -3.527 -9.82 -13.523 1 96.88 194 SER A C 1
ATOM 1585 O O . SER A 1 194 ? -2.906 -9.406 -14.508 1 96.88 194 SER A O 1
ATOM 1587 N N . LEU A 1 195 ? -3.193 -9.492 -12.32 1 98.19 195 LEU A N 1
ATOM 1588 C CA . LEU A 1 195 ? -2.059 -8.617 -12.055 1 98.19 195 LEU A CA 1
ATOM 1589 C C . LEU A 1 195 ? -0.755 -9.258 -12.516 1 98.19 195 LEU A C 1
ATOM 1591 O O . LEU A 1 195 ? 0.09 -8.586 -13.117 1 98.19 195 LEU A O 1
ATOM 1595 N N . GLU A 1 196 ? -0.596 -10.531 -12.234 1 98 196 GLU A N 1
ATOM 1596 C CA . GLU A 1 196 ? 0.631 -11.227 -12.609 1 98 196 GLU A CA 1
ATOM 1597 C C . GLU A 1 196 ? 0.814 -11.25 -14.125 1 98 196 GLU A C 1
ATOM 1599 O O . GLU A 1 196 ? 1.937 -11.141 -14.617 1 98 196 GLU A O 1
ATOM 1604 N N . THR A 1 197 ? -0.28 -11.406 -14.828 1 98.38 197 THR A N 1
ATOM 1605 C CA . THR A 1 197 ? -0.223 -11.336 -16.281 1 98.38 197 THR A CA 1
ATOM 1606 C C . THR A 1 197 ? 0.331 -9.992 -16.734 1 98.38 197 THR A C 1
ATOM 1608 O O . THR A 1 197 ? 1.251 -9.93 -17.547 1 98.38 197 THR A O 1
ATOM 1611 N N . LYS A 1 198 ? -0.195 -8.938 -16.188 1 98.44 198 LYS A N 1
ATOM 1612 C CA . LYS A 1 198 ? 0.234 -7.59 -16.562 1 98.44 198 LYS A CA 1
ATOM 1613 C C . LYS A 1 198 ? 1.708 -7.371 -16.219 1 98.44 198 LYS A C 1
ATOM 1615 O O . LYS A 1 198 ? 2.445 -6.781 -17.016 1 98.44 198 LYS A O 1
ATOM 1620 N N . VAL A 1 199 ? 2.16 -7.84 -15.109 1 98.75 199 VAL A N 1
ATOM 1621 C CA . VAL A 1 199 ? 3.545 -7.707 -14.672 1 98.75 199 VAL A CA 1
ATOM 1622 C C . VAL A 1 199 ? 4.473 -8.391 -15.672 1 98.75 199 VAL A C 1
ATOM 1624 O O . VAL A 1 199 ? 5.461 -7.809 -16.109 1 98.75 199 VAL A O 1
ATOM 1627 N N . LEU A 1 200 ? 4.09 -9.617 -15.992 1 98.62 200 LEU A N 1
ATOM 1628 C CA . LEU A 1 200 ? 4.93 -10.406 -16.891 1 98.62 200 LEU A CA 1
ATOM 1629 C C . LEU A 1 200 ? 4.957 -9.789 -18.281 1 98.62 200 LEU A C 1
ATOM 1631 O O . LEU A 1 200 ? 5.988 -9.82 -18.969 1 98.62 200 LEU A O 1
ATOM 1635 N N . ASP A 1 201 ? 3.848 -9.203 -18.703 1 98.31 201 ASP A N 1
ATOM 1636 C CA . ASP A 1 201 ? 3.77 -8.547 -20 1 98.31 201 ASP A CA 1
ATOM 1637 C C . ASP A 1 201 ? 4.648 -7.297 -20.031 1 98.31 201 ASP A C 1
ATOM 1639 O O . ASP A 1 201 ? 5.172 -6.934 -21.094 1 98.31 201 ASP A O 1
ATOM 1643 N N . MET A 1 202 ? 4.848 -6.664 -18.938 1 98.19 202 MET A N 1
ATOM 1644 C CA . MET A 1 202 ? 5.57 -5.398 -18.859 1 98.19 202 MET A CA 1
ATOM 1645 C C . MET A 1 202 ? 7.066 -5.637 -18.688 1 98.19 202 MET A C 1
ATOM 1647 O O . MET A 1 202 ? 7.879 -4.758 -18.984 1 98.19 202 MET A O 1
ATOM 1651 N N . ALA A 1 203 ? 7.426 -6.793 -18.141 1 98.19 203 ALA A N 1
ATOM 1652 C CA . ALA A 1 203 ? 8.82 -7.062 -17.797 1 98.19 203 ALA A CA 1
ATOM 1653 C C . ALA A 1 203 ? 9.664 -7.277 -19.047 1 98.19 203 ALA A C 1
ATOM 1655 O O . ALA A 1 203 ? 9.219 -7.902 -20 1 98.19 203 ALA A O 1
ATOM 1656 N N . SER A 1 204 ? 10.891 -6.727 -19.094 1 98.12 204 SER A N 1
ATOM 1657 C CA . SER A 1 204 ? 11.836 -7.035 -20.172 1 98.12 204 SER A CA 1
ATOM 1658 C C . SER A 1 204 ? 12.383 -8.453 -20.031 1 98.12 204 SER A C 1
ATOM 1660 O O . SER A 1 204 ? 12.617 -9.133 -21.031 1 98.12 204 SER A O 1
ATOM 1662 N N . ILE A 1 205 ? 12.617 -8.836 -18.781 1 98.62 205 ILE A N 1
ATOM 1663 C CA . ILE A 1 205 ? 13 -10.211 -18.469 1 98.62 205 ILE A CA 1
ATOM 1664 C C . ILE A 1 205 ? 12.102 -10.758 -17.375 1 98.62 205 ILE A C 1
ATOM 1666 O O . ILE A 1 205 ? 11.969 -10.148 -16.312 1 98.62 205 ILE A O 1
ATOM 1670 N N . SER A 1 206 ? 11.508 -11.875 -17.594 1 98.81 206 SER A N 1
ATOM 1671 C CA . SER A 1 206 ? 10.562 -12.469 -16.656 1 98.81 206 SER A CA 1
ATOM 1672 C C . SER A 1 206 ? 11.141 -13.727 -16.016 1 98.81 206 SER A C 1
ATOM 1674 O O . SER A 1 206 ? 11.664 -14.602 -16.703 1 98.81 206 SER A O 1
ATOM 1676 N N . TYR A 1 207 ? 11.062 -13.789 -14.672 1 98.88 207 TYR A N 1
ATOM 1677 C CA . TYR A 1 207 ? 11.492 -14.945 -13.891 1 98.88 207 TYR A CA 1
ATOM 1678 C C . TYR A 1 207 ? 10.336 -15.508 -13.078 1 98.88 207 TYR A C 1
ATOM 1680 O O . TYR A 1 207 ? 9.688 -14.781 -12.312 1 98.88 207 TYR A O 1
ATOM 1688 N N . ILE A 1 208 ? 10.133 -16.766 -13.203 1 98.81 208 ILE A N 1
ATOM 1689 C CA . ILE A 1 208 ? 9.281 -17.484 -12.266 1 98.81 208 ILE A CA 1
ATOM 1690 C C . ILE A 1 208 ? 10.141 -18.203 -11.234 1 98.81 208 ILE A C 1
ATOM 1692 O O . ILE A 1 208 ? 10.992 -19.016 -11.594 1 98.81 208 ILE A O 1
ATOM 1696 N N . ILE A 1 209 ? 9.93 -17.891 -9.992 1 98.75 209 ILE A N 1
ATOM 1697 C CA . ILE A 1 209 ? 10.672 -18.562 -8.938 1 98.75 209 ILE A CA 1
ATOM 1698 C C . ILE A 1 209 ? 9.742 -19.453 -8.141 1 98.75 209 ILE A C 1
ATOM 1700 O O . ILE A 1 209 ? 8.836 -18.984 -7.453 1 98.75 209 ILE A O 1
ATOM 1704 N N . SER A 1 210 ? 9.945 -20.719 -8.203 1 97.19 210 SER A N 1
ATOM 1705 C CA . SER A 1 210 ? 9.031 -21.688 -7.613 1 97.19 210 SER A CA 1
ATOM 1706 C C . SER A 1 210 ? 9.734 -23.016 -7.328 1 97.19 210 SER A C 1
ATOM 1708 O O . SER A 1 210 ? 10.625 -23.422 -8.086 1 97.19 210 SER A O 1
ATOM 1710 N N . ASP A 1 211 ? 9.297 -23.641 -6.254 1 96.62 211 ASP A N 1
ATOM 1711 C CA . ASP A 1 211 ? 9.875 -24.953 -5.984 1 96.62 211 ASP A CA 1
ATOM 1712 C C . ASP A 1 211 ? 9.25 -26.016 -6.875 1 96.62 211 ASP A C 1
ATOM 1714 O O . ASP A 1 211 ? 8.156 -25.828 -7.418 1 96.62 211 ASP A O 1
ATOM 1718 N N . SER A 1 212 ? 9.906 -27.156 -6.953 1 94.31 212 SER A N 1
ATOM 1719 C CA . SER A 1 212 ? 9.586 -28.172 -7.934 1 94.31 212 SER A CA 1
ATOM 1720 C C . SER A 1 212 ? 8.227 -28.812 -7.641 1 94.31 212 SER A C 1
ATOM 1722 O O . SER A 1 212 ? 7.613 -29.406 -8.531 1 94.31 212 SER A O 1
ATOM 1724 N N . SER A 1 213 ? 7.723 -28.656 -6.391 1 89.75 213 SER A N 1
ATOM 1725 C CA . SER A 1 213 ? 6.461 -29.281 -6.012 1 89.75 213 SER A CA 1
ATOM 1726 C C . SER A 1 213 ? 5.281 -28.609 -6.703 1 89.75 213 SER A C 1
ATOM 1728 O O . SER A 1 213 ? 4.176 -29.156 -6.727 1 89.75 213 SER A O 1
ATOM 1730 N N . LYS A 1 214 ? 5.457 -27.422 -7.309 1 91.38 214 LYS A N 1
ATOM 1731 C CA . LYS A 1 214 ? 4.387 -26.672 -7.957 1 91.38 214 LYS A CA 1
ATOM 1732 C C . LYS A 1 214 ? 4.188 -27.125 -9.398 1 91.38 214 LYS A C 1
ATOM 1734 O O . LYS A 1 214 ? 3.24 -26.703 -10.07 1 91.38 214 LYS A O 1
ATOM 1739 N N . PHE A 1 215 ? 5.031 -28.016 -9.836 1 90.56 215 PHE A N 1
ATOM 1740 C CA . PHE A 1 215 ? 4.996 -28.438 -11.227 1 90.56 215 PHE A CA 1
ATOM 1741 C C . PHE A 1 215 ? 4.227 -29.75 -11.383 1 90.56 215 PHE A C 1
ATOM 1743 O O . PHE A 1 215 ? 4.004 -30.469 -10.406 1 90.56 215 PHE A O 1
ATOM 1750 N N . ASN A 1 216 ? 3.824 -29.953 -12.602 1 87 216 ASN A N 1
ATOM 1751 C CA . ASN A 1 216 ? 2.996 -31.109 -12.938 1 87 216 ASN A CA 1
ATOM 1752 C C . ASN A 1 216 ? 1.718 -31.141 -12.102 1 87 216 ASN A C 1
ATOM 1754 O O . ASN A 1 216 ? 1.397 -32.156 -11.492 1 87 216 ASN A O 1
ATOM 1758 N N . SER A 1 217 ? 1.153 -30 -12.055 1 80.31 217 SER A N 1
ATOM 1759 C CA . SER A 1 217 ? -0.096 -29.812 -11.32 1 80.31 217 SER A CA 1
ATOM 1760 C C . SER A 1 217 ? -0.938 -28.703 -11.938 1 80.31 217 SER A C 1
ATOM 1762 O O . SER A 1 217 ? -0.433 -27.891 -12.719 1 80.31 217 SER A O 1
ATOM 1764 N N . ILE A 1 218 ? -2.248 -28.734 -11.602 1 77.56 218 ILE A N 1
ATOM 1765 C CA . ILE A 1 218 ? -3.168 -27.781 -12.195 1 77.56 218 ILE A CA 1
ATOM 1766 C C . ILE A 1 218 ? -3.758 -26.891 -11.109 1 77.56 218 ILE A C 1
ATOM 1768 O O . ILE A 1 218 ? -3.863 -27.297 -9.953 1 77.56 218 ILE A O 1
ATOM 1772 N N . GLY A 1 219 ? -3.93 -25.625 -11.516 1 78.31 219 GLY A N 1
ATOM 1773 C CA . GLY A 1 219 ? -4.598 -24.672 -10.641 1 78.31 219 GLY A CA 1
ATOM 1774 C C . GLY A 1 219 ? -5.895 -24.141 -11.211 1 78.31 219 GLY A C 1
ATOM 1775 O O . GLY A 1 219 ? -6.453 -24.719 -12.148 1 78.31 219 GLY A O 1
ATOM 1776 N N . PHE A 1 220 ? -6.363 -23.062 -10.664 1 75.25 220 PHE A N 1
ATOM 1777 C CA . PHE A 1 220 ? -7.715 -22.625 -10.992 1 75.25 220 PHE A CA 1
ATOM 1778 C C . PHE A 1 220 ? -7.707 -21.688 -12.188 1 75.25 220 PHE A C 1
ATOM 1780 O O . PHE A 1 220 ? -8.555 -21.797 -13.078 1 75.25 220 PHE A O 1
ATOM 1787 N N . PHE A 1 221 ? -6.781 -20.781 -12.164 1 82.25 221 PHE A N 1
ATOM 1788 C CA . PHE A 1 221 ? -6.738 -19.781 -13.227 1 82.25 221 PHE A CA 1
ATOM 1789 C C . PHE A 1 221 ? -5.406 -19.844 -13.961 1 82.25 221 PHE A C 1
ATOM 1791 O O . PHE A 1 221 ? -4.355 -19.562 -13.383 1 82.25 221 PHE A O 1
ATOM 1798 N N . ASP A 1 222 ? -5.508 -20.297 -15.188 1 88.69 222 ASP A N 1
ATOM 1799 C CA . ASP A 1 222 ? -4.297 -20.219 -16 1 88.69 222 ASP A CA 1
ATOM 1800 C C . ASP A 1 222 ? -4.059 -18.781 -16.484 1 88.69 222 ASP A C 1
ATOM 1802 O O . ASP A 1 222 ? -4.887 -18.219 -17.203 1 88.69 222 ASP A O 1
ATOM 1806 N N . PHE A 1 223 ? -2.92 -18.219 -16.125 1 95 223 PHE A N 1
ATOM 1807 C CA . PHE A 1 223 ? -2.779 -16.797 -16.344 1 95 223 PHE A CA 1
ATOM 1808 C C . PHE A 1 223 ? -1.638 -16.5 -17.312 1 95 223 PHE A C 1
ATOM 1810 O O . PHE A 1 223 ? -1.504 -15.383 -17.812 1 95 223 PHE A O 1
ATOM 1817 N N . TYR A 1 224 ? -0.778 -17.5 -17.594 1 97.94 224 TYR A N 1
ATOM 1818 C CA . TYR A 1 224 ? 0.391 -17.312 -18.453 1 97.94 224 TYR A CA 1
ATOM 1819 C C . TYR A 1 224 ? 0.899 -18.641 -18.969 1 97.94 224 TYR A C 1
ATOM 1821 O O . TYR A 1 224 ? 0.295 -19.688 -18.719 1 97.94 224 TYR A O 1
ATOM 1829 N N . HIS A 1 225 ? 1.915 -18.594 -19.812 1 97.44 225 HIS A N 1
ATOM 1830 C CA . HIS A 1 225 ? 2.441 -19.828 -20.391 1 97.44 225 HIS A CA 1
ATOM 1831 C C . HIS A 1 225 ? 3.965 -19.828 -20.375 1 97.44 225 HIS A C 1
ATOM 1833 O O . HIS A 1 225 ? 4.598 -18.797 -20.609 1 97.44 225 HIS A O 1
ATOM 1839 N N . ALA A 1 226 ? 4.488 -21 -20.172 1 97.94 226 ALA A N 1
ATOM 1840 C CA . ALA A 1 226 ? 5.934 -21.172 -20.062 1 97.94 226 ALA A CA 1
ATOM 1841 C C . ALA A 1 226 ? 6.641 -20.688 -21.312 1 97.94 226 ALA A C 1
ATOM 1843 O O . ALA A 1 226 ? 7.773 -20.188 -21.25 1 97.94 226 ALA A O 1
ATOM 1844 N N . LYS A 1 227 ? 6.031 -20.781 -22.422 1 97.62 227 LYS A N 1
ATOM 1845 C CA . LYS A 1 227 ? 6.637 -20.375 -23.688 1 97.62 227 LYS A CA 1
ATOM 1846 C C . LYS A 1 227 ? 6.949 -18.875 -23.688 1 97.62 227 LYS A C 1
ATOM 1848 O O . LYS A 1 227 ? 7.848 -18.422 -24.406 1 97.62 227 LYS A O 1
ATOM 1853 N N . ASP A 1 228 ? 6.203 -18.109 -22.922 1 98.19 228 ASP A N 1
ATOM 1854 C CA . ASP A 1 228 ? 6.32 -16.656 -22.906 1 98.19 228 ASP A CA 1
ATOM 1855 C C . ASP A 1 228 ? 7.148 -16.188 -21.719 1 98.19 228 ASP A C 1
ATOM 1857 O O . ASP A 1 228 ? 7.281 -14.977 -21.484 1 98.19 228 ASP A O 1
ATOM 1861 N N . ILE A 1 229 ? 7.664 -17.094 -20.906 1 98.38 229 ILE A N 1
ATOM 1862 C CA . ILE A 1 229 ? 8.516 -16.797 -19.766 1 98.38 229 ILE A CA 1
ATOM 1863 C C . ILE A 1 229 ? 9.984 -16.891 -20.172 1 98.38 229 ILE A C 1
ATOM 1865 O O . ILE A 1 229 ? 10.375 -17.828 -20.875 1 98.38 229 ILE A O 1
ATOM 1869 N N . ASP A 1 230 ? 10.781 -16 -19.75 1 98.62 230 ASP A N 1
ATOM 1870 C CA . ASP A 1 230 ? 12.203 -16.062 -20.094 1 98.62 230 ASP A CA 1
ATOM 1871 C C . ASP A 1 230 ? 12.906 -17.172 -19.312 1 98.62 230 ASP A C 1
ATOM 1873 O O . ASP A 1 230 ? 13.594 -18.016 -19.891 1 98.62 230 ASP A O 1
ATOM 1877 N N . TYR A 1 231 ? 12.641 -17.203 -17.906 1 98.81 231 TYR A N 1
ATOM 1878 C CA . TYR A 1 231 ? 13.359 -18.203 -17.109 1 98.81 231 TYR A CA 1
ATOM 1879 C C . TYR A 1 231 ? 12.516 -18.672 -15.938 1 98.81 231 TYR A C 1
ATOM 1881 O O . TYR A 1 231 ? 11.688 -17.922 -15.422 1 98.81 231 TYR A O 1
ATOM 1889 N N . PHE A 1 232 ? 12.789 -19.891 -15.547 1 98.75 232 PHE A N 1
ATOM 1890 C CA . PHE A 1 232 ? 12.344 -20.469 -14.281 1 98.75 232 PHE A CA 1
ATOM 1891 C C . PHE A 1 232 ? 13.516 -20.672 -13.336 1 98.75 232 PHE A C 1
ATOM 1893 O O . PHE A 1 232 ? 14.57 -21.172 -13.75 1 98.75 232 PHE A O 1
ATOM 1900 N N . VAL A 1 233 ? 13.367 -20.281 -12.125 1 98.88 233 VAL A N 1
ATOM 1901 C CA . VAL A 1 233 ? 14.352 -20.594 -11.102 1 98.88 233 VAL A CA 1
ATOM 1902 C C . VAL A 1 233 ? 13.789 -21.625 -10.133 1 98.88 233 VAL A C 1
ATOM 1904 O O . VAL A 1 233 ? 12.766 -21.391 -9.484 1 98.88 233 VAL A O 1
ATOM 1907 N N . CYS A 1 234 ? 14.398 -22.766 -10.023 1 98.5 234 CYS A N 1
ATOM 1908 C CA . CYS A 1 234 ? 13.945 -23.891 -9.219 1 98.5 234 CYS A CA 1
ATOM 1909 C C . CYS A 1 234 ? 15.117 -24.562 -8.508 1 98.5 234 CYS A C 1
ATOM 1911 O O . CYS A 1 234 ? 16.266 -24.438 -8.938 1 98.5 234 CYS A O 1
ATOM 1913 N N . GLU A 1 235 ? 14.828 -25.219 -7.387 1 98.06 235 GLU A N 1
ATOM 1914 C CA . GLU A 1 235 ? 15.906 -25.875 -6.652 1 98.06 235 GLU A CA 1
ATOM 1915 C C . GLU A 1 235 ? 16.391 -27.125 -7.387 1 98.06 235 GLU A C 1
ATOM 1917 O O . GLU A 1 235 ? 17.516 -27.578 -7.164 1 98.06 235 GLU A O 1
ATOM 1922 N N . LYS A 1 236 ? 15.594 -27.75 -8.188 1 97.25 236 LYS A N 1
ATOM 1923 C CA . LYS A 1 236 ? 15.898 -28.875 -9.062 1 97.25 236 LYS A CA 1
ATOM 1924 C C . LYS A 1 236 ? 15.008 -28.875 -10.305 1 97.25 236 LYS A C 1
ATOM 1926 O O . LYS A 1 236 ? 14.016 -28.141 -10.352 1 97.25 236 LYS A O 1
ATOM 1931 N N . LEU A 1 237 ? 15.398 -29.609 -11.297 1 96.75 237 LEU A N 1
ATOM 1932 C CA . LEU A 1 237 ? 14.594 -29.672 -12.516 1 96.75 237 LEU A CA 1
ATOM 1933 C C . LEU A 1 237 ? 13.281 -30.406 -12.25 1 96.75 237 LEU A C 1
ATOM 1935 O O . LEU A 1 237 ? 13.289 -31.578 -11.844 1 96.75 237 LEU A O 1
ATOM 1939 N N . PRO A 1 238 ? 12.203 -29.75 -12.453 1 94.19 238 PRO A N 1
ATOM 1940 C CA . PRO A 1 238 ? 10.922 -30.406 -12.203 1 94.19 238 PRO A CA 1
ATOM 1941 C C . PRO A 1 238 ? 10.438 -31.234 -13.398 1 94.19 238 PRO A C 1
ATOM 1943 O O . PRO A 1 238 ? 11.094 -31.25 -14.438 1 94.19 238 PRO A O 1
ATOM 1946 N N . GLU A 1 239 ? 9.359 -31.984 -13.125 1 87.5 239 GLU A N 1
ATOM 1947 C CA . GLU A 1 239 ? 8.711 -32.688 -14.227 1 87.5 239 GLU A CA 1
ATOM 1948 C C . GLU A 1 239 ? 7.93 -31.734 -15.109 1 87.5 239 GLU A C 1
ATOM 1950 O O . GLU A 1 239 ? 6.922 -31.156 -14.68 1 87.5 239 GLU A O 1
ATOM 1955 N N . ILE A 1 240 ? 8.422 -31.531 -16.312 1 90.69 240 ILE A N 1
ATOM 1956 C CA . ILE A 1 240 ? 7.789 -30.641 -17.281 1 90.69 240 ILE A CA 1
ATOM 1957 C C . ILE A 1 240 ? 8.203 -31.031 -18.688 1 90.69 240 ILE A C 1
ATOM 1959 O O . ILE A 1 240 ? 9.156 -31.797 -18.875 1 90.69 240 ILE A O 1
ATOM 1963 N N . SER A 1 241 ? 7.441 -30.641 -19.625 1 92.25 241 SER A N 1
ATOM 1964 C CA . SER A 1 241 ? 7.758 -30.953 -21.016 1 92.25 241 SER A CA 1
ATOM 1965 C C . SER A 1 241 ? 9.188 -30.547 -21.359 1 92.25 241 SER A C 1
ATOM 1967 O O . SER A 1 241 ? 9.68 -29.516 -20.906 1 92.25 241 SER A O 1
ATOM 1969 N N . ALA A 1 242 ? 9.828 -31.281 -22.172 1 94.06 242 ALA A N 1
ATOM 1970 C CA . ALA A 1 242 ? 11.242 -31.109 -22.516 1 94.06 242 ALA A CA 1
ATOM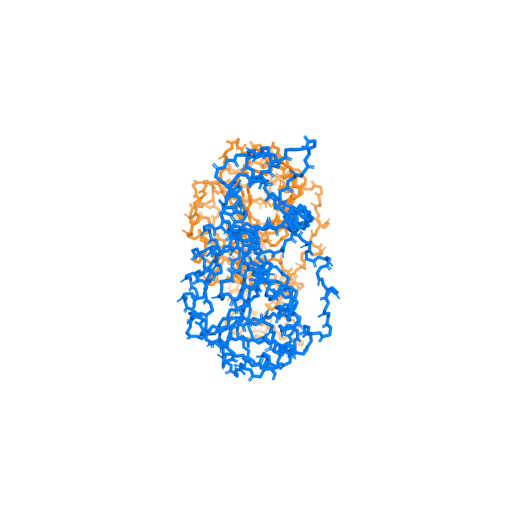 1971 C C . ALA A 1 242 ? 11.492 -29.766 -23.172 1 94.06 242 ALA A C 1
ATOM 1973 O O . ALA A 1 242 ? 12.57 -29.172 -23 1 94.06 242 ALA A O 1
ATOM 1974 N N . GLU A 1 243 ? 10.508 -29.234 -23.859 1 95.44 243 GLU A N 1
ATOM 1975 C CA . GLU A 1 243 ? 10.672 -28 -24.625 1 95.44 243 GLU A CA 1
ATOM 1976 C C . GLU A 1 243 ? 10.922 -26.812 -23.688 1 95.44 243 GLU A C 1
ATOM 1978 O O . GLU A 1 243 ? 11.438 -25.781 -24.125 1 95.44 243 GLU A O 1
ATOM 1983 N N . PHE A 1 244 ? 10.617 -27.016 -22.422 1 96.81 244 PHE A N 1
ATOM 1984 C CA . PHE A 1 244 ? 10.734 -25.891 -21.5 1 96.81 244 PHE A CA 1
ATOM 1985 C C . PHE A 1 244 ? 11.953 -26.031 -20.609 1 96.81 244 PHE A C 1
ATOM 1987 O O . PHE A 1 244 ? 12.305 -25.109 -19.859 1 96.81 244 PHE A O 1
ATOM 1994 N N . LYS A 1 245 ? 12.688 -27.156 -20.641 1 96.5 245 LYS A N 1
ATOM 1995 C CA . LYS A 1 245 ? 13.75 -27.484 -19.703 1 96.5 245 LYS A CA 1
ATOM 1996 C C . LYS A 1 245 ? 14.922 -26.516 -19.844 1 96.5 245 LYS A C 1
ATOM 1998 O O . LYS A 1 245 ? 15.602 -26.203 -18.859 1 96.5 245 LYS A O 1
ATOM 2003 N N . SER A 1 246 ? 15.102 -25.953 -21.047 1 97.25 246 SER A N 1
ATOM 2004 C CA . SER A 1 246 ? 16.219 -25.047 -21.297 1 97.25 246 SER A CA 1
ATOM 2005 C C . SER A 1 246 ? 16.016 -23.719 -20.578 1 97.25 246 SER A C 1
ATOM 2007 O O . SER A 1 246 ? 16.953 -22.922 -20.453 1 97.25 246 SER A O 1
ATOM 2009 N N . LYS A 1 247 ? 14.852 -23.406 -20.141 1 98.19 247 LYS A N 1
ATOM 2010 C CA . LYS A 1 247 ? 14.523 -22.125 -19.516 1 98.19 247 LYS A CA 1
ATOM 2011 C C . LYS A 1 247 ? 14.82 -22.156 -18.016 1 98.19 247 LYS A C 1
ATOM 2013 O O . LYS A 1 247 ? 14.695 -21.141 -17.328 1 98.19 247 LYS A O 1
ATOM 2018 N N . PHE A 1 248 ? 15.203 -23.328 -17.484 1 98.5 248 PHE A N 1
ATOM 2019 C CA . PHE A 1 248 ? 15.344 -23.484 -16.047 1 98.5 248 PHE A CA 1
ATOM 2020 C C . PHE A 1 248 ? 16.766 -23.125 -15.602 1 98.5 248 PHE A C 1
ATOM 2022 O O . PHE A 1 248 ? 17.734 -23.547 -16.234 1 98.5 248 PHE A O 1
ATOM 2029 N N . ILE A 1 249 ? 16.828 -22.359 -14.641 1 98.31 249 ILE A N 1
ATOM 2030 C CA . ILE A 1 249 ? 18.062 -22.094 -13.898 1 98.31 249 ILE A CA 1
ATOM 2031 C C . ILE A 1 249 ? 18.016 -22.797 -12.547 1 98.31 249 ILE A C 1
ATOM 2033 O O . ILE A 1 249 ? 17.109 -22.547 -11.734 1 98.31 249 ILE A O 1
ATOM 2037 N N . ILE A 1 250 ? 18.984 -23.656 -12.32 1 95.75 250 ILE A N 1
ATOM 2038 C CA . ILE A 1 250 ? 18.984 -24.5 -11.133 1 95.75 250 ILE A CA 1
ATOM 2039 C C . ILE A 1 250 ? 20.203 -24.172 -10.266 1 95.75 250 ILE A C 1
ATOM 2041 O O . ILE A 1 250 ? 21.297 -23.953 -10.789 1 95.75 250 ILE A O 1
ATOM 2045 N N . MET B 1 1 ? 4.488 41.906 19.672 1 74.75 1 MET B N 1
ATOM 2046 C CA . MET B 1 1 ? 4.461 40.781 18.766 1 74.75 1 MET B CA 1
ATOM 2047 C C . MET B 1 1 ? 4.145 39.5 19.5 1 74.75 1 MET B C 1
ATOM 2049 O O . MET B 1 1 ? 4.68 39.25 20.594 1 74.75 1 MET B O 1
ATOM 2053 N N . TYR B 1 2 ? 3.115 38.781 19.047 1 76.75 2 TYR B N 1
ATOM 2054 C CA . TYR B 1 2 ? 2.75 37.531 19.688 1 76.75 2 TYR B CA 1
ATOM 2055 C C . TYR B 1 2 ? 3.818 36.469 19.469 1 76.75 2 TYR B C 1
ATOM 2057 O O . TYR B 1 2 ? 4.582 36.562 18.5 1 76.75 2 TYR B O 1
ATOM 2065 N N . LYS B 1 3 ? 3.855 35.562 20.484 1 79.44 3 LYS B N 1
ATOM 2066 C CA . LYS B 1 3 ? 4.871 34.5 20.484 1 79.44 3 LYS B CA 1
ATOM 2067 C C . LYS B 1 3 ? 4.961 33.844 19.125 1 79.44 3 LYS B C 1
ATOM 2069 O O . LYS B 1 3 ? 6.051 33.688 18.562 1 79.44 3 LYS B O 1
ATOM 2074 N N . VAL B 1 4 ? 3.832 33.562 18.578 1 76.38 4 VAL B N 1
ATOM 2075 C CA . VAL B 1 4 ? 3.797 32.812 17.328 1 76.38 4 VAL B CA 1
ATOM 2076 C C . VAL B 1 4 ? 4.395 33.656 16.203 1 76.38 4 VAL B C 1
ATOM 2078 O O . VAL B 1 4 ? 5.16 33.125 15.383 1 76.38 4 VAL B O 1
ATOM 2081 N N . GLU B 1 5 ? 4.051 34.906 16.203 1 76.06 5 GLU B N 1
ATOM 2082 C CA . GLU B 1 5 ? 4.598 35.812 15.195 1 76.06 5 GLU B CA 1
ATOM 2083 C C . GLU B 1 5 ? 6.109 35.938 15.352 1 76.06 5 GLU B C 1
ATOM 2085 O O . GLU B 1 5 ? 6.84 35.938 14.352 1 76.06 5 GLU B O 1
ATOM 2090 N N . ARG B 1 6 ? 6.441 36.094 16.562 1 83.88 6 ARG B N 1
ATOM 2091 C CA . ARG B 1 6 ? 7.859 36.25 16.859 1 83.88 6 ARG B CA 1
ATOM 2092 C C . ARG B 1 6 ? 8.648 35 16.469 1 83.88 6 ARG B C 1
ATOM 2094 O O . ARG B 1 6 ? 9.703 35.094 15.828 1 83.88 6 ARG B O 1
ATOM 2101 N N . GLN B 1 7 ? 8.133 33.844 16.734 1 84.31 7 GLN B N 1
ATOM 2102 C CA . GLN B 1 7 ? 8.812 32.594 16.406 1 84.31 7 GLN B CA 1
ATOM 2103 C C . GLN B 1 7 ? 8.891 32.406 14.898 1 84.31 7 GLN B C 1
ATOM 2105 O O . GLN B 1 7 ? 9.898 31.922 14.383 1 84.31 7 GLN B O 1
ATOM 2110 N N . LYS B 1 8 ? 7.863 32.812 14.25 1 80.94 8 LYS B N 1
ATOM 2111 C CA . LYS B 1 8 ? 7.871 32.719 12.797 1 80.94 8 LYS B CA 1
ATOM 2112 C C . LYS B 1 8 ? 8.961 33.594 12.195 1 80.94 8 LYS B C 1
ATOM 2114 O O . LYS B 1 8 ? 9.68 33.188 11.289 1 80.94 8 LYS B O 1
ATOM 2119 N N . LEU B 1 9 ? 8.93 34.812 12.727 1 80.62 9 LEU B N 1
ATOM 2120 C CA . LEU B 1 9 ? 9.953 35.781 12.289 1 80.62 9 LEU B CA 1
ATOM 2121 C C . LEU B 1 9 ? 11.352 35.188 12.492 1 80.62 9 LEU B C 1
ATOM 2123 O O . LE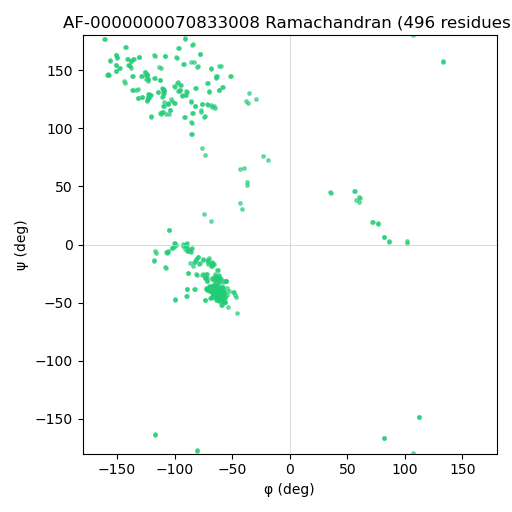U B 1 9 ? 12.188 35.25 11.586 1 80.62 9 LEU B O 1
ATOM 2127 N N . LEU B 1 10 ? 11.555 34.562 13.625 1 84.44 10 LEU B N 1
ATOM 2128 C CA . LEU B 1 10 ? 12.852 34 13.953 1 84.44 10 LEU B CA 1
ATOM 2129 C C . LEU B 1 10 ? 13.172 32.812 13.039 1 84.44 10 LEU B C 1
ATOM 2131 O O . LEU B 1 10 ? 14.281 32.719 12.516 1 84.44 10 LEU B O 1
ATOM 2135 N N . LEU B 1 11 ? 12.172 31.969 12.898 1 81.62 11 LEU B N 1
ATOM 2136 C CA . LEU B 1 11 ? 12.391 30.766 12.102 1 81.62 11 LEU B CA 1
ATOM 2137 C C . LEU B 1 11 ? 12.734 31.125 10.656 1 81.62 11 LEU B C 1
ATOM 2139 O O . LEU B 1 11 ? 13.648 30.531 10.07 1 81.62 11 LEU B O 1
ATOM 2143 N N . ASN B 1 12 ? 12 32.062 10.125 1 78.75 12 ASN B N 1
ATOM 2144 C CA . ASN B 1 12 ? 12.281 32.531 8.758 1 78.75 12 ASN B CA 1
ATOM 2145 C C . ASN B 1 12 ? 13.711 33.031 8.617 1 78.75 12 ASN B C 1
ATOM 2147 O O . ASN B 1 12 ? 14.367 32.781 7.609 1 78.75 12 ASN B O 1
ATOM 2151 N N . PHE B 1 13 ? 14.094 33.719 9.594 1 84 13 PHE B N 1
ATOM 2152 C CA . PHE B 1 13 ? 15.445 34.281 9.602 1 84 13 PHE B CA 1
ATOM 2153 C C . PHE B 1 13 ? 16.484 33.188 9.75 1 84 13 PHE B C 1
ATOM 2155 O O . PHE B 1 13 ? 17.469 33.156 9.016 1 84 13 PHE B O 1
ATOM 2162 N N . LEU B 1 14 ? 16.172 32.125 10.578 1 84.06 14 LEU B N 1
ATOM 2163 C CA . LEU B 1 14 ? 17.156 31.109 10.938 1 84.06 14 LEU B CA 1
ATOM 2164 C C . LEU B 1 14 ? 17.328 30.109 9.805 1 84.06 14 LEU B C 1
ATOM 2166 O O . LEU B 1 14 ? 18.328 29.391 9.75 1 84.06 14 LEU B O 1
ATOM 2170 N N . GLN B 1 15 ? 16.359 30.125 8.922 1 78.81 15 GLN B N 1
ATOM 2171 C CA . GLN B 1 15 ? 16.422 29.188 7.801 1 78.81 15 GLN B CA 1
ATOM 2172 C C . GLN B 1 15 ? 17.344 29.719 6.703 1 78.81 15 GLN B C 1
ATOM 2174 O O . GLN B 1 15 ? 17.75 28.953 5.816 1 78.81 15 GLN B O 1
ATOM 2179 N N . THR B 1 16 ? 17.703 30.953 6.801 1 78.25 16 THR B N 1
ATOM 2180 C CA . THR B 1 16 ? 18.453 31.594 5.727 1 78.25 16 THR B CA 1
ATOM 2181 C C . THR B 1 16 ? 19.906 31.141 5.742 1 78.25 16 THR B C 1
ATOM 2183 O O . THR B 1 16 ? 20.625 31.297 4.746 1 78.25 16 THR B O 1
ATOM 2186 N N . LYS B 1 17 ? 20.406 30.75 6.852 1 78.44 17 LYS B N 1
ATOM 2187 C CA . LYS B 1 17 ? 21.75 30.219 7 1 78.44 17 LYS B CA 1
ATOM 2188 C C . LYS B 1 17 ? 21.766 28.969 7.879 1 78.44 17 LYS B C 1
ATOM 2190 O O . LYS B 1 17 ? 20.797 28.703 8.594 1 78.44 17 LYS B O 1
ATOM 2195 N N . GLU B 1 18 ? 22.797 28.188 7.758 1 78 18 GLU B N 1
ATOM 2196 C CA . GLU B 1 18 ? 22.922 26.969 8.555 1 78 18 GLU B CA 1
ATOM 2197 C C . GLU B 1 18 ? 23.109 27.297 10.031 1 78 18 GLU B C 1
ATOM 2199 O O . GLU B 1 18 ? 22.641 26.562 10.906 1 78 18 GLU B O 1
ATOM 2204 N N . MET B 1 19 ? 23.891 28.406 10.18 1 82.94 19 MET B N 1
ATOM 2205 C CA . MET B 1 19 ? 24.219 28.75 11.562 1 82.94 19 MET B CA 1
ATOM 2206 C C . MET B 1 19 ? 24.234 30.25 11.766 1 82.94 19 MET B C 1
ATOM 2208 O O . MET B 1 19 ? 24.625 31 10.867 1 82.94 19 MET B O 1
ATOM 2212 N N . PHE B 1 20 ? 23.703 30.719 12.883 1 88.06 20 PHE B N 1
ATOM 2213 C CA . PHE B 1 20 ? 23.75 32.125 13.305 1 88.06 20 PHE B CA 1
ATOM 2214 C C . PHE B 1 20 ? 24.406 32.25 14.68 1 88.06 20 PHE B C 1
ATOM 2216 O O . PHE B 1 20 ? 24.297 31.328 15.508 1 88.06 20 PHE B O 1
ATOM 2223 N N . ASN B 1 21 ? 25.219 33.25 14.914 1 85.88 21 ASN B N 1
ATOM 2224 C CA . ASN B 1 21 ? 25.578 33.594 16.297 1 85.88 21 ASN B CA 1
ATOM 2225 C C . ASN B 1 21 ? 24.516 34.469 16.938 1 85.88 21 ASN B C 1
ATOM 2227 O O . ASN B 1 21 ? 23.719 35.125 16.25 1 85.88 21 ASN B O 1
ATOM 2231 N N . MET B 1 22 ? 24.484 34.438 18.25 1 86.94 22 MET B N 1
ATOM 2232 C CA . MET B 1 22 ? 23.469 35.156 19 1 86.94 22 MET B CA 1
ATOM 2233 C C . MET B 1 22 ? 23.469 36.625 18.641 1 86.94 22 MET B C 1
ATOM 2235 O O . MET B 1 22 ? 22.406 37.281 18.594 1 86.94 22 MET B O 1
ATOM 2239 N N . ASN B 1 23 ? 24.594 37.156 18.297 1 85.88 23 ASN B N 1
ATOM 2240 C CA . ASN B 1 23 ? 24.688 38.594 17.938 1 85.88 23 ASN B CA 1
ATOM 2241 C C . ASN B 1 23 ? 23.938 38.875 16.641 1 85.88 23 ASN B C 1
ATOM 2243 O O . ASN B 1 23 ? 23.266 39.906 16.516 1 85.88 23 ASN B O 1
ATOM 2247 N N . GLU B 1 24 ? 24.062 38 15.711 1 91.06 24 GLU B N 1
ATOM 2248 C CA . GLU B 1 24 ? 23.359 38.125 14.43 1 91.06 24 GLU B CA 1
ATOM 2249 C C . GLU B 1 24 ? 21.844 38.094 14.625 1 91.06 24 GLU B C 1
ATOM 2251 O O . GLU B 1 24 ? 21.125 38.875 13.984 1 91.06 24 GLU B O 1
ATOM 2256 N N . ILE B 1 25 ? 21.438 37.281 15.523 1 91.88 25 ILE B N 1
ATOM 2257 C CA . ILE B 1 25 ? 20 37.156 15.781 1 91.88 25 ILE B CA 1
ATOM 2258 C C . ILE B 1 25 ? 19.484 38.375 16.5 1 91.88 25 ILE B C 1
ATOM 2260 O O . ILE B 1 25 ? 18.422 38.906 16.141 1 91.88 25 ILE B O 1
ATOM 2264 N N . MET B 1 26 ? 20.344 38.875 17.406 1 87.56 26 MET B N 1
ATOM 2265 C CA . MET B 1 26 ? 19.969 40.094 18.125 1 87.56 26 MET B CA 1
ATOM 2266 C C . MET B 1 26 ? 19.875 41.281 17.188 1 87.56 26 MET B C 1
ATOM 2268 O O . MET B 1 26 ? 18.969 42.125 17.328 1 87.56 26 MET B O 1
ATOM 2272 N N . GLU B 1 27 ? 20.781 41.312 16.234 1 90.69 27 GLU B N 1
ATOM 2273 C CA . GLU B 1 27 ? 20.75 42.406 15.242 1 90.69 27 GLU B CA 1
ATOM 2274 C C . GLU B 1 27 ? 19.5 42.312 14.375 1 90.69 27 GLU B C 1
ATOM 2276 O O . GLU B 1 27 ? 18.875 43.312 14.055 1 90.69 27 GLU B O 1
ATOM 2281 N N . PHE B 1 28 ? 19.188 41.125 14.039 1 91.38 28 PHE B N 1
ATOM 2282 C CA . PHE B 1 28 ? 18.031 40.906 13.188 1 91.38 28 PHE B CA 1
ATOM 2283 C C . PHE B 1 28 ? 16.75 41.344 13.906 1 91.38 28 PHE B C 1
ATOM 2285 O O . PHE B 1 28 ? 15.859 41.906 13.297 1 91.38 28 PHE B O 1
ATOM 2292 N N . VAL B 1 29 ? 16.688 41 15.273 1 90.81 29 VAL B N 1
ATOM 2293 C CA . VAL B 1 29 ? 15.406 41.188 15.953 1 90.81 29 VAL B CA 1
ATOM 2294 C C . VAL B 1 29 ? 15.312 42.625 16.5 1 90.81 29 VAL B C 1
ATOM 2296 O O . VAL B 1 29 ? 14.266 43.031 17 1 90.81 29 VAL B O 1
ATOM 2299 N N . LYS B 1 30 ? 16.312 43.438 16.406 1 89.12 30 LYS B N 1
ATOM 2300 C CA . LYS B 1 30 ? 16.391 44.781 16.953 1 89.12 30 LYS B CA 1
ATOM 2301 C C . LYS B 1 30 ? 15.25 45.656 16.453 1 89.12 30 LYS B C 1
ATOM 2303 O O . LYS B 1 30 ? 14.562 46.312 17.25 1 89.12 30 LYS B O 1
ATOM 2308 N N . PRO B 1 31 ? 15.008 45.594 15.164 1 89.44 31 PRO B N 1
ATOM 2309 C CA . PRO B 1 31 ? 13.945 46.469 14.656 1 89.44 31 PRO B CA 1
ATOM 2310 C C . PRO B 1 31 ? 12.562 46.062 15.164 1 89.44 31 PRO B C 1
ATOM 2312 O O . PRO B 1 31 ? 11.625 46.875 15.109 1 89.44 31 PRO B O 1
ATOM 2315 N N . TYR B 1 32 ? 12.469 44.906 15.68 1 89.75 32 TYR B N 1
ATOM 2316 C CA . TYR B 1 32 ? 11.164 44.406 16.078 1 89.75 32 TYR B CA 1
ATOM 2317 C C . TYR B 1 32 ? 10.93 44.594 17.578 1 89.75 32 TYR B C 1
ATOM 2319 O O . TYR B 1 32 ? 9.891 44.188 18.094 1 89.75 32 TYR B O 1
ATOM 2327 N N . HIS B 1 33 ? 11.906 45.156 18.281 1 87 33 HIS B N 1
ATOM 2328 C CA . HIS B 1 33 ? 11.836 45.469 19.703 1 87 33 HIS B CA 1
ATOM 2329 C C . HIS B 1 33 ? 11.539 44.219 20.531 1 87 33 HIS B C 1
ATOM 2331 O O . HIS B 1 33 ? 10.719 44.25 21.453 1 87 33 HIS B O 1
ATOM 2337 N N . ILE B 1 34 ? 12.094 43.094 20.172 1 88 34 ILE B N 1
ATOM 2338 C CA . ILE B 1 34 ? 11.969 41.844 20.922 1 88 34 ILE B CA 1
ATOM 2339 C C . ILE B 1 34 ? 12.977 41.844 22.062 1 88 34 ILE B C 1
ATOM 2341 O O . ILE B 1 34 ? 14.18 42 21.844 1 88 34 ILE B O 1
ATOM 2345 N N . LYS B 1 35 ? 12.414 41.75 23.344 1 86.81 35 LYS B N 1
ATOM 2346 C CA . LYS B 1 35 ? 13.305 41.688 24.5 1 86.81 35 LYS B CA 1
ATOM 2347 C C . LYS B 1 35 ? 14.164 40.438 24.469 1 86.81 35 LYS B C 1
ATOM 2349 O O . LYS B 1 35 ? 13.703 39.375 24.031 1 86.81 35 LYS B O 1
ATOM 2354 N N . TYR B 1 36 ? 15.352 40.625 24.938 1 82.25 36 TYR B N 1
ATOM 2355 C CA . TYR B 1 36 ? 16.297 39.5 24.953 1 82.25 36 TYR B CA 1
ATOM 2356 C C . TYR B 1 36 ? 15.711 38.312 25.672 1 82.25 36 TYR B C 1
ATOM 2358 O O . TYR B 1 36 ? 15.898 37.156 25.25 1 82.25 36 TYR B O 1
ATOM 2366 N N . VAL B 1 37 ? 14.977 38.531 26.719 1 82.69 37 VAL B N 1
ATOM 2367 C CA . VAL B 1 37 ? 14.383 37.469 27.516 1 82.69 37 VAL B CA 1
ATOM 2368 C C . VAL B 1 37 ? 13.398 36.656 26.656 1 82.69 37 VAL B C 1
ATOM 2370 O O . VAL B 1 37 ? 13.391 35.438 26.672 1 82.69 37 VAL B O 1
ATOM 2373 N N . LEU B 1 38 ? 12.57 37.312 25.859 1 87.38 38 LEU B N 1
ATOM 2374 C CA . LEU B 1 38 ? 11.594 36.656 24.984 1 87.38 38 LEU B CA 1
ATOM 2375 C C . LEU B 1 38 ? 12.289 35.938 23.859 1 87.38 38 LEU B C 1
ATOM 2377 O O . LEU B 1 38 ? 11.875 34.812 23.484 1 87.38 38 LEU B O 1
ATOM 2381 N N . LEU B 1 39 ? 13.297 36.562 23.359 1 88 39 LEU B N 1
ATOM 2382 C CA . LEU B 1 39 ? 14.07 35.938 22.297 1 88 39 LEU B CA 1
ATOM 2383 C C . LEU B 1 39 ? 14.656 34.625 22.766 1 88 39 LEU B C 1
ATOM 2385 O O . LEU B 1 39 ? 14.523 33.594 22.078 1 88 39 LEU B O 1
ATOM 2389 N N . ARG B 1 40 ? 15.336 34.625 23.875 1 81.69 40 ARG B N 1
ATOM 2390 C CA . ARG B 1 40 ? 15.961 33.438 24.422 1 81.69 40 ARG B CA 1
ATOM 2391 C C . ARG B 1 40 ? 14.922 32.344 24.672 1 81.69 40 ARG B C 1
ATOM 2393 O O . ARG B 1 40 ? 15.164 31.156 24.375 1 81.69 40 ARG B O 1
ATOM 2400 N N . ARG B 1 41 ? 13.812 32.719 25.219 1 84.75 41 ARG B N 1
ATOM 2401 C CA . ARG B 1 41 ? 12.734 31.781 25.469 1 84.75 41 ARG B CA 1
ATOM 2402 C C . ARG B 1 41 ? 12.234 31.172 24.172 1 84.75 41 ARG B C 1
ATOM 2404 O O . ARG B 1 41 ? 12.016 29.953 24.078 1 84.75 41 ARG B O 1
ATOM 2411 N N . ASP B 1 42 ? 12.016 32.062 23.234 1 86.75 42 ASP B N 1
ATOM 2412 C CA . ASP B 1 42 ? 11.57 31.594 21.922 1 86.75 42 ASP B CA 1
ATOM 2413 C C . ASP B 1 42 ? 12.57 30.609 21.312 1 86.75 42 ASP B C 1
ATOM 2415 O O . ASP B 1 42 ? 12.195 29.578 20.781 1 86.75 42 ASP B O 1
ATOM 2419 N N . LEU B 1 43 ? 13.805 30.938 21.438 1 85.5 43 LEU B N 1
ATOM 2420 C CA . LEU B 1 43 ? 14.852 30.094 20.891 1 85.5 43 LEU B CA 1
ATOM 2421 C C . LEU B 1 43 ? 14.906 28.75 21.609 1 85.5 43 LEU B C 1
ATOM 2423 O O . LEU B 1 43 ? 15.086 27.703 20.984 1 85.5 43 LEU B O 1
ATOM 2427 N N . GLN B 1 44 ? 14.695 28.781 22.875 1 81.31 44 GLN B N 1
ATOM 2428 C CA . GLN B 1 44 ? 14.68 27.547 23.656 1 81.31 44 GLN B CA 1
ATOM 2429 C C . GLN B 1 44 ? 13.508 26.656 23.25 1 81.31 44 GLN B C 1
ATOM 2431 O O . GLN B 1 44 ? 13.656 25.438 23.141 1 81.31 44 GLN B O 1
ATOM 2436 N N . GLU B 1 45 ? 12.445 27.266 23.062 1 80.5 45 GLU B N 1
ATOM 2437 C CA . GLU B 1 45 ? 11.273 26.516 22.641 1 80.5 45 GLU B CA 1
ATOM 2438 C C . GLU B 1 45 ? 11.469 25.922 21.25 1 80.5 45 GLU B C 1
ATOM 2440 O O . GLU B 1 45 ? 11.086 24.781 20.984 1 80.5 45 GLU B O 1
ATOM 2445 N N . LEU B 1 46 ? 12 26.734 20.453 1 81.12 46 LEU B N 1
ATOM 2446 C CA . LEU B 1 46 ? 12.281 26.25 19.109 1 81.12 46 LEU B CA 1
ATOM 2447 C C . LEU B 1 46 ? 13.305 25.125 19.141 1 81.12 46 LEU B C 1
ATOM 2449 O O . LEU B 1 46 ? 13.219 24.172 18.344 1 81.12 46 LEU B O 1
ATOM 2453 N N . ALA B 1 47 ? 14.258 25.266 20.078 1 77.81 47 ALA B N 1
ATOM 2454 C CA . ALA B 1 47 ? 15.25 24.203 20.25 1 77.81 47 ALA B CA 1
ATOM 2455 C C . ALA B 1 47 ? 14.609 22.938 20.812 1 77.81 47 ALA B C 1
ATOM 2457 O O . ALA B 1 47 ? 14.93 21.828 20.375 1 77.81 47 ALA B O 1
ATOM 2458 N N . ALA B 1 48 ? 13.703 23.141 21.672 1 72.56 48 ALA B N 1
ATOM 2459 C CA . ALA B 1 48 ? 12.992 22.016 22.281 1 72.56 48 ALA B CA 1
ATOM 2460 C C . ALA B 1 48 ? 12.195 21.25 21.219 1 72.56 48 ALA B C 1
ATOM 2462 O O . ALA B 1 48 ? 12.016 20.047 21.328 1 72.56 48 ALA B O 1
ATOM 2463 N N . LYS B 1 49 ? 11.82 22.031 20.328 1 71.38 49 LYS B N 1
ATOM 2464 C CA . LYS B 1 49 ? 11.055 21.438 19.234 1 71.38 49 LYS B CA 1
ATOM 2465 C C . LYS B 1 49 ? 11.969 20.969 18.109 1 71.38 49 LYS B C 1
ATOM 2467 O O . LYS B 1 49 ? 11.5 20.594 17.031 1 71.38 49 LYS B O 1
ATOM 2472 N N . ASN B 1 50 ? 13.211 21.125 18.281 1 71.94 50 ASN B N 1
ATOM 2473 C CA . ASN B 1 50 ? 14.289 20.625 17.438 1 71.94 50 ASN B CA 1
ATOM 2474 C C . ASN B 1 50 ? 14.359 21.391 16.109 1 71.94 50 ASN B C 1
ATOM 2476 O O . ASN B 1 50 ? 14.844 20.859 15.117 1 71.94 50 ASN B O 1
ATOM 2480 N N . TYR B 1 51 ? 13.75 22.547 16.156 1 74.38 51 TYR B N 1
ATOM 2481 C CA . TYR B 1 51 ? 13.914 23.391 14.977 1 74.38 51 TYR B CA 1
ATOM 2482 C C . TYR B 1 51 ? 15.344 23.922 14.875 1 74.38 51 TYR B C 1
ATOM 2484 O O . TYR B 1 51 ? 15.867 24.094 13.773 1 74.38 51 TYR B O 1
ATOM 2492 N N . ILE B 1 52 ? 15.852 24.188 16.016 1 77.88 52 ILE B N 1
ATOM 2493 C CA . ILE B 1 52 ? 17.188 24.75 16.094 1 77.88 52 ILE B CA 1
ATOM 2494 C C . ILE B 1 52 ? 17.969 24.078 17.234 1 77.88 52 ILE B C 1
ATOM 2496 O O . ILE B 1 52 ? 17.375 23.422 18.078 1 77.88 52 ILE B O 1
ATOM 2500 N N . THR B 1 53 ? 19.234 24.031 17.078 1 80.88 53 THR B N 1
ATOM 2501 C CA . THR B 1 53 ? 20.125 23.641 18.156 1 80.88 53 THR B CA 1
ATOM 2502 C C . THR B 1 53 ? 20.859 24.844 18.719 1 80.88 53 THR B C 1
ATOM 2504 O O . THR B 1 53 ? 21.406 25.656 17.969 1 80.88 53 THR B O 1
ATOM 2507 N N . LEU B 1 54 ? 20.672 25.078 20.016 1 79.44 54 LEU B N 1
ATOM 2508 C CA . LEU B 1 54 ? 21.391 26.141 20.719 1 79.44 54 LEU B CA 1
ATOM 2509 C C . LEU B 1 54 ? 22.688 25.625 21.312 1 79.44 54 LEU B C 1
ATOM 2511 O O . LEU B 1 54 ? 22.688 24.672 22.094 1 79.44 54 LEU B O 1
ATOM 2515 N N . SER B 1 55 ? 23.812 26.062 20.719 1 74.06 55 SER B N 1
ATOM 2516 C CA . SER B 1 55 ? 25.109 25.672 21.266 1 74.06 55 SER B CA 1
ATOM 2517 C C . SER B 1 55 ? 26.031 26.875 21.406 1 74.06 55 SER B C 1
ATOM 2519 O O . SER B 1 55 ? 26.344 27.531 20.406 1 74.06 55 SER B O 1
ATOM 2521 N N . TYR B 1 56 ? 26.688 26.969 22.609 1 71.56 56 TYR B N 1
ATOM 2522 C CA . TYR B 1 56 ? 27.75 27.922 22.906 1 71.56 56 TYR B CA 1
ATOM 2523 C C . TYR B 1 56 ? 27.5 29.25 22.188 1 71.56 56 TYR B C 1
ATOM 2525 O O . TYR B 1 56 ? 28.391 29.781 21.531 1 71.56 56 TYR B O 1
ATOM 2533 N N . GLY B 1 57 ? 26.328 29.812 22.172 1 69.69 57 GLY B N 1
ATOM 2534 C CA . GLY B 1 57 ? 26.031 31.109 21.562 1 69.69 57 GLY B CA 1
ATOM 2535 C C . GLY B 1 57 ? 25.719 31.016 20.078 1 69.69 57 GLY B C 1
ATOM 2536 O O . GLY B 1 57 ? 25.547 32.031 19.406 1 69.69 57 GLY B O 1
ATOM 2537 N N . VAL B 1 58 ? 25.703 29.797 19.5 1 78.75 58 VAL B N 1
ATOM 2538 C CA . VAL B 1 58 ? 25.391 29.562 18.094 1 78.75 58 VAL B CA 1
ATOM 2539 C C . VAL B 1 58 ? 24.031 28.891 17.969 1 78.75 58 VAL B C 1
ATOM 2541 O O . VAL B 1 58 ? 23.641 28.094 18.828 1 78.75 58 VAL B O 1
ATOM 2544 N N . VAL B 1 59 ? 23.234 29.391 17.109 1 85.62 59 VAL B N 1
ATOM 2545 C CA . VAL B 1 59 ? 21.938 28.812 16.75 1 85.62 59 VAL B CA 1
ATOM 2546 C C . VAL B 1 59 ? 22.031 28.141 15.383 1 85.62 59 VAL B C 1
ATOM 2548 O O . VAL B 1 59 ? 22.344 28.797 14.391 1 85.62 59 VAL B O 1
ATOM 2551 N N . LYS B 1 60 ? 21.922 26.844 15.375 1 81.75 60 LYS B N 1
ATOM 2552 C CA . LYS B 1 60 ? 21.984 26.078 14.133 1 81.75 60 LYS B CA 1
ATOM 2553 C C . LYS B 1 60 ? 20.594 25.641 13.68 1 81.75 60 LYS B C 1
ATOM 2555 O O . LYS B 1 60 ? 19.797 25.156 14.477 1 81.75 60 LYS B O 1
ATOM 2560 N N . TRP B 1 61 ? 20.391 26.094 12.461 1 75.94 61 TRP B N 1
ATOM 2561 C CA . TRP B 1 61 ? 19.172 25.562 11.852 1 75.94 61 TRP B CA 1
ATOM 2562 C C . TRP B 1 61 ? 19.266 24.062 11.648 1 75.94 61 TRP B C 1
ATOM 2564 O O . TRP B 1 61 ? 20.25 23.562 11.102 1 75.94 61 TRP B O 1
ATOM 2574 N N . ASN B 1 62 ? 18.531 23.359 12.203 1 68.5 62 ASN B N 1
ATOM 2575 C CA . ASN B 1 62 ? 18.547 21.922 12 1 68.5 62 ASN B CA 1
ATOM 2576 C C . ASN B 1 62 ? 17.953 21.547 10.648 1 68.5 62 ASN B C 1
ATOM 2578 O O . ASN B 1 62 ? 16.75 21.688 10.422 1 68.5 62 ASN B O 1
ATOM 2582 N N . ASN B 1 63 ? 18.938 21.812 9.562 1 56.25 63 ASN B N 1
ATOM 2583 C CA . ASN B 1 63 ? 18.484 21.469 8.219 1 56.25 63 ASN B CA 1
ATOM 2584 C C . ASN B 1 63 ? 17.828 20.094 8.18 1 56.25 63 ASN B C 1
ATOM 2586 O O . ASN B 1 63 ? 16.984 19.828 7.316 1 56.25 63 ASN B O 1
ATOM 2590 N N . LYS B 1 64 ? 18.812 19.188 8.641 1 50.47 64 LYS B N 1
ATOM 2591 C CA . LYS B 1 64 ? 18.375 17.797 8.625 1 50.47 64 LYS B CA 1
ATOM 2592 C C . LYS B 1 64 ? 17.281 17.547 9.664 1 50.47 64 LYS B C 1
ATOM 2594 O O . LYS B 1 64 ? 17.547 16.953 10.711 1 50.47 64 LYS B O 1
ATOM 2599 N N . VAL B 1 65 ? 16.734 18.641 9.984 1 43.41 65 VAL B N 1
ATOM 2600 C CA . VAL B 1 65 ? 15.711 18.406 11 1 43.41 65 VAL B CA 1
ATOM 2601 C C . VAL B 1 65 ? 15 17.078 10.711 1 43.41 65 VAL B C 1
ATOM 2603 O O . VAL B 1 65 ? 14.234 16.969 9.758 1 43.41 65 VAL B O 1
ATOM 2606 N N . THR B 1 66 ? 15.656 16.172 10.594 1 42.88 66 THR B N 1
ATOM 2607 C CA . THR B 1 66 ? 14.883 15 10.969 1 42.88 66 THR B CA 1
ATOM 2608 C C . THR B 1 66 ? 14.039 15.273 12.211 1 42.88 66 THR B C 1
ATOM 2610 O O . THR B 1 66 ? 14.508 15.094 13.336 1 42.88 66 THR B O 1
ATOM 2613 N N . ILE B 1 67 ? 13.57 16.531 12.445 1 44.28 67 ILE B N 1
ATOM 2614 C CA . ILE B 1 67 ? 12.609 16.75 13.523 1 44.28 67 ILE B CA 1
ATOM 2615 C C . ILE B 1 67 ? 11.953 15.43 13.898 1 44.28 67 ILE B C 1
ATOM 2617 O O . ILE B 1 67 ? 11.227 14.836 13.094 1 44.28 67 ILE B O 1
ATOM 2621 N N . GLU B 1 68 ? 12.742 14.703 14.508 1 49.03 68 GLU B N 1
ATOM 2622 C CA . GLU B 1 68 ? 12.117 13.445 14.914 1 49.03 68 GLU B CA 1
ATOM 2623 C C . GLU B 1 68 ? 10.688 13.68 15.398 1 49.03 68 GLU B C 1
ATOM 2625 O O . GLU B 1 68 ? 10.469 14.25 16.469 1 49.03 68 GLU B O 1
ATOM 2630 N N . ASP B 1 69 ? 9.82 14.102 14.492 1 60.16 69 ASP B N 1
ATOM 2631 C CA . ASP B 1 69 ? 8.398 14.062 14.82 1 60.16 69 ASP B CA 1
ATOM 2632 C C . ASP B 1 69 ? 8.086 12.93 15.797 1 60.16 69 ASP B C 1
ATOM 2634 O O . ASP B 1 69 ? 8.812 11.938 15.852 1 60.16 69 ASP B O 1
ATOM 2638 N N . THR B 1 70 ? 7.469 13.422 16.828 1 70.69 70 THR B N 1
ATOM 2639 C CA . THR B 1 70 ? 6.91 12.383 17.672 1 70.69 70 THR B CA 1
ATOM 2640 C C . THR B 1 70 ? 6.398 11.219 16.828 1 70.69 70 THR B C 1
ATOM 2642 O O . THR B 1 70 ? 5.699 11.422 15.836 1 70.69 70 THR B O 1
ATOM 2645 N N . SER B 1 71 ? 6.996 10.109 17.172 1 79.12 71 SER B N 1
ATOM 2646 C CA . SER B 1 71 ? 6.598 8.922 16.422 1 79.12 71 SER B CA 1
ATOM 2647 C C . SER B 1 71 ? 5.109 8.641 16.578 1 79.12 71 SER B C 1
ATOM 2649 O O . SER B 1 71 ? 4.477 9.125 17.531 1 79.12 71 SER B O 1
ATOM 2651 N N . ARG B 1 72 ? 4.582 8.008 15.609 1 84.06 72 ARG B N 1
ATOM 2652 C CA . ARG B 1 72 ? 3.189 7.574 15.695 1 84.06 72 ARG B CA 1
ATOM 2653 C C . ARG B 1 72 ? 2.914 6.867 17.016 1 84.06 72 ARG B C 1
ATOM 2655 O O . ARG B 1 72 ? 1.886 7.109 17.656 1 84.06 72 ARG B O 1
ATOM 2662 N N . LEU B 1 73 ? 3.791 6.062 17.484 1 81.31 73 LEU B N 1
ATOM 2663 C CA . LEU B 1 73 ? 3.613 5.324 18.719 1 81.31 73 LEU B CA 1
ATOM 2664 C C . LEU B 1 73 ? 3.504 6.273 19.906 1 81.31 73 LEU B C 1
ATOM 2666 O O . LEU B 1 73 ? 2.656 6.086 20.797 1 81.31 73 LEU B O 1
ATOM 2670 N N . GLU B 1 74 ? 4.23 7.34 19.922 1 81.75 74 GLU B N 1
ATOM 2671 C CA . GLU B 1 74 ? 4.207 8.344 20.984 1 81.75 74 GLU B CA 1
ATOM 2672 C C . GLU B 1 74 ? 2.924 9.164 20.938 1 81.75 74 GLU B C 1
ATOM 2674 O O . GLU B 1 74 ? 2.4 9.57 21.984 1 81.75 74 GLU B O 1
ATOM 2679 N N . LYS B 1 75 ? 2.375 9.305 19.766 1 87.5 75 LYS B N 1
ATOM 2680 C CA . LYS B 1 75 ? 1.227 10.188 19.547 1 87.5 75 LYS B CA 1
ATOM 2681 C C . LYS B 1 75 ? -0.079 9.469 19.891 1 87.5 75 LYS B C 1
ATOM 2683 O O . LYS B 1 75 ? -1.096 10.109 20.156 1 87.5 75 LYS B O 1
ATOM 2688 N N . LEU B 1 76 ? -0.032 8.203 19.938 1 88.06 76 LEU B N 1
ATOM 2689 C CA . LEU B 1 76 ? -1.244 7.398 20.062 1 88.06 76 LEU B CA 1
ATOM 2690 C C . LEU B 1 76 ? -2.025 7.781 21.312 1 88.06 76 LEU B C 1
ATOM 2692 O O . LEU B 1 76 ? -3.242 7.973 21.266 1 88.06 76 LEU B O 1
ATOM 2696 N N . ASN B 1 77 ? -1.309 8.094 22.359 1 86.19 77 ASN B N 1
ATOM 2697 C CA . ASN B 1 77 ? -1.994 8.289 23.625 1 86.19 77 ASN B CA 1
ATOM 2698 C C . ASN B 1 77 ? -2.053 9.766 24.016 1 86.19 77 ASN B C 1
ATOM 2700 O O . ASN B 1 77 ? -2.746 10.141 24.953 1 86.19 77 ASN B O 1
ATOM 2704 N N . ILE B 1 78 ? -1.404 10.594 23.312 1 87.94 78 ILE B N 1
ATOM 2705 C CA . ILE B 1 78 ? -1.433 12.023 23.562 1 87.94 78 ILE B CA 1
ATOM 2706 C C . ILE B 1 78 ? -2.799 12.594 23.188 1 87.94 78 ILE B C 1
ATOM 2708 O O . ILE B 1 78 ? -3.266 12.406 22.062 1 87.94 78 ILE B O 1
ATOM 2712 N N . ASN B 1 79 ? -3.557 13.211 24.156 1 91.94 79 ASN B N 1
ATOM 2713 C CA . ASN B 1 79 ? -4.848 13.859 23.953 1 91.94 79 ASN B CA 1
ATOM 2714 C C . ASN B 1 79 ? -5.895 12.875 23.438 1 91.94 79 ASN B C 1
ATOM 2716 O O . ASN B 1 79 ? -6.68 13.211 22.547 1 91.94 79 ASN B O 1
ATOM 2720 N N . TYR B 1 80 ? -5.836 11.719 23.984 1 94.62 80 TYR B N 1
ATOM 2721 C CA . TYR B 1 80 ? -6.68 10.625 23.5 1 94.62 80 TYR B CA 1
ATOM 2722 C C . TYR B 1 80 ? -8.156 10.984 23.625 1 94.62 80 TYR B C 1
ATOM 2724 O O . TYR B 1 80 ? -8.945 10.727 22.719 1 94.62 80 TYR B O 1
ATOM 2732 N N . GLU B 1 81 ? -8.531 11.562 24.75 1 96.75 81 GLU B N 1
ATOM 2733 C CA . GLU B 1 81 ? -9.93 11.93 24.953 1 96.75 81 GLU B CA 1
ATOM 2734 C C . GLU B 1 81 ? -10.383 12.961 23.922 1 96.75 81 GLU B C 1
ATOM 2736 O O . GLU B 1 81 ? -11.508 12.883 23.422 1 96.75 81 GLU B O 1
ATOM 2741 N N . ALA B 1 82 ? -9.578 13.914 23.641 1 97.31 82 ALA B N 1
ATOM 2742 C CA . ALA B 1 82 ? -9.883 14.891 22.594 1 97.31 82 ALA B CA 1
ATOM 2743 C C . ALA B 1 82 ? -10.078 14.203 21.25 1 97.31 82 ALA B C 1
ATOM 2745 O O . ALA B 1 82 ? -11.016 14.516 20.516 1 97.31 82 ALA B O 1
ATOM 2746 N N . LYS B 1 83 ? -9.164 13.266 20.891 1 97.94 83 LYS B N 1
ATOM 2747 C CA . LYS B 1 83 ? -9.281 12.531 19.625 1 97.94 83 LYS B CA 1
ATOM 2748 C C . LYS B 1 83 ? -10.602 11.789 19.547 1 97.94 83 LYS B C 1
ATOM 2750 O O . LYS B 1 83 ? -11.227 11.734 18.484 1 97.94 83 LYS B O 1
ATOM 2755 N N . LYS B 1 84 ? -11.047 11.234 20.672 1 98.12 84 LYS B N 1
ATOM 2756 C CA . LYS B 1 84 ? -12.305 10.5 20.688 1 98.12 84 LYS B CA 1
ATOM 2757 C C . LYS B 1 84 ? -13.484 11.422 20.375 1 98.12 84 LYS B C 1
ATOM 2759 O O . LYS B 1 84 ? -14.375 11.062 19.609 1 98.12 84 LYS B O 1
ATOM 2764 N N . ILE B 1 85 ? -13.477 12.562 20.969 1 98.62 85 ILE B N 1
ATOM 2765 C CA . ILE B 1 85 ? -14.539 13.539 20.766 1 98.62 85 ILE B CA 1
ATOM 2766 C C . ILE B 1 85 ? -14.539 14 19.312 1 98.62 85 ILE B C 1
ATOM 2768 O O . ILE B 1 85 ? -15.594 14.055 18.672 1 98.62 85 ILE B O 1
ATOM 2772 N N . ILE B 1 86 ? -13.383 14.289 18.797 1 98.75 86 ILE B N 1
ATOM 2773 C CA . ILE B 1 86 ? -13.219 14.734 17.406 1 98.75 86 ILE B CA 1
ATOM 2774 C C . ILE B 1 86 ? -13.734 13.656 16.469 1 98.75 86 ILE B C 1
ATOM 2776 O O . ILE B 1 86 ? -14.461 13.945 15.516 1 98.75 86 ILE B O 1
ATOM 2780 N N . ALA B 1 87 ? -13.344 12.398 16.719 1 98.75 87 ALA B N 1
ATOM 2781 C CA . ALA B 1 87 ? -13.758 11.266 15.898 1 98.75 87 ALA B CA 1
ATOM 2782 C C . ALA B 1 87 ? -15.273 11.117 15.883 1 98.75 87 ALA B C 1
ATOM 2784 O O . ALA B 1 87 ? -15.875 10.906 14.828 1 98.75 87 ALA B O 1
ATOM 2785 N N . LYS B 1 88 ? -15.867 11.266 17.031 1 98.25 88 LYS B N 1
ATOM 2786 C CA . LYS B 1 88 ? -17.328 11.18 17.172 1 98.25 88 LYS B CA 1
ATOM 2787 C C . LYS B 1 88 ? -18.016 12.258 16.344 1 98.25 88 LYS B C 1
ATOM 2789 O O . LYS B 1 88 ? -19.016 11.992 15.664 1 98.25 88 LYS B O 1
ATOM 2794 N N . THR B 1 89 ? -17.5 13.43 16.422 1 98.56 89 THR B N 1
ATOM 2795 C CA . THR B 1 89 ? -18.062 14.539 15.656 1 98.56 89 THR B CA 1
ATOM 2796 C C . THR B 1 89 ? -17.844 14.336 14.164 1 98.56 89 THR B C 1
ATOM 2798 O O . THR B 1 89 ? -18.781 14.508 13.367 1 98.56 89 THR B O 1
ATOM 2801 N N . ALA B 1 90 ? -16.656 13.938 13.758 1 98.62 90 ALA B N 1
ATOM 2802 C CA . ALA B 1 90 ? -16.281 13.773 12.352 1 98.62 90 ALA B CA 1
ATOM 2803 C C . ALA B 1 90 ? -17.141 12.695 11.688 1 98.62 90 ALA B C 1
ATOM 2805 O O . ALA B 1 90 ? -17.531 12.828 10.523 1 98.62 90 ALA B O 1
ATOM 2806 N N . GLN B 1 91 ? -17.375 11.57 12.406 1 97.25 91 GLN B N 1
ATOM 2807 C CA . GLN B 1 91 ? -18.125 10.477 11.805 1 97.25 91 GLN B CA 1
ATOM 2808 C C . GLN B 1 91 ? -19.547 10.906 11.453 1 97.25 91 GLN B C 1
ATOM 2810 O O . GLN B 1 91 ? -20.188 10.32 10.57 1 97.25 91 GLN B O 1
ATOM 2815 N N . GLN B 1 92 ? -20.062 11.977 12.109 1 97.88 92 GLN B N 1
ATOM 2816 C CA . GLN B 1 92 ? -21.391 12.492 11.828 1 97.88 92 GLN B CA 1
ATOM 2817 C C . GLN B 1 92 ? -21.422 13.266 10.508 1 97.88 92 GLN B C 1
ATOM 2819 O O . GLN B 1 92 ? -22.484 13.57 9.984 1 97.88 92 GLN B O 1
ATOM 2824 N N . LEU B 1 93 ? -20.25 13.57 10 1 98.25 93 LEU B N 1
ATOM 2825 C CA . LEU B 1 93 ? -20.141 14.398 8.812 1 98.25 93 LEU B CA 1
ATOM 2826 C C . LEU B 1 93 ? -20.094 13.539 7.551 1 98.25 93 LEU B C 1
ATOM 2828 O O . LEU B 1 93 ? -19.953 14.062 6.445 1 98.25 93 LEU B O 1
ATOM 2832 N N . ILE B 1 94 ? -20.156 12.219 7.684 1 97.62 94 ILE B N 1
ATOM 2833 C CA . ILE B 1 94 ? -20.109 11.336 6.52 1 97.62 94 ILE B CA 1
ATOM 2834 C C . ILE B 1 94 ? -21.453 10.625 6.363 1 97.62 94 ILE B C 1
ATOM 2836 O O . ILE B 1 94 ? -22.188 10.438 7.34 1 97.62 94 ILE B O 1
ATOM 2840 N N . ASP B 1 95 ? -21.797 10.258 5.164 1 97.31 95 ASP B N 1
ATOM 2841 C CA . ASP B 1 95 ? -23.016 9.555 4.82 1 97.31 95 ASP B CA 1
ATOM 2842 C C . ASP B 1 95 ? -22.719 8.18 4.223 1 97.31 95 ASP B C 1
ATOM 2844 O O . ASP B 1 95 ? -21.594 7.93 3.777 1 97.31 95 ASP B O 1
ATOM 2848 N N . ASP B 1 96 ? -23.766 7.383 4.227 1 97.25 96 ASP B N 1
ATOM 2849 C CA . ASP B 1 96 ? -23.625 6.094 3.559 1 97.25 96 ASP B CA 1
ATOM 2850 C C . ASP B 1 96 ? -23.25 6.273 2.086 1 97.25 96 ASP B C 1
ATOM 2852 O O . ASP B 1 96 ? -23.781 7.16 1.413 1 97.25 96 ASP B O 1
ATOM 2856 N N . LYS B 1 97 ? -22.266 5.465 1.611 1 96.69 97 LYS B N 1
ATOM 2857 C CA . LYS B 1 97 ? -21.828 5.367 0.221 1 96.69 97 LYS B CA 1
ATOM 2858 C C . LYS B 1 97 ? -20.859 6.488 -0.128 1 96.69 97 LYS B C 1
ATOM 2860 O O . LYS B 1 97 ? -20.469 6.637 -1.286 1 96.69 97 LYS B O 1
ATOM 2865 N N . ASP B 1 98 ? -20.469 7.277 0.902 1 97.38 98 ASP B N 1
ATOM 2866 C CA . ASP B 1 98 ? -19.438 8.273 0.654 1 97.38 98 ASP B CA 1
ATOM 2867 C C . ASP B 1 98 ? -18.109 7.609 0.277 1 97.38 98 ASP B C 1
ATOM 2869 O O . ASP B 1 98 ? -17.797 6.516 0.749 1 97.38 98 ASP B O 1
ATOM 2873 N N . VAL B 1 99 ? -17.406 8.25 -0.614 1 98.19 99 VAL B N 1
ATOM 2874 C CA . VAL B 1 99 ? -15.984 7.957 -0.836 1 98.19 99 VAL B CA 1
ATOM 2875 C C . VAL B 1 99 ? -15.133 9.055 -0.21 1 98.19 99 VAL B C 1
ATOM 2877 O O . VAL B 1 99 ? -15.188 10.219 -0.632 1 98.19 99 VAL B O 1
ATOM 2880 N N . ILE B 1 100 ? -14.352 8.656 0.792 1 98.75 100 ILE B N 1
ATOM 2881 C CA . ILE B 1 100 ? -13.625 9.68 1.531 1 98.75 100 ILE B CA 1
ATOM 2882 C C . ILE B 1 100 ? -12.141 9.352 1.54 1 98.75 100 ILE B C 1
ATOM 2884 O O . ILE B 1 100 ? -11.75 8.18 1.479 1 98.75 100 ILE B O 1
ATOM 2888 N N . PHE B 1 101 ? -11.375 10.391 1.561 1 98.88 101 PHE B N 1
ATOM 2889 C CA . PHE B 1 101 ? -9.953 10.258 1.841 1 98.88 101 PHE B CA 1
ATOM 2890 C C . PHE B 1 101 ? -9.664 10.5 3.316 1 98.88 101 PHE B C 1
ATOM 2892 O O . PHE B 1 101 ? -10.211 11.438 3.912 1 98.88 101 PHE B O 1
ATOM 2899 N N . VAL B 1 102 ? -8.891 9.656 3.912 1 98.94 102 VAL B N 1
ATOM 2900 C CA . VAL B 1 102 ? -8.461 9.852 5.293 1 98.94 102 VAL B CA 1
ATOM 2901 C C . VAL B 1 102 ? -6.934 9.836 5.363 1 98.94 102 VAL B C 1
ATOM 2903 O O . VAL B 1 102 ? -6.297 8.859 4.973 1 98.94 102 VAL B O 1
ATOM 2906 N N . GLY B 1 103 ? -6.371 10.867 5.879 1 98.69 103 GLY B N 1
ATOM 2907 C CA . GLY B 1 103 ? -4.926 11.008 5.934 1 98.69 103 GLY B CA 1
ATOM 2908 C C . GLY B 1 103 ? -4.293 10.234 7.078 1 98.69 103 GLY B C 1
ATOM 2909 O O . GLY B 1 103 ? -4.984 9.516 7.805 1 98.69 103 GLY B O 1
ATOM 2910 N N . ALA B 1 104 ? -2.963 10.414 7.176 1 97.88 104 ALA B N 1
ATOM 2911 C CA . ALA B 1 104 ? -2.205 9.758 8.242 1 97.88 104 ALA B CA 1
ATOM 2912 C C . ALA B 1 104 ? -2.338 10.523 9.555 1 97.88 104 ALA B C 1
ATOM 2914 O O . ALA B 1 104 ? -2.592 11.727 9.555 1 97.88 104 ALA B O 1
ATOM 2915 N N . GLY B 1 105 ? -2.18 9.711 10.656 1 96.88 105 GLY B N 1
ATOM 2916 C CA . GLY B 1 105 ? -2.199 10.312 11.984 1 96.88 105 GLY B CA 1
ATOM 2917 C C . GLY B 1 105 ? -3.084 9.57 12.969 1 96.88 105 GLY B C 1
ATOM 2918 O O . GLY B 1 105 ? -4.066 8.945 12.57 1 96.88 105 GLY B O 1
ATOM 2919 N N . THR B 1 106 ? -2.764 9.789 14.211 1 97.25 106 THR B N 1
ATOM 2920 C CA . THR B 1 106 ? -3.465 9.047 15.25 1 97.25 106 THR B CA 1
ATOM 2921 C C . THR B 1 106 ? -4.891 9.57 15.422 1 97.25 106 THR B C 1
ATOM 2923 O O . THR B 1 106 ? -5.793 8.812 15.789 1 97.25 106 THR B O 1
ATOM 2926 N N . THR B 1 107 ? -5.148 10.836 15.148 1 98.19 107 THR B N 1
ATOM 2927 C CA . THR B 1 107 ? -6.512 11.359 15.172 1 98.19 107 THR B CA 1
ATOM 2928 C C . THR B 1 107 ? -7.352 10.727 14.062 1 98.19 107 THR B C 1
ATOM 2930 O O . THR B 1 107 ? -8.5 10.344 14.297 1 98.19 107 THR B O 1
ATOM 2933 N N . CYS B 1 108 ? -6.785 10.602 12.898 1 98.75 108 CYS B N 1
ATOM 2934 C CA . CYS B 1 108 ? -7.461 9.969 11.766 1 98.75 108 CYS B CA 1
ATOM 2935 C C . CYS B 1 108 ? -7.742 8.5 12.055 1 98.75 108 CYS B C 1
ATOM 2937 O O . CYS B 1 108 ? -8.789 7.98 11.664 1 98.75 108 CYS B O 1
ATOM 2939 N N . GLU B 1 109 ? -6.766 7.836 12.711 1 98.62 109 GLU B N 1
ATOM 2940 C CA . GLU B 1 109 ? -6.98 6.445 13.102 1 98.62 109 GLU B CA 1
ATOM 2941 C C . GLU B 1 109 ? -8.211 6.305 13.992 1 98.62 109 GLU B C 1
ATOM 2943 O O . GLU B 1 109 ? -9.047 5.426 13.773 1 98.62 109 GLU B O 1
ATOM 2948 N N . GLU B 1 110 ? -8.297 7.191 14.977 1 98.38 110 GLU B N 1
ATOM 2949 C CA . GLU B 1 110 ? -9.438 7.164 15.883 1 98.38 110 GLU B CA 1
ATOM 2950 C C . GLU B 1 110 ? -10.742 7.441 15.141 1 98.38 110 GLU B C 1
ATOM 2952 O O . GLU B 1 110 ? -11.766 6.805 15.406 1 98.38 110 GLU B O 1
ATOM 2957 N N . PHE B 1 111 ? -10.664 8.391 14.219 1 98.81 111 PHE B N 1
ATOM 2958 C CA . PHE B 1 111 ? -11.82 8.711 13.383 1 98.81 111 PHE B CA 1
ATOM 2959 C C . PHE B 1 111 ? -12.312 7.469 12.648 1 98.81 111 PHE B C 1
ATOM 2961 O O . PHE B 1 111 ? -13.492 7.109 12.758 1 98.81 111 PHE B O 1
ATOM 2968 N N . VAL B 1 112 ? -11.453 6.727 11.992 1 98.81 112 VAL B N 1
ATOM 2969 C CA . VAL B 1 112 ? -11.812 5.555 11.203 1 98.81 112 VAL B CA 1
ATOM 2970 C C . VAL B 1 112 ? -12.375 4.465 12.117 1 98.81 112 VAL B C 1
ATOM 2972 O O . VAL B 1 112 ? -13.344 3.789 11.766 1 98.81 112 VAL B O 1
ATOM 2975 N N . ARG B 1 113 ? -11.836 4.34 13.336 1 98.12 113 ARG B N 1
ATOM 2976 C CA . ARG B 1 113 ? -12.297 3.346 14.297 1 98.12 113 ARG B CA 1
ATOM 2977 C C . ARG B 1 113 ? -13.766 3.561 14.656 1 98.12 113 ARG B C 1
ATOM 2979 O O . ARG B 1 113 ? -14.492 2.602 14.914 1 98.12 113 ARG B O 1
ATOM 2986 N N . GLN B 1 114 ? -14.18 4.758 14.578 1 98.12 114 GLN B N 1
ATOM 2987 C CA . GLN B 1 114 ? -15.5 5.078 15.109 1 98.12 114 GLN B CA 1
ATOM 2988 C C . GLN B 1 114 ? -16.531 5.207 13.984 1 98.12 114 GLN B C 1
ATOM 2990 O O . GLN B 1 114 ? -17.703 5.438 14.242 1 98.12 114 GLN B O 1
ATOM 2995 N N . ILE B 1 115 ? -16.109 5.09 12.758 1 98.5 115 ILE B N 1
ATOM 2996 C CA . ILE B 1 115 ? -17.031 5.246 11.641 1 98.5 115 ILE B CA 1
ATOM 2997 C C . ILE B 1 115 ? -18.125 4.191 11.719 1 98.5 115 ILE B C 1
ATOM 2999 O O . ILE B 1 115 ? -17.844 3.006 11.914 1 98.5 115 ILE B O 1
ATOM 3003 N N . THR B 1 116 ? -19.375 4.59 11.555 1 97.62 116 THR B N 1
ATOM 3004 C CA . THR B 1 116 ? -20.5 3.67 11.625 1 97.62 116 THR B CA 1
ATOM 3005 C C . THR B 1 116 ? -21.234 3.598 10.289 1 97.62 116 THR B C 1
ATOM 3007 O O . THR B 1 116 ? -22.172 2.812 10.125 1 97.62 116 THR B O 1
ATOM 3010 N N . LYS B 1 117 ? -20.828 4.438 9.32 1 97.25 117 LYS B N 1
ATOM 3011 C CA . LYS B 1 117 ? -21.453 4.488 8 1 97.25 117 LYS B CA 1
ATOM 3012 C C . LYS B 1 117 ? -20.734 3.576 7.016 1 97.25 117 LYS B C 1
ATOM 3014 O O . LYS B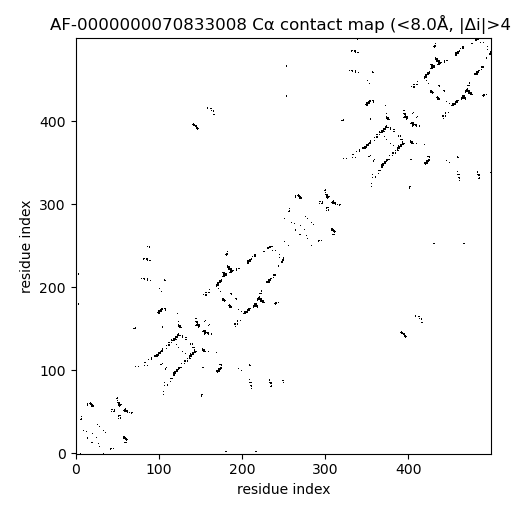 1 117 ? -19.531 3.314 7.164 1 97.25 117 LYS B O 1
ATOM 3019 N N . TYR B 1 118 ? -21.484 3.184 6.047 1 97.5 118 TYR B N 1
ATOM 3020 C CA . TYR B 1 118 ? -20.938 2.307 5.016 1 97.5 118 TYR B CA 1
ATOM 3021 C C . TYR B 1 118 ? -20.234 3.113 3.924 1 97.5 118 TYR B C 1
ATOM 3023 O O . TYR B 1 118 ? -20.859 3.488 2.928 1 97.5 118 TYR B O 1
ATOM 3031 N N . VAL B 1 119 ? -18.875 3.242 4.086 1 98 119 VAL B N 1
ATOM 3032 C CA . VAL B 1 119 ? -18.188 4.168 3.199 1 98 119 VAL B CA 1
ATOM 3033 C C . VAL B 1 119 ? -16.953 3.484 2.59 1 98 119 VAL B C 1
ATOM 3035 O O . VAL B 1 119 ? -16.547 2.424 3.057 1 98 119 VAL B O 1
ATOM 3038 N N . LYS B 1 120 ? -16.453 4.027 1.51 1 98.31 120 LYS B N 1
ATOM 3039 C CA . LYS B 1 120 ? -15.156 3.67 0.938 1 98.31 120 LYS B CA 1
ATOM 3040 C C . LYS B 1 120 ? -14.07 4.637 1.394 1 98.31 120 LYS B C 1
ATOM 3042 O O . LYS B 1 120 ? -14.242 5.855 1.32 1 98.31 120 LYS B O 1
ATOM 3047 N N . ILE B 1 121 ? -12.992 4.051 1.825 1 98.75 121 ILE B N 1
ATOM 3048 C CA . ILE B 1 121 ? -11.891 4.871 2.326 1 98.75 121 ILE B CA 1
ATOM 3049 C C . ILE B 1 121 ? -10.68 4.727 1.406 1 98.75 121 ILE B C 1
ATOM 3051 O O . ILE B 1 121 ? -10.305 3.613 1.035 1 98.75 121 ILE B O 1
ATOM 3055 N N . ILE B 1 122 ? -10.141 5.836 1.056 1 98.88 122 ILE B N 1
ATOM 3056 C CA . ILE B 1 122 ? -8.828 5.918 0.414 1 98.88 122 ILE B CA 1
ATOM 3057 C C . ILE B 1 122 ? -7.82 6.539 1.376 1 98.88 122 ILE B C 1
ATOM 3059 O O . ILE B 1 122 ? -8.109 7.539 2.031 1 98.88 122 ILE B O 1
ATOM 3063 N N . THR B 1 123 ? -6.66 5.957 1.5 1 98.94 123 THR B N 1
ATOM 3064 C CA . THR B 1 123 ? -5.715 6.492 2.475 1 98.94 123 THR B CA 1
ATOM 3065 C C . THR B 1 123 ? -4.277 6.227 2.037 1 98.94 123 THR B C 1
ATOM 3067 O O . THR B 1 123 ? -4.016 5.285 1.29 1 98.94 123 THR B O 1
ATOM 3070 N N . ASN B 1 124 ? -3.393 7.07 2.521 1 98.81 124 ASN B N 1
ATOM 3071 C CA . ASN B 1 124 ? -1.964 6.852 2.328 1 98.81 124 ASN B CA 1
ATOM 3072 C C . ASN B 1 124 ? -1.295 6.363 3.609 1 98.81 124 ASN B C 1
ATOM 3074 O O . ASN B 1 124 ? -0.067 6.379 3.719 1 98.81 124 ASN B O 1
ATOM 3078 N N . SER B 1 125 ? -2.07 5.984 4.574 1 98.81 125 SER B N 1
ATOM 3079 C CA . SER B 1 125 ? -1.534 5.621 5.879 1 98.81 125 SER B CA 1
ATOM 3080 C C . SER B 1 125 ? -1.657 4.121 6.129 1 98.81 125 SER B C 1
ATOM 3082 O O . SER B 1 125 ? -2.752 3.561 6.047 1 98.81 125 SER B O 1
ATOM 3084 N N . LYS B 1 126 ? -0.516 3.561 6.484 1 98.31 126 LYS B N 1
ATOM 3085 C CA . LYS B 1 126 ? -0.497 2.148 6.859 1 98.31 126 LYS B CA 1
ATOM 3086 C C . LYS B 1 126 ? -1.444 1.879 8.023 1 98.31 126 LYS B C 1
ATOM 3088 O O . LYS B 1 126 ? -2.217 0.919 7.996 1 98.31 126 LYS B O 1
ATOM 3093 N N . PHE B 1 127 ? -1.51 2.703 8.977 1 98.06 127 PHE B N 1
ATOM 3094 C CA . PHE B 1 127 ? -2.246 2.455 10.211 1 98.06 127 PHE B CA 1
ATOM 3095 C C . PHE B 1 127 ? -3.725 2.773 10.039 1 98.06 127 PHE B C 1
ATOM 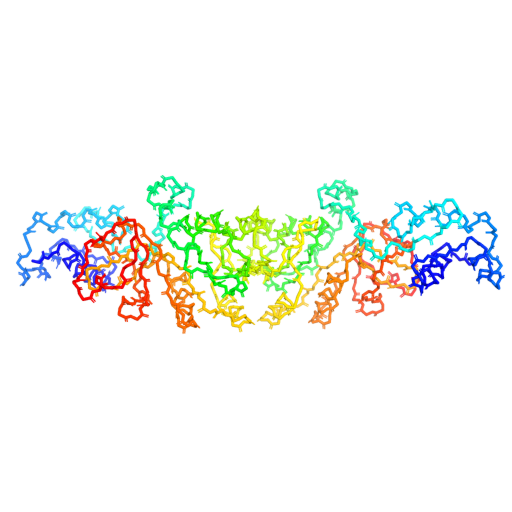3097 O O . PHE B 1 127 ? -4.586 2.08 10.586 1 98.06 127 PHE B O 1
ATOM 3104 N N . VAL B 1 128 ? -4.02 3.824 9.297 1 98.81 128 VAL B N 1
ATOM 3105 C CA . VAL B 1 128 ? -5.414 4.113 8.977 1 98.81 128 VAL B CA 1
ATOM 3106 C C . VAL B 1 128 ? -6.012 2.967 8.172 1 98.81 128 VAL B C 1
ATOM 3108 O O . VAL B 1 128 ? -7.152 2.562 8.406 1 98.81 128 VAL B O 1
ATOM 3111 N N . TYR B 1 129 ? -5.25 2.459 7.223 1 98.88 129 TYR B N 1
ATOM 3112 C CA . TYR B 1 129 ? -5.695 1.328 6.418 1 98.88 129 TYR B CA 1
ATOM 3113 C C . TYR B 1 129 ? -6 0.119 7.293 1 98.88 129 TYR B C 1
ATOM 3115 O O . TYR B 1 129 ? -7.027 -0.54 7.121 1 98.88 129 TYR B O 1
ATOM 3123 N N . GLU B 1 130 ? -5.117 -0.165 8.258 1 98.06 130 GLU B N 1
ATOM 3124 C CA . GLU B 1 130 ? -5.309 -1.285 9.172 1 98.06 130 GLU B CA 1
ATOM 3125 C C . GLU B 1 130 ? -6.582 -1.115 9.992 1 98.06 130 GLU B C 1
ATOM 3127 O O . GLU B 1 130 ? -7.328 -2.074 10.195 1 98.06 130 GLU B O 1
ATOM 3132 N N . GLU B 1 131 ? -6.793 0.091 10.477 1 98.38 131 GLU B N 1
ATOM 3133 C CA . GLU B 1 131 ? -8.023 0.356 11.219 1 98.38 131 GLU B CA 1
ATOM 3134 C C . GLU B 1 131 ? -9.25 0.161 10.336 1 98.38 131 GLU B C 1
ATOM 3136 O O . GLU B 1 131 ? -10.281 -0.337 10.805 1 98.38 131 GLU B O 1
ATOM 3141 N N . ALA B 1 132 ? -9.148 0.583 9.102 1 98.69 132 ALA B N 1
ATOM 3142 C CA . ALA B 1 132 ? -10.258 0.427 8.164 1 98.69 132 ALA B CA 1
ATOM 3143 C C . ALA B 1 132 ? -10.602 -1.046 7.965 1 98.69 132 ALA B C 1
ATOM 3145 O O . ALA B 1 132 ? -11.781 -1.408 7.895 1 98.69 132 ALA B O 1
ATOM 3146 N N . LEU B 1 133 ? -9.609 -1.903 7.859 1 97.81 133 LEU B N 1
ATOM 3147 C CA . LEU B 1 133 ? -9.82 -3.33 7.645 1 97.81 133 LEU B CA 1
ATOM 3148 C C . LEU B 1 133 ? -10.516 -3.959 8.852 1 97.81 133 LEU B C 1
ATOM 3150 O O . LEU B 1 133 ? -11.281 -4.918 8.703 1 97.81 133 LEU B O 1
ATOM 3154 N N . LYS B 1 134 ? -10.289 -3.424 10.023 1 97.31 134 LYS B N 1
ATOM 3155 C CA . LYS B 1 134 ? -10.836 -3.975 11.258 1 97.31 134 LYS B CA 1
ATOM 3156 C C . LYS B 1 134 ? -12.281 -3.533 11.461 1 97.31 134 LYS B C 1
ATOM 3158 O O . LYS B 1 134 ? -13.031 -4.16 12.219 1 97.31 134 LYS B O 1
ATOM 3163 N N . ASN B 1 135 ? -12.625 -2.363 10.859 1 98.19 135 ASN B N 1
ATOM 3164 C CA . ASN B 1 135 ? -13.961 -1.802 11.039 1 98.19 135 ASN B CA 1
ATOM 3165 C C . ASN B 1 135 ? -14.961 -2.404 10.055 1 98.19 135 ASN B C 1
ATOM 3167 O O . ASN B 1 135 ? -14.914 -2.115 8.859 1 98.19 135 ASN B O 1
ATOM 3171 N N . LYS B 1 136 ? -15.922 -3.145 10.461 1 95.31 136 LYS B N 1
ATOM 3172 C CA . LYS B 1 136 ? -16.859 -3.912 9.656 1 95.31 136 LYS B CA 1
ATOM 3173 C C . LYS B 1 136 ? -17.781 -2.99 8.852 1 95.31 136 LYS B C 1
ATOM 3175 O O . LYS B 1 136 ? -18.422 -3.424 7.895 1 95.31 136 LYS B O 1
ATOM 3180 N N . ASN B 1 137 ? -17.828 -1.712 9.266 1 94.81 137 ASN B N 1
ATOM 3181 C CA . ASN B 1 137 ? -18.688 -0.771 8.562 1 94.81 137 ASN B CA 1
ATOM 3182 C C . ASN B 1 137 ? -18.031 -0.228 7.305 1 94.81 137 ASN B C 1
ATOM 3184 O O . ASN B 1 137 ? -18.688 0.356 6.445 1 94.81 137 ASN B O 1
ATOM 3188 N N . ILE B 1 138 ? -16.766 -0.41 7.191 1 97.38 138 ILE B N 1
ATOM 3189 C CA . ILE B 1 138 ? -16.047 0.086 6.012 1 97.38 138 ILE B CA 1
ATOM 3190 C C . ILE B 1 138 ? -16.312 -0.843 4.828 1 97.38 138 ILE B C 1
ATOM 3192 O O . ILE B 1 138 ? -15.914 -2.012 4.852 1 97.38 138 ILE B O 1
ATOM 3196 N N . ALA B 1 139 ? -16.984 -0.331 3.828 1 96.62 139 ALA B N 1
ATOM 3197 C CA . ALA B 1 139 ? -17.375 -1.11 2.656 1 96.62 139 ALA B CA 1
ATOM 3198 C C . ALA B 1 139 ? -16.156 -1.503 1.825 1 96.62 139 ALA B C 1
ATOM 3200 O O . ALA B 1 139 ? -16.125 -2.582 1.229 1 96.62 139 ALA B O 1
ATOM 3201 N N . ASP B 1 140 ? -15.219 -0.596 1.74 1 97.25 140 ASP B N 1
ATOM 3202 C CA . ASP B 1 140 ? -14.031 -0.778 0.919 1 97.25 140 ASP B CA 1
ATOM 3203 C C . ASP B 1 140 ? -12.891 0.129 1.39 1 97.25 140 ASP B C 1
ATOM 3205 O O . ASP B 1 140 ? -13.141 1.205 1.939 1 97.25 140 ASP B O 1
ATOM 3209 N N . ALA B 1 141 ? -11.711 -0.359 1.266 1 98.5 141 ALA B N 1
ATOM 3210 C CA . ALA B 1 141 ? -10.539 0.426 1.63 1 98.5 141 ALA B CA 1
ATOM 3211 C C . ALA B 1 141 ? -9.438 0.287 0.58 1 98.5 141 ALA B C 1
ATOM 3213 O O . ALA B 1 141 ? -9.109 -0.825 0.157 1 98.5 141 ALA B O 1
ATOM 3214 N N . VAL B 1 142 ? -8.867 1.405 0.175 1 98.75 142 VAL B N 1
ATOM 3215 C CA . VAL B 1 142 ? -7.781 1.429 -0.799 1 98.75 142 VAL B CA 1
ATOM 3216 C C . VAL B 1 142 ? -6.559 2.115 -0.195 1 98.75 142 VAL B C 1
ATOM 3218 O O . VAL B 1 142 ? -6.652 3.24 0.301 1 98.75 142 VAL B O 1
ATOM 3221 N N . LEU B 1 143 ? -5.473 1.432 -0.235 1 98.94 143 LEU B N 1
ATOM 3222 C CA . LEU B 1 143 ? -4.191 2.008 0.159 1 98.94 143 LEU B CA 1
ATOM 3223 C C . LEU B 1 143 ? -3.449 2.566 -1.052 1 98.94 143 LEU B C 1
ATOM 3225 O O . LEU B 1 143 ? -3.24 1.856 -2.037 1 98.94 143 LEU B O 1
ATOM 3229 N N . LEU B 1 144 ? -3.02 3.771 -0.998 1 98.81 144 LEU B N 1
ATOM 3230 C CA . LEU B 1 144 ? -2.361 4.398 -2.141 1 98.81 144 LEU B CA 1
ATOM 3231 C C . LEU B 1 144 ? -1.007 3.752 -2.41 1 98.81 144 LEU B C 1
ATOM 3233 O O . LEU B 1 144 ? -0.591 3.633 -3.564 1 98.81 144 LEU B O 1
ATOM 3237 N N . GLY B 1 145 ? -0.266 3.398 -1.341 1 98.56 145 GLY B N 1
ATOM 3238 C CA . GLY B 1 145 ? 1.057 2.814 -1.497 1 98.56 145 GLY B CA 1
ATOM 3239 C C . GLY B 1 145 ? 2.143 3.848 -1.731 1 98.56 145 GLY B C 1
ATOM 3240 O O . GLY B 1 145 ? 1.947 5.035 -1.456 1 98.56 145 GLY B O 1
ATOM 3241 N N . GLY B 1 146 ? 3.348 3.379 -2.17 1 98.56 146 GLY B N 1
ATOM 3242 C CA . GLY B 1 146 ? 4.527 4.207 -2.354 1 98.56 146 GLY B CA 1
ATOM 3243 C C . GLY B 1 146 ? 5.637 3.891 -1.37 1 98.56 146 GLY B C 1
ATOM 3244 O O . GLY B 1 146 ? 5.859 2.727 -1.03 1 98.56 146 GLY B O 1
ATOM 3245 N N . ARG B 1 147 ? 6.391 4.922 -1.038 1 98.25 147 ARG B N 1
ATOM 3246 C CA . ARG B 1 147 ? 7.465 4.793 -0.059 1 98.25 147 ARG B CA 1
ATOM 3247 C C . ARG B 1 147 ? 6.961 5.082 1.351 1 98.25 147 ARG B C 1
ATOM 3249 O O . ARG B 1 147 ? 6.344 6.121 1.595 1 98.25 147 ARG B O 1
ATOM 3256 N N . LEU B 1 148 ? 7.273 4.137 2.238 1 98 148 LEU B N 1
ATOM 3257 C CA . LEU B 1 148 ? 6.773 4.266 3.602 1 98 148 LEU B CA 1
ATOM 3258 C C . LEU B 1 148 ? 7.707 5.129 4.441 1 98 148 LEU B C 1
ATOM 3260 O O . LEU B 1 148 ? 8.906 4.859 4.52 1 98 148 LEU B O 1
ATOM 3264 N N . ARG B 1 149 ? 7.16 6.141 4.973 1 95.94 149 ARG B N 1
ATOM 3265 C CA . ARG B 1 149 ? 7.844 6.824 6.062 1 95.94 149 ARG B CA 1
ATOM 3266 C C . ARG B 1 149 ? 7.543 6.16 7.402 1 95.94 149 ARG B C 1
ATOM 3268 O O . ARG B 1 149 ? 6.48 6.383 7.984 1 95.94 149 ARG B O 1
ATOM 3275 N N . GLU B 1 150 ? 8.469 5.449 7.883 1 91.75 150 GLU B N 1
ATOM 3276 C CA . GLU B 1 150 ? 8.258 4.566 9.031 1 91.75 150 GLU B CA 1
ATOM 3277 C C . GLU B 1 150 ? 7.848 5.359 10.266 1 91.75 150 GLU B C 1
ATOM 3279 O O . GLU B 1 150 ? 7.059 4.883 11.086 1 91.75 150 GLU B O 1
ATOM 3284 N N . ARG B 1 151 ? 8.305 6.523 10.43 1 89 151 ARG B N 1
ATOM 3285 C CA . ARG B 1 151 ? 8.047 7.324 11.625 1 89 151 ARG B CA 1
ATOM 3286 C C . ARG B 1 151 ? 6.559 7.66 11.742 1 89 151 ARG B C 1
ATOM 3288 O O . ARG B 1 151 ? 6 7.629 12.836 1 89 151 ARG B O 1
ATOM 3295 N N . SER B 1 152 ? 5.902 7.906 10.656 1 92.06 152 SER B N 1
ATOM 3296 C CA . SER B 1 152 ? 4.5 8.305 10.672 1 92.06 152 SER B CA 1
ATOM 3297 C C . SER B 1 152 ? 3.6 7.184 10.164 1 92.06 152 SER B C 1
ATOM 3299 O O . SER B 1 152 ? 2.389 7.207 10.391 1 92.06 152 SER B O 1
ATOM 3301 N N . GLY B 1 153 ? 4.199 6.25 9.445 1 96.19 153 GLY B N 1
ATOM 3302 C CA . GLY B 1 153 ? 3.398 5.211 8.82 1 96.19 153 GLY B CA 1
ATOM 3303 C C . GLY B 1 153 ? 2.678 5.688 7.57 1 96.19 153 GLY B C 1
ATOM 3304 O O . GLY B 1 153 ? 1.708 5.066 7.133 1 96.19 153 GLY B O 1
ATOM 3305 N N . ALA B 1 154 ? 3.137 6.828 7.012 1 97.81 154 ALA B N 1
ATOM 3306 C CA . ALA B 1 154 ? 2.508 7.395 5.824 1 97.81 154 ALA B CA 1
ATOM 3307 C C . ALA B 1 154 ? 3.299 7.051 4.566 1 97.81 154 ALA B C 1
ATOM 3309 O O . ALA B 1 154 ? 4.531 7.066 4.578 1 97.81 154 ALA B O 1
ATOM 3310 N N . PHE B 1 155 ? 2.6 6.668 3.562 1 98.69 155 PHE B N 1
ATOM 3311 C CA . PHE B 1 155 ? 3.219 6.543 2.248 1 98.69 155 PHE B CA 1
ATOM 3312 C C . PHE B 1 155 ? 3.299 7.902 1.558 1 98.69 155 PHE B C 1
ATOM 3314 O O . PHE B 1 155 ? 2.326 8.664 1.555 1 98.69 155 PHE B O 1
ATOM 3321 N N . ILE B 1 156 ? 4.453 8.211 0.979 1 97.75 156 ILE B N 1
ATOM 3322 C CA . ILE B 1 156 ? 4.703 9.547 0.46 1 97.75 156 ILE B CA 1
ATOM 3323 C C . ILE B 1 156 ? 5.508 9.461 -0.835 1 97.75 156 ILE B C 1
ATOM 3325 O O . ILE B 1 156 ? 5.941 8.375 -1.229 1 97.75 156 ILE B O 1
ATOM 3329 N N . GLY B 1 157 ? 5.613 10.656 -1.529 1 97.31 157 GLY B N 1
ATOM 3330 C CA . GLY B 1 157 ? 6.449 10.742 -2.715 1 97.31 157 GLY B CA 1
ATOM 3331 C C . GLY B 1 157 ? 5.652 10.82 -4.004 1 97.31 157 GLY B C 1
ATOM 3332 O O . GLY B 1 157 ? 4.422 10.773 -3.982 1 97.31 157 GLY B O 1
ATOM 3333 N N . THR B 1 158 ? 6.387 10.898 -5.059 1 97.44 158 THR B N 1
ATOM 3334 C CA . THR B 1 158 ? 5.797 11.125 -6.375 1 97.44 158 THR B CA 1
ATOM 3335 C C . THR B 1 158 ? 4.863 9.977 -6.746 1 97.44 158 THR B C 1
ATOM 3337 O O . THR B 1 158 ? 3.781 10.211 -7.293 1 97.44 158 THR B O 1
ATOM 3340 N N . PHE B 1 159 ? 5.266 8.758 -6.441 1 98.31 159 PHE B N 1
ATOM 3341 C CA . PHE B 1 159 ? 4.406 7.613 -6.73 1 98.31 159 PHE B CA 1
ATOM 3342 C C . PHE B 1 159 ? 3.051 7.773 -6.051 1 98.31 159 PHE B C 1
ATOM 3344 O O . PHE B 1 159 ? 2.008 7.602 -6.688 1 98.31 159 PHE B O 1
ATOM 3351 N N . THR B 1 160 ? 3.09 8.078 -4.785 1 98.75 160 THR B N 1
ATOM 3352 C CA . THR B 1 160 ? 1.872 8.203 -3.992 1 98.75 160 THR B CA 1
ATOM 3353 C C . THR B 1 160 ? 0.973 9.305 -4.547 1 98.75 160 THR B C 1
ATOM 3355 O O . THR B 1 160 ? -0.246 9.133 -4.629 1 98.75 160 THR B O 1
ATOM 3358 N N . GLU B 1 161 ? 1.608 10.383 -4.934 1 98.38 161 GLU B N 1
ATOM 3359 C CA . GLU B 1 161 ? 0.85 11.5 -5.492 1 98.38 161 GLU B CA 1
ATOM 3360 C C . GLU B 1 161 ? 0.177 11.109 -6.805 1 98.38 161 GLU B C 1
ATOM 3362 O O . GLU B 1 161 ? -0.969 11.484 -7.059 1 98.38 161 GLU B O 1
ATOM 3367 N N . LYS B 1 162 ? 0.867 10.391 -7.629 1 98.5 162 LYS B N 1
ATOM 3368 C CA . LYS B 1 162 ? 0.285 9.914 -8.883 1 98.5 162 LYS B CA 1
ATOM 3369 C C . LYS B 1 162 ? -0.816 8.891 -8.625 1 98.5 162 LYS B C 1
ATOM 3371 O O . LYS B 1 162 ? -1.84 8.891 -9.312 1 98.5 162 LYS B O 1
ATOM 3376 N N . ALA B 1 163 ? -0.581 8 -7.676 1 98.62 163 ALA B N 1
ATOM 3377 C CA . ALA B 1 163 ? -1.585 7.008 -7.312 1 98.62 163 ALA B CA 1
ATOM 3378 C C . ALA B 1 163 ? -2.873 7.676 -6.836 1 98.62 163 ALA B C 1
ATOM 3380 O O . ALA B 1 163 ? -3.969 7.172 -7.09 1 98.62 163 ALA B O 1
ATOM 3381 N N . LEU B 1 164 ? -2.752 8.781 -6.137 1 98.56 164 LEU B N 1
ATOM 3382 C CA . LEU B 1 164 ? -3.895 9.547 -5.652 1 98.56 164 LEU B CA 1
ATOM 3383 C C . LEU B 1 164 ? -4.824 9.922 -6.805 1 98.56 164 LEU B C 1
ATOM 3385 O O . LEU B 1 164 ? -6.043 9.977 -6.633 1 98.56 164 LEU B O 1
ATOM 3389 N N . GLU B 1 165 ? -4.293 10.109 -7.934 1 97.81 165 GLU B N 1
ATOM 3390 C CA . GLU B 1 165 ? -5.047 10.594 -9.086 1 97.81 165 GLU B CA 1
ATOM 3391 C C . GLU B 1 165 ? -5.836 9.461 -9.734 1 97.81 165 GLU B C 1
ATOM 3393 O O . GLU B 1 165 ? -6.668 9.703 -10.617 1 97.81 165 GLU B O 1
ATOM 3398 N N . ILE B 1 166 ? -5.574 8.25 -9.344 1 97.62 166 ILE B N 1
ATOM 3399 C CA . ILE B 1 166 ? -6.293 7.094 -9.867 1 97.62 166 ILE B CA 1
ATOM 3400 C C . ILE B 1 166 ? -7.719 7.082 -9.32 1 97.62 166 ILE B C 1
ATOM 3402 O O . ILE B 1 166 ? -8.648 6.637 -10 1 97.62 166 ILE B O 1
ATOM 3406 N N . GLU B 1 167 ? -7.879 7.594 -8.102 1 94.19 167 GLU B N 1
ATOM 3407 C CA . GLU B 1 167 ? -9.164 7.578 -7.418 1 94.19 167 GLU B CA 1
ATOM 3408 C C . GLU B 1 167 ? -9.781 8.969 -7.355 1 94.19 167 GLU B C 1
ATOM 3410 O O . GLU B 1 167 ? -9.094 9.969 -7.609 1 94.19 167 GLU B O 1
ATOM 3415 N N . THR B 1 168 ? -11.055 8.945 -7.102 1 96.38 168 THR B N 1
ATOM 3416 C CA . THR B 1 168 ? -11.789 10.172 -6.809 1 96.38 168 THR B CA 1
ATOM 3417 C C . THR B 1 168 ? -12.492 10.07 -5.457 1 96.38 168 THR B C 1
ATOM 3419 O O . THR B 1 168 ? -12.945 8.992 -5.062 1 96.38 168 THR B O 1
ATOM 3422 N N . PHE B 1 169 ? -12.508 11.102 -4.781 1 97.69 169 PHE B N 1
ATOM 3423 C CA . PHE B 1 169 ? -13.203 11.18 -3.502 1 97.69 169 PHE B CA 1
ATOM 3424 C C . PHE B 1 169 ? -13.891 12.531 -3.342 1 97.69 169 PHE B C 1
ATOM 3426 O O . PHE B 1 169 ? -13.531 13.5 -4.012 1 97.69 169 PHE B O 1
ATOM 3433 N N . TYR B 1 170 ? -14.875 12.516 -2.418 1 97.31 170 TYR B N 1
ATOM 3434 C CA . TYR B 1 170 ? -15.68 13.719 -2.23 1 97.31 170 TYR B CA 1
ATOM 3435 C C . TYR B 1 170 ? -15.203 14.5 -1.013 1 97.31 170 TYR B C 1
ATOM 3437 O O . TYR B 1 170 ? -15.008 15.719 -1.086 1 97.31 170 TYR B O 1
ATOM 3445 N N . LYS B 1 171 ? -15.016 13.844 0.075 1 98.75 171 LYS B N 1
ATOM 3446 C CA . LYS B 1 171 ? -14.594 14.461 1.333 1 98.75 171 LYS B CA 1
ATOM 3447 C C . LYS B 1 171 ? -13.188 14.008 1.722 1 98.75 171 LYS B C 1
ATOM 3449 O O . LYS B 1 171 ? -12.828 12.852 1.53 1 98.75 171 LYS B O 1
ATOM 3454 N N . ALA B 1 172 ? -12.453 14.914 2.248 1 98.88 172 ALA B N 1
ATOM 3455 C CA . ALA B 1 172 ? -11.133 14.586 2.771 1 98.88 172 ALA B CA 1
ATOM 3456 C C . ALA B 1 172 ? -11.016 14.969 4.246 1 98.88 172 ALA B C 1
ATOM 3458 O O . ALA B 1 172 ? -11.391 16.078 4.641 1 98.88 172 ALA B O 1
ATOM 3459 N N . PHE B 1 173 ? -10.555 14.023 5.043 1 98.94 173 PHE B N 1
ATOM 3460 C CA . PHE B 1 173 ? -10.25 14.242 6.449 1 98.94 173 PHE B CA 1
ATOM 3461 C C . PHE B 1 173 ? -8.75 14.133 6.699 1 98.94 173 PHE B C 1
ATOM 3463 O O . PHE B 1 173 ? -8.172 13.047 6.582 1 98.94 173 PHE B O 1
ATOM 3470 N N . ILE B 1 174 ? -8.125 15.234 7.051 1 98.56 174 ILE B N 1
ATOM 3471 C CA . ILE B 1 174 ? -6.676 15.281 7.223 1 98.56 174 ILE B CA 1
ATOM 3472 C C . ILE B 1 174 ? -6.34 15.898 8.578 1 98.56 174 ILE B C 1
ATOM 3474 O O . ILE B 1 174 ? -7.078 16.75 9.086 1 98.56 174 ILE B O 1
ATOM 3478 N N . SER B 1 175 ? -5.281 15.391 9.148 1 97.25 175 SER B N 1
ATOM 3479 C CA . SER B 1 175 ? -4.77 15.984 10.375 1 97.25 175 SER B CA 1
ATOM 3480 C C . SER B 1 175 ? -3.633 16.953 10.086 1 97.25 175 SER B C 1
ATOM 3482 O O . SER B 1 175 ? -3.152 17.031 8.953 1 97.25 175 SER B O 1
ATOM 3484 N N . VAL B 1 176 ? -3.252 17.719 11.148 1 95.12 176 VAL B N 1
ATOM 3485 C CA . VAL B 1 176 ? -2.195 18.719 11.008 1 95.12 176 VAL B CA 1
ATOM 3486 C C . VAL B 1 176 ? -1.281 18.672 12.234 1 95.12 176 VAL B C 1
ATOM 3488 O O . VAL B 1 176 ? -1.681 18.203 13.297 1 95.12 176 VAL B O 1
ATOM 3491 N N . THR B 1 177 ? -0.089 19.172 12.023 1 91.44 177 THR B N 1
ATOM 3492 C CA . THR B 1 177 ? 0.832 19.234 13.156 1 91.44 177 THR B CA 1
ATOM 3493 C C . THR B 1 177 ? 0.675 20.547 13.906 1 91.44 177 THR B C 1
ATOM 3495 O O . THR B 1 177 ? 0.771 20.578 15.133 1 91.44 177 THR B O 1
ATOM 3498 N N . ASN B 1 178 ? 0.464 21.641 13.156 1 89.44 178 ASN B N 1
ATOM 3499 C CA . ASN B 1 178 ? 0.307 22.969 13.742 1 89.44 178 ASN B CA 1
ATOM 3500 C C . ASN B 1 178 ? -0.584 23.859 12.875 1 89.44 178 ASN B C 1
ATOM 3502 O O . ASN B 1 178 ? -0.635 23.688 11.656 1 89.44 178 ASN B O 1
ATOM 3506 N N . VAL B 1 179 ? -1.258 24.734 13.555 1 92.06 179 VAL B N 1
ATOM 3507 C CA . VAL B 1 179 ? -1.961 25.828 12.914 1 92.06 179 VAL B CA 1
ATOM 3508 C C . VAL B 1 179 ? -1.638 27.141 13.633 1 92.06 179 VAL B C 1
ATOM 3510 O O . VAL B 1 179 ? -1.777 27.234 14.852 1 92.06 179 VAL B O 1
ATOM 3513 N N . ASP B 1 180 ? -1.201 28.094 12.883 1 85.25 180 ASP B N 1
ATOM 3514 C CA . ASP B 1 180 ? -0.855 29.328 13.578 1 85.25 180 ASP B CA 1
ATOM 3515 C C . ASP B 1 180 ? -2.051 30.281 13.633 1 85.25 180 ASP B C 1
ATOM 3517 O O . ASP B 1 180 ? -3.133 29.953 13.133 1 85.25 180 ASP B O 1
ATOM 3521 N N . MET B 1 181 ? -1.882 31.375 14.266 1 84.5 181 MET B N 1
ATOM 3522 C CA . MET B 1 181 ? -2.971 32.312 14.531 1 84.5 181 MET B CA 1
ATOM 3523 C C . MET B 1 181 ? -3.516 32.875 13.227 1 84.5 181 MET B C 1
ATOM 3525 O O . MET B 1 181 ? -4.695 33.25 13.141 1 84.5 181 MET B O 1
ATOM 3529 N N . GLU B 1 182 ? -2.674 32.938 12.18 1 86.94 182 GLU B N 1
ATOM 3530 C CA . GLU B 1 182 ? -3.051 33.531 10.898 1 86.94 182 GLU B CA 1
ATOM 3531 C C . GLU B 1 182 ? -3.695 32.5 9.984 1 86.94 182 GLU B C 1
ATOM 3533 O O . GLU B 1 182 ? -4.145 32.844 8.883 1 86.94 182 GLU B O 1
ATOM 3538 N N . GLY B 1 183 ? -3.705 31.281 10.398 1 92.75 183 GLY B N 1
ATOM 3539 C CA . GLY B 1 183 ? -4.441 30.25 9.672 1 92.75 183 GLY B CA 1
ATOM 3540 C C . GLY B 1 183 ? -3.551 29.359 8.82 1 92.75 183 GLY B C 1
ATOM 3541 O O . GLY B 1 183 ? -4.039 28.484 8.102 1 92.75 183 GLY B O 1
ATOM 3542 N N . LYS B 1 184 ? -2.273 29.594 8.914 1 92.19 184 LYS B N 1
ATOM 3543 C CA . LYS B 1 184 ? -1.377 28.719 8.172 1 92.19 184 LYS B CA 1
ATOM 3544 C C . LYS B 1 184 ? -1.343 27.328 8.789 1 92.19 184 LYS B C 1
ATOM 3546 O O . LYS B 1 184 ? -1.225 27.188 10.008 1 92.19 184 LYS B O 1
ATOM 3551 N N . LEU B 1 185 ? -1.495 26.312 7.961 1 96.12 185 LEU B N 1
ATOM 3552 C CA . LEU B 1 185 ? -1.408 24.922 8.391 1 96.12 185 LEU B CA 1
ATOM 3553 C C . LEU B 1 185 ? -0.018 24.359 8.133 1 96.12 185 LEU B C 1
ATOM 3555 O O . LEU B 1 185 ? 0.562 24.594 7.066 1 96.12 185 LEU B O 1
ATOM 3559 N N . TYR B 1 186 ? 0.488 23.547 9.125 1 89.62 186 TYR B N 1
ATOM 3560 C CA . TYR B 1 186 ? 1.864 23.078 9.008 1 89.62 186 TYR B CA 1
ATOM 3561 C C . TYR B 1 186 ? 1.932 21.562 9.086 1 89.62 186 TYR B C 1
ATOM 3563 O O . TYR B 1 186 ? 1.07 20.922 9.695 1 89.62 186 TYR B O 1
ATOM 3571 N N . ASN B 1 187 ? 2.857 21.031 8.352 1 91.19 187 ASN B N 1
ATOM 3572 C CA . ASN B 1 187 ? 3.371 19.672 8.508 1 91.19 187 ASN B CA 1
ATOM 3573 C C . ASN B 1 187 ? 4.883 19.672 8.711 1 91.19 187 ASN B C 1
ATOM 3575 O O . ASN B 1 187 ? 5.594 20.516 8.164 1 91.19 187 ASN B O 1
ATOM 3579 N N . ASN B 1 188 ? 5.367 18.781 9.477 1 84.31 188 ASN B N 1
ATOM 3580 C CA . ASN B 1 188 ? 6.789 18.812 9.805 1 84.31 188 ASN B CA 1
ATOM 3581 C C . ASN B 1 188 ? 7.613 18.016 8.805 1 84.31 188 ASN B C 1
ATOM 3583 O O . ASN B 1 188 ? 8.828 17.891 8.953 1 84.31 188 ASN B O 1
ATOM 3587 N N . ASN B 1 189 ? 6.965 17.422 7.875 1 88.69 189 ASN B N 1
ATOM 3588 C CA . ASN B 1 189 ? 7.629 16.75 6.77 1 88.69 189 ASN B CA 1
ATOM 3589 C C . ASN B 1 189 ? 7.176 17.297 5.418 1 88.69 189 ASN B C 1
ATOM 3591 O O . ASN B 1 189 ? 5.98 17.312 5.125 1 88.69 189 ASN B O 1
ATOM 3595 N N . GLU B 1 190 ? 8.156 17.672 4.656 1 89.56 190 GLU B N 1
ATOM 3596 C CA . GLU B 1 190 ? 7.875 18.359 3.398 1 89.56 190 GLU B CA 1
ATOM 3597 C C . GLU B 1 190 ? 7.09 17.469 2.443 1 89.56 190 GLU B C 1
ATOM 3599 O O . GLU B 1 190 ? 6.148 17.922 1.793 1 89.56 190 GLU B O 1
ATOM 3604 N N . THR B 1 191 ? 7.492 16.219 2.32 1 94.38 191 THR B N 1
ATOM 3605 C CA . THR B 1 191 ? 6.859 15.305 1.38 1 94.38 191 THR B CA 1
ATOM 3606 C C . THR B 1 191 ? 5.43 14.992 1.812 1 94.38 191 THR B C 1
ATOM 3608 O O . THR B 1 191 ? 4.531 14.891 0.975 1 94.38 191 THR B O 1
ATOM 3611 N N . GLU B 1 192 ? 5.223 14.852 3.082 1 95.56 192 GLU B N 1
ATOM 3612 C CA . GLU B 1 192 ? 3.861 14.695 3.588 1 95.56 192 GLU B CA 1
ATOM 3613 C C . GLU B 1 192 ? 3.02 15.938 3.305 1 95.56 192 GLU B C 1
ATOM 3615 O O . GLU B 1 192 ? 1.861 15.828 2.898 1 95.56 192 GLU B O 1
ATOM 3620 N N . ALA B 1 193 ? 3.652 17.078 3.518 1 95.25 193 ALA B N 1
ATOM 3621 C CA . ALA B 1 193 ? 2.973 18.344 3.26 1 95.25 193 ALA B CA 1
ATOM 3622 C C . ALA B 1 193 ? 2.527 18.438 1.804 1 95.25 193 ALA B C 1
ATOM 3624 O O . ALA B 1 193 ? 1.412 18.891 1.518 1 95.25 193 ALA B O 1
ATOM 3625 N N . SER B 1 194 ? 3.363 18.031 0.947 1 96.81 194 SER B N 1
ATOM 3626 C CA . SER B 1 194 ? 3.064 18.062 -0.48 1 96.81 194 SER B CA 1
ATOM 3627 C C . SER B 1 194 ? 1.846 17.219 -0.813 1 96.81 194 SER B C 1
ATOM 3629 O O . SER B 1 194 ? 0.946 17.656 -1.529 1 96.81 194 SER B O 1
ATOM 3631 N N . LEU B 1 195 ? 1.787 16.031 -0.308 1 98.19 195 LEU B N 1
ATOM 3632 C CA . LEU B 1 195 ? 0.656 15.141 -0.557 1 98.19 195 LEU B CA 1
ATOM 3633 C C . LEU B 1 195 ? -0.629 15.719 0.021 1 98.19 195 LEU B C 1
ATOM 3635 O O . LEU B 1 195 ? -1.68 15.68 -0.624 1 98.19 195 LEU B O 1
ATOM 3639 N N . GLU B 1 196 ? -0.542 16.25 1.227 1 98 196 GLU B N 1
ATOM 3640 C CA . GLU B 1 196 ? -1.724 16.812 1.879 1 98 196 GLU B CA 1
ATOM 3641 C C . GLU B 1 196 ? -2.285 17.984 1.092 1 98 196 GLU B C 1
ATOM 3643 O O . GLU B 1 196 ? -3.502 18.156 1.012 1 98 196 GLU B O 1
ATOM 3648 N N . THR B 1 197 ? -1.403 18.781 0.54 1 98.38 197 THR B N 1
ATOM 3649 C CA . THR B 1 197 ? -1.84 19.875 -0.32 1 98.38 197 THR B CA 1
ATOM 3650 C C . THR B 1 197 ? -2.66 19.344 -1.494 1 98.38 197 THR B C 1
ATOM 3652 O O . THR B 1 197 ? -3.758 19.828 -1.763 1 98.38 197 THR B O 1
ATOM 3655 N N . LYS B 1 198 ? -2.145 18.344 -2.145 1 98.44 198 LYS B N 1
ATOM 3656 C CA . LYS B 1 198 ? -2.822 17.766 -3.303 1 98.44 198 LYS B CA 1
ATOM 3657 C C . LYS B 1 198 ? -4.18 17.172 -2.914 1 98.44 198 LYS B C 1
ATOM 3659 O O . LYS B 1 198 ? -5.164 17.344 -3.637 1 98.44 198 LYS B O 1
ATOM 3664 N N . VAL B 1 199 ? -4.262 16.531 -1.797 1 98.75 199 VAL B N 1
ATOM 3665 C CA . VAL B 1 199 ? -5.496 15.922 -1.306 1 98.75 199 VAL B CA 1
ATOM 3666 C C . VAL B 1 199 ? -6.551 17 -1.092 1 98.75 199 VAL B C 1
ATOM 3668 O O . VAL B 1 199 ? -7.691 16.875 -1.549 1 98.75 199 VAL B O 1
ATOM 3671 N N . LEU B 1 200 ? -6.113 18.047 -0.404 1 98.62 200 LEU B N 1
ATOM 3672 C CA . LEU B 1 200 ? -7.047 19.125 -0.078 1 98.62 200 LEU B CA 1
ATOM 3673 C C . LEU B 1 200 ? -7.508 19.844 -1.34 1 98.62 200 LEU B C 1
ATOM 3675 O O . LEU B 1 200 ? -8.664 20.25 -1.437 1 98.62 200 LEU B O 1
ATOM 3679 N N . ASP B 1 201 ? -6.629 19.953 -2.322 1 98.31 201 ASP B N 1
ATOM 3680 C CA . ASP B 1 201 ? -6.973 20.578 -3.592 1 98.31 201 ASP B CA 1
ATOM 3681 C C . ASP B 1 201 ? -7.988 19.75 -4.367 1 98.31 201 ASP B C 1
ATOM 3683 O O . ASP B 1 201 ? -8.805 20.297 -5.113 1 98.31 201 ASP B O 1
ATOM 3687 N N . MET B 1 202 ? -7.973 18.484 -4.188 1 98.12 202 MET B N 1
ATOM 3688 C CA . MET B 1 202 ? -8.812 17.562 -4.953 1 98.12 202 MET B CA 1
ATOM 3689 C C . MET B 1 202 ? -10.164 17.375 -4.285 1 98.12 202 MET B C 1
ATOM 3691 O O . MET B 1 202 ? -11.133 16.969 -4.934 1 98.12 202 MET B O 1
ATOM 3695 N N . ALA B 1 203 ? -10.227 17.594 -2.986 1 98.19 203 ALA B N 1
ATOM 3696 C CA . ALA B 1 203 ? -11.438 17.312 -2.221 1 98.19 203 ALA B CA 1
ATOM 3697 C C . ALA B 1 203 ? -12.539 18.312 -2.539 1 98.19 203 ALA B C 1
ATOM 3699 O O . ALA B 1 203 ? -12.273 19.5 -2.701 1 98.19 203 ALA B O 1
ATOM 3700 N N . SER B 1 204 ? -13.797 17.875 -2.676 1 98.12 204 SER B N 1
ATOM 3701 C CA . SER B 1 204 ? -14.938 18.766 -2.791 1 98.12 204 SER B CA 1
ATOM 3702 C C . SER B 1 204 ? -15.242 19.453 -1.46 1 98.12 204 SER B C 1
ATOM 3704 O O . SER B 1 204 ? -15.648 20.625 -1.431 1 98.12 204 SER B O 1
ATOM 3706 N N . ILE B 1 205 ? -15.102 18.672 -0.404 1 98.62 205 ILE B N 1
ATOM 3707 C CA . ILE B 1 205 ? -15.211 19.203 0.948 1 98.62 205 ILE B CA 1
ATOM 3708 C C . ILE B 1 205 ? -14 18.781 1.771 1 98.62 205 ILE B C 1
ATOM 3710 O O . ILE B 1 205 ? -13.68 17.594 1.854 1 98.62 205 ILE B O 1
ATOM 3714 N N . SER B 1 206 ? -13.336 19.719 2.369 1 98.75 206 SER B N 1
ATOM 3715 C CA . SER B 1 206 ? -12.109 19.469 3.125 1 98.75 206 SER B CA 1
ATOM 3716 C C . SER B 1 206 ? -12.344 19.641 4.621 1 98.75 206 SER B C 1
ATOM 3718 O O . SER B 1 206 ? -12.914 20.641 5.055 1 98.75 206 SER B O 1
ATOM 3720 N N . TYR B 1 207 ? -11.906 18.641 5.406 1 98.88 207 TYR B N 1
ATOM 3721 C CA . TYR B 1 207 ? -11.969 18.672 6.863 1 98.88 207 TYR B CA 1
ATOM 3722 C C . TYR B 1 207 ? -10.578 18.531 7.469 1 98.88 207 TYR B C 1
ATOM 3724 O O . TYR B 1 207 ? -9.859 17.578 7.16 1 98.88 207 TYR B O 1
ATOM 3732 N N . ILE B 1 208 ? -10.258 19.406 8.328 1 98.81 208 ILE B N 1
ATOM 3733 C CA . ILE B 1 208 ? -9.102 19.203 9.203 1 98.81 208 ILE B CA 1
ATOM 3734 C C . ILE B 1 208 ? -9.57 18.734 10.578 1 98.81 208 ILE B C 1
ATOM 3736 O O . ILE B 1 208 ? -10.375 19.391 11.234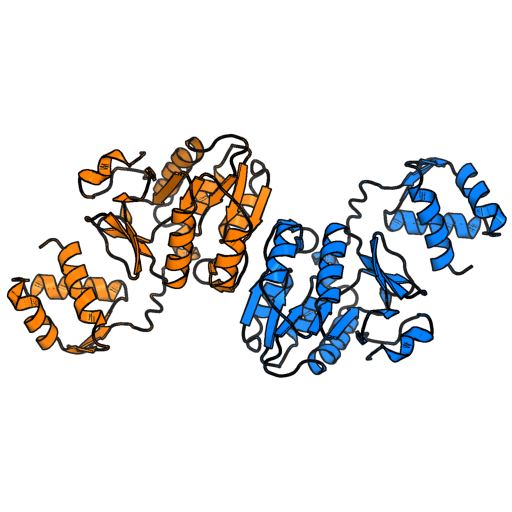 1 98.81 208 ILE B O 1
ATOM 3740 N N . ILE B 1 209 ? -9.094 17.594 10.961 1 98.75 209 ILE B N 1
ATOM 3741 C CA . ILE B 1 209 ? -9.453 17.062 12.281 1 98.75 209 ILE B CA 1
ATOM 3742 C C . ILE B 1 209 ? -8.234 17.109 13.195 1 98.75 209 ILE B C 1
ATOM 3744 O O . ILE B 1 209 ? -7.25 16.406 12.969 1 98.75 209 ILE B O 1
ATOM 3748 N N . SER B 1 210 ? -8.281 17.891 14.211 1 97.19 210 SER B N 1
ATOM 3749 C CA . SER B 1 210 ? -7.129 18.141 15.07 1 97.19 210 SER B CA 1
ATOM 3750 C C . SER B 1 210 ? -7.562 18.625 16.453 1 97.19 210 SER B C 1
ATOM 3752 O O . SER B 1 210 ? -8.555 19.344 16.578 1 97.19 210 SER B O 1
ATOM 3754 N N . ASP B 1 211 ? -6.789 18.219 17.438 1 96.38 211 ASP B N 1
ATOM 3755 C CA . ASP B 1 211 ? -7.094 18.734 18.766 1 96.38 211 ASP B CA 1
ATOM 3756 C C . ASP B 1 211 ? -6.582 20.156 18.938 1 96.38 211 ASP B C 1
ATOM 3758 O O . ASP B 1 211 ? -5.707 20.609 18.203 1 96.38 211 ASP B O 1
ATOM 3762 N N . SER B 1 212 ? -7.094 20.812 19.953 1 93.69 212 SER B N 1
ATOM 3763 C CA . SER B 1 212 ? -6.902 22.25 20.141 1 93.69 212 SER B CA 1
ATOM 3764 C C . SER B 1 212 ? -5.445 22.578 20.453 1 93.69 212 SER B C 1
ATOM 3766 O O . SER B 1 212 ? -5.004 23.719 20.266 1 93.69 212 SER B O 1
ATOM 3768 N N . SER B 1 213 ? -4.656 21.562 20.891 1 88.94 213 SER B N 1
ATOM 3769 C CA . SER B 1 213 ? -3.271 21.812 21.281 1 88.94 213 SER B CA 1
ATOM 3770 C C . SER B 1 213 ? -2.4 22.094 20.062 1 88.94 213 SER B C 1
ATOM 3772 O O . SER B 1 213 ? -1.278 22.594 20.203 1 88.94 213 SER B O 1
ATOM 3774 N N . LYS B 1 214 ? -2.887 21.812 18.828 1 90.75 214 LYS B N 1
ATOM 3775 C CA . LYS B 1 214 ? -2.123 22.016 17.609 1 90.75 214 LYS B CA 1
ATOM 3776 C C . LYS B 1 214 ? -2.244 23.453 17.094 1 90.75 214 LYS B C 1
ATOM 3778 O O . LYS B 1 214 ? -1.564 23.844 16.141 1 90.75 214 LYS B O 1
ATOM 3783 N N . PHE B 1 215 ? -3.055 24.234 17.781 1 89.62 215 PHE B N 1
ATOM 3784 C CA . PHE B 1 215 ? -3.326 25.578 17.312 1 89.62 215 PHE B CA 1
ATOM 3785 C C . PHE B 1 215 ? -2.461 26.594 18.047 1 89.62 215 PHE B C 1
ATOM 3787 O O . PHE B 1 215 ? -1.903 26.281 19.109 1 89.62 215 PHE B O 1
ATOM 3794 N N . ASN B 1 216 ? -2.359 27.734 17.438 1 85.31 216 ASN B N 1
ATOM 3795 C CA . ASN B 1 216 ? -1.502 28.797 17.938 1 85.31 216 ASN B CA 1
ATOM 3796 C C . ASN B 1 216 ? -0.059 28.328 18.109 1 85.31 216 ASN B C 1
ATOM 3798 O O . ASN B 1 216 ? 0.538 28.5 19.172 1 85.31 216 ASN B O 1
ATOM 3802 N N . SER B 1 217 ? 0.349 27.672 17.078 1 78.75 217 SER B N 1
ATOM 3803 C CA . SER B 1 217 ? 1.709 27.141 17.016 1 78.75 217 SER B CA 1
ATOM 3804 C C . SER B 1 217 ? 2.213 27.078 15.586 1 78.75 217 SER B C 1
ATOM 3806 O O . SER B 1 217 ? 1.424 27.141 14.641 1 78.75 217 SER B O 1
ATOM 3808 N N . ILE B 1 218 ? 3.555 26.984 15.453 1 76.06 218 ILE B N 1
ATOM 3809 C CA . ILE B 1 218 ? 4.16 26.984 14.125 1 76.06 218 ILE B CA 1
ATOM 3810 C C . ILE B 1 218 ? 4.887 25.672 13.891 1 76.06 218 ILE B C 1
ATOM 3812 O O . ILE B 1 218 ? 5.348 25.016 14.836 1 76.06 218 ILE B O 1
ATOM 3816 N N . GLY B 1 219 ? 4.789 25.234 12.625 1 77.38 219 GLY B N 1
ATOM 3817 C CA . GLY B 1 219 ? 5.523 24.062 12.203 1 77.38 219 GLY B CA 1
ATOM 3818 C C . GLY B 1 219 ? 6.547 24.344 11.125 1 77.38 219 GLY B C 1
ATOM 3819 O O . GLY B 1 219 ? 6.902 25.5 10.891 1 77.38 219 GLY B O 1
ATOM 3820 N N . PHE B 1 220 ? 7.012 23.328 10.484 1 74.44 220 PHE B N 1
ATOM 3821 C CA . PHE B 1 220 ? 8.164 23.484 9.609 1 74.44 220 PHE B CA 1
ATOM 3822 C C . PHE B 1 220 ? 7.734 23.859 8.195 1 74.44 220 PHE B C 1
ATOM 3824 O O . PHE B 1 220 ? 8.336 24.719 7.562 1 74.44 220 PHE B O 1
ATOM 3831 N N . PHE B 1 221 ? 6.734 23.172 7.734 1 81.56 221 PHE B N 1
ATOM 3832 C CA . PHE B 1 221 ? 6.297 23.391 6.359 1 81.56 221 PHE B CA 1
ATOM 3833 C C . PHE B 1 221 ? 4.84 23.844 6.324 1 81.56 221 PHE B C 1
ATOM 3835 O O . PHE B 1 221 ? 3.941 23.078 6.707 1 81.56 221 PHE B O 1
ATOM 3842 N N . ASP B 1 222 ? 4.695 25.094 5.965 1 88.19 222 ASP B N 1
ATOM 3843 C CA . ASP B 1 222 ? 3.322 25.531 5.746 1 88.19 222 ASP B CA 1
ATOM 3844 C C . ASP B 1 222 ? 2.783 25.016 4.418 1 88.19 222 ASP B C 1
ATOM 3846 O O . ASP B 1 222 ? 3.326 25.328 3.355 1 88.19 222 ASP B O 1
ATOM 3850 N N . PHE B 1 223 ? 1.692 24.25 4.484 1 94.88 223 PHE B N 1
ATOM 3851 C CA . PHE B 1 223 ? 1.309 23.547 3.27 1 94.88 223 PHE B CA 1
ATOM 3852 C C . PHE B 1 223 ? -0.069 24 2.793 1 94.88 223 PHE B C 1
ATOM 3854 O O . PHE B 1 223 ? -0.471 23.688 1.668 1 94.88 223 PHE B O 1
ATOM 3861 N N . TYR B 1 224 ? -0.839 24.703 3.637 1 97.88 224 TYR B N 1
ATOM 3862 C CA . TYR B 1 224 ? -2.199 25.109 3.311 1 97.88 224 TYR B CA 1
ATOM 3863 C C . TYR B 1 224 ? -2.646 26.266 4.195 1 97.88 224 TYR B C 1
ATOM 3865 O O . TYR B 1 224 ? -1.865 26.781 5.004 1 97.88 224 TYR B O 1
ATOM 3873 N N . HIS B 1 225 ? -3.838 26.75 3.943 1 97.25 225 HIS B N 1
ATOM 3874 C CA . HIS B 1 225 ? -4.332 27.891 4.715 1 97.25 225 HIS B CA 1
ATOM 3875 C C . HIS B 1 225 ? -5.785 27.688 5.121 1 97.25 225 HIS B C 1
ATOM 3877 O O . HIS B 1 225 ? -6.586 27.172 4.34 1 97.25 225 HIS B O 1
ATOM 3883 N N . ALA B 1 226 ? -6.074 28.172 6.289 1 97.88 226 ALA B N 1
ATOM 3884 C CA . ALA B 1 226 ? -7.41 28 6.859 1 97.88 226 ALA B CA 1
ATOM 3885 C C . ALA B 1 226 ? -8.477 28.594 5.941 1 97.88 226 ALA B C 1
ATOM 3887 O O . ALA B 1 226 ? -9.602 28.109 5.887 1 97.88 226 ALA B O 1
ATOM 3888 N N . LYS B 1 227 ? -8.164 29.625 5.246 1 97.62 227 LYS B N 1
ATOM 3889 C CA . LYS B 1 227 ? -9.125 30.281 4.367 1 97.62 227 LYS B CA 1
ATOM 3890 C C . LYS B 1 227 ? -9.609 29.344 3.273 1 97.62 227 LYS B C 1
ATOM 3892 O O . LYS B 1 227 ? -10.719 29.5 2.754 1 97.62 227 LYS B O 1
ATOM 3897 N N . ASP B 1 228 ? -8.805 28.359 2.91 1 98.19 228 ASP B N 1
ATOM 3898 C CA . ASP B 1 228 ? -9.102 27.453 1.805 1 98.19 228 ASP B CA 1
ATOM 3899 C C . ASP B 1 228 ? -9.656 26.125 2.314 1 98.19 228 ASP B C 1
ATOM 3901 O O . ASP B 1 228 ? -9.867 25.203 1.534 1 98.19 228 ASP B O 1
ATOM 3905 N N . ILE B 1 229 ? -9.828 25.969 3.625 1 98.38 229 ILE B N 1
ATOM 3906 C CA . ILE B 1 229 ? -10.391 24.781 4.25 1 98.38 229 ILE B CA 1
ATOM 3907 C C . ILE B 1 229 ? -11.883 24.984 4.48 1 98.38 229 ILE B C 1
ATOM 3909 O O . ILE B 1 229 ? -12.32 26.047 4.914 1 98.38 229 ILE B O 1
ATOM 3913 N N . ASP B 1 230 ? -12.648 24.016 4.219 1 98.62 230 ASP B N 1
ATOM 3914 C CA . ASP B 1 230 ? -14.094 24.141 4.438 1 98.62 230 ASP B CA 1
ATOM 3915 C C . ASP B 1 230 ? -14.422 24.094 5.93 1 98.62 230 ASP B C 1
ATOM 3917 O O . ASP B 1 230 ? -15.125 24.984 6.434 1 98.62 230 ASP B O 1
ATOM 3921 N N . TYR B 1 231 ? -13.82 23.047 6.668 1 98.81 231 TYR B N 1
ATOM 3922 C CA . TYR B 1 231 ? -14.172 22.938 8.078 1 98.81 231 TYR B CA 1
ATOM 3923 C C . TYR B 1 231 ? -13 22.406 8.898 1 98.81 231 TYR B C 1
ATOM 3925 O O . TYR B 1 231 ? -12.172 21.656 8.383 1 98.81 231 TYR B O 1
ATOM 3933 N N . PHE B 1 232 ? -13 22.797 10.141 1 98.75 232 PHE B N 1
ATOM 3934 C CA . PHE B 1 232 ? -12.172 22.203 11.188 1 98.75 232 PHE B CA 1
ATOM 3935 C C . PHE B 1 232 ? -13.031 21.438 12.195 1 98.75 232 PHE B C 1
ATOM 3937 O O . PHE B 1 232 ? -14.086 21.922 12.617 1 98.75 232 PHE B O 1
ATOM 3944 N N . VAL B 1 233 ? -12.617 20.281 12.547 1 98.88 233 VAL B N 1
ATOM 3945 C CA . VAL B 1 233 ? -13.266 19.531 13.617 1 98.88 233 VAL B CA 1
ATOM 3946 C C . VAL B 1 233 ? -12.344 19.469 14.828 1 98.88 233 VAL B C 1
ATOM 3948 O O . VAL B 1 233 ? -11.227 18.953 14.742 1 98.88 233 VAL B O 1
ATOM 3951 N N . CYS B 1 234 ? -12.75 19.984 15.945 1 98.5 234 CYS B N 1
ATOM 3952 C CA . CYS B 1 234 ? -11.969 20.094 17.172 1 98.5 234 CYS B CA 1
ATOM 3953 C C . CYS B 1 234 ? -12.82 19.797 18.391 1 98.5 234 CYS B C 1
ATOM 3955 O O . CYS B 1 234 ? -14.047 19.906 18.344 1 98.5 234 CYS B O 1
ATOM 3957 N N . GLU B 1 235 ? -12.164 19.344 19.469 1 98 235 GLU B N 1
ATOM 3958 C CA . GLU B 1 235 ? -12.93 19.031 20.672 1 98 235 GLU B CA 1
ATOM 3959 C C . GLU B 1 235 ? -13.422 20.297 21.359 1 98 235 GLU B C 1
ATOM 3961 O O . GLU B 1 235 ? -14.383 20.25 22.141 1 98 235 GLU B O 1
ATOM 3966 N N . LYS B 1 236 ? -12.789 21.406 21.188 1 97.12 236 LYS B N 1
ATOM 3967 C CA . LYS B 1 236 ? -13.156 22.734 21.656 1 97.12 236 LYS B CA 1
ATOM 3968 C C . LYS B 1 236 ? -12.625 23.828 20.734 1 97.12 236 LYS B C 1
ATOM 3970 O O . LYS B 1 236 ? -11.781 23.547 19.875 1 97.12 236 LYS B O 1
ATOM 3975 N N . LEU B 1 237 ? -13.156 25 20.844 1 96.69 237 LEU B N 1
ATOM 3976 C CA . LEU B 1 237 ? -12.688 26.109 20.016 1 96.69 237 LEU B CA 1
ATOM 3977 C C . LEU B 1 237 ? -11.266 26.516 20.391 1 96.69 237 LEU B C 1
ATOM 3979 O O . LEU B 1 237 ? -11.008 26.891 21.531 1 96.69 237 LEU B O 1
ATOM 3983 N N . PRO B 1 238 ? -10.375 26.406 19.484 1 93.81 238 PRO B N 1
ATOM 3984 C CA . PRO B 1 238 ? -8.992 26.766 19.812 1 93.81 238 PRO B CA 1
ATOM 3985 C C . PRO B 1 238 ? -8.719 28.266 19.672 1 93.81 238 PRO B C 1
ATOM 3987 O O . PRO B 1 238 ? -9.609 29.016 19.281 1 93.81 238 PRO B O 1
ATOM 3990 N N . GLU B 1 239 ? -7.512 28.625 20.125 1 86.25 239 GLU B N 1
ATOM 3991 C CA . GLU B 1 239 ? -7.074 30 19.906 1 86.25 239 GLU B CA 1
ATOM 3992 C C . GLU B 1 239 ? -6.676 30.219 18.438 1 86.25 239 GLU B C 1
ATOM 3994 O O . GLU B 1 239 ? -5.676 29.672 17.984 1 86.25 239 GLU B O 1
ATOM 3999 N N . ILE B 1 240 ? -7.477 30.969 17.734 1 90.25 240 ILE B N 1
ATOM 4000 C CA . ILE B 1 240 ? -7.234 31.266 16.328 1 90.25 240 ILE B CA 1
ATOM 4001 C C . ILE B 1 240 ? -7.941 32.562 15.961 1 90.25 240 ILE B C 1
ATOM 4003 O O . ILE B 1 240 ? -8.805 33.062 16.703 1 90.25 240 ILE B O 1
ATOM 4007 N N . SER B 1 241 ? -7.504 33.188 14.93 1 91.31 241 SER B N 1
ATOM 4008 C CA . SER B 1 241 ? -8.117 34.438 14.477 1 91.31 241 SER B CA 1
ATOM 4009 C C . SER B 1 241 ? -9.633 34.281 14.336 1 91.31 241 SER B C 1
ATOM 4011 O O . SER B 1 241 ? -10.117 33.219 13.906 1 91.31 241 SER B O 1
ATOM 4013 N N . ALA B 1 242 ? -10.367 35.281 14.625 1 93.75 242 ALA B N 1
ATOM 4014 C CA . ALA B 1 242 ? -11.828 35.281 14.672 1 93.75 242 ALA B CA 1
ATOM 4015 C C . ALA B 1 242 ? -12.414 34.938 13.305 1 93.75 242 ALA B C 1
ATOM 4017 O O . ALA B 1 242 ? -13.477 34.312 13.211 1 93.75 242 ALA B O 1
ATOM 4018 N N . GLU B 1 243 ? -11.734 35.281 12.242 1 95.38 243 GLU B N 1
ATOM 4019 C CA . GLU B 1 243 ? -12.242 35.125 10.883 1 95.38 243 GLU B CA 1
ATOM 4020 C C . GLU B 1 243 ? -12.406 33.625 10.531 1 95.38 243 GLU B C 1
ATOM 4022 O O . GLU B 1 243 ? -13.148 33.281 9.617 1 95.38 243 GLU B O 1
ATOM 4027 N N . PHE B 1 244 ? -11.742 32.781 11.336 1 96.81 244 PHE B N 1
ATOM 4028 C CA . PHE B 1 244 ? -11.773 31.375 10.984 1 96.81 244 PHE B CA 1
ATOM 4029 C C . PHE B 1 244 ? -12.695 30.609 11.914 1 96.81 244 PHE B C 1
ATOM 4031 O O . PHE B 1 244 ? -12.953 29.422 11.703 1 96.81 244 PHE B O 1
ATOM 4038 N N . LYS B 1 245 ? -13.25 31.234 12.969 1 96.44 245 LYS B N 1
ATOM 4039 C CA . LYS B 1 245 ? -13.992 30.547 14.031 1 96.44 245 LYS B CA 1
ATOM 4040 C C . LYS B 1 245 ? -15.273 29.922 13.484 1 96.44 245 LYS B C 1
ATOM 4042 O O . LYS B 1 245 ? -15.711 28.875 13.969 1 96.44 245 LYS B O 1
ATOM 4047 N N . SER B 1 246 ? -15.828 30.5 12.422 1 97.31 246 SER B N 1
ATOM 4048 C CA . SER B 1 246 ? -17.078 30 11.859 1 97.31 246 SER B CA 1
ATOM 4049 C C . SER B 1 246 ? -16.875 28.672 11.156 1 97.31 246 SER B C 1
ATOM 4051 O O . SER B 1 246 ? -17.844 27.969 10.844 1 97.31 246 SER B O 1
ATOM 4053 N N . LYS B 1 247 ? -15.695 28.266 10.852 1 98.25 247 LYS B N 1
ATOM 4054 C CA . LYS B 1 247 ? -15.383 27.047 10.125 1 98.25 247 LYS B CA 1
ATOM 4055 C C . LYS B 1 247 ? -15.289 25.859 11.07 1 98.25 247 LYS B C 1
ATOM 4057 O O . LYS B 1 247 ? -15.125 24.719 10.625 1 98.25 247 LYS B O 1
ATOM 4062 N N . PHE B 1 248 ? -15.359 26.094 12.391 1 98.5 248 PHE B N 1
ATOM 4063 C CA . PHE B 1 248 ? -15.109 25.031 13.352 1 98.5 248 PHE B CA 1
ATOM 4064 C C . PHE B 1 248 ? -16.391 24.297 13.695 1 98.5 248 PHE B C 1
ATOM 4066 O O . PHE B 1 248 ? -17.438 24.906 13.914 1 98.5 248 PHE B O 1
ATOM 4073 N N . ILE B 1 249 ? -16.312 23.078 13.648 1 98.31 249 ILE B N 1
ATOM 4074 C CA . ILE B 1 249 ? -17.328 22.172 14.164 1 98.31 249 ILE B CA 1
ATOM 4075 C C . ILE B 1 249 ? -16.844 21.531 15.469 1 98.31 249 ILE B C 1
ATOM 4077 O O . ILE B 1 249 ? -15.812 20.875 15.5 1 98.31 249 ILE B O 1
ATOM 4081 N N . ILE B 1 250 ? -17.625 21.766 16.531 1 95.75 250 ILE B N 1
ATOM 4082 C CA . ILE B 1 250 ? -17.219 21.344 17.859 1 95.75 250 ILE B CA 1
ATOM 4083 C C . ILE B 1 250 ? -18.188 20.297 18.406 1 95.75 250 ILE B C 1
ATOM 4085 O O . ILE B 1 250 ? -19.406 20.422 18.219 1 95.75 250 ILE B O 1
#